Protein AF-A0A4S2KXM1-F1 (afdb_monomer)

Nearest PDB structures (foldseek):
  2q4v-assembly1_B  TM=8.953E-01  e=1.412E-13  Homo sapiens
  2b3v-assembly1_A  TM=9.541E-01  e=2.238E-12  Homo sapiens
  2fxf-assembly1_A  TM=8.659E-01  e=2.000E-12  Homo sapiens
  7mx2-assembly1_A  TM=7.865E-01  e=8.680E-06  Homo sapiens
  2vi7-assembly2_C  TM=7.222E-01  e=7.401E-05  Pseudomonas aeruginosa

Foldseek 3Di:
DFDKDKDWDDLVCLQVVQVQQQVVCVVVVPPVGDPDDSVNCSCQQPPDDHQWTKMFMDGPNDTFWMWTKHWDADPVQGIAIETEDTGGHPVCPPVCRSVNRVVVRVVVCVVVVHPYYHYDDPPPHPCVVVVVVVVDFQPDKDKDWDDLVCLQVVQVQQQVVCVVVVHDGQPDDSVLVSCQQPPDPHQWTKMFIDGPNDTFKMWIKHWAADLAAGIAIEIEDTDGHPVCPPVCNSVNRVVVVVVVCVVVVHFKYKYKDFPPDPCVVVVVVVVFDDPCPVPPDHAFAAADDDDDDDDDKDKDWDDLVCLQVVQVQQQVVCVVVVPVVGRPDHSVNCSCQQPPDDHSWTKMFMDDPNRTFWMWIKDWHADSRAGIAIETEDTGGHPNCPPVCRSVNRVVVVVVVCVVVVHPYYHYDDGRHRNCVVVVVVVVDDDPVPTMDMGMDGDDDDDDDDDDDDPLVVLLVLLADDVVVCVPLNLQLSLQLSQLSQQKWFDWVPGPDTDNHNVPDDPSVDDTATAEIGNAPTSYELNNLCSLQRSAHHAYYEAELNQRYALSNQLSCLSHLNHHAEYAHYLNAHYALSSLLSNLSSQNHQEYHAYNHPHHPCPPVSVVSSCVSHVNHDYHHD

Sequence (622 aa):
MSEITVRKARREDCETIRALIQELADFEKIPDGPHIDSKTLERDGFDGQPLYLCNVATSNEEIIGYTVSYYTYSTWCGKSMYLGDIYVKPDFRGKHVGSMLLKAVAKEAVENGCHKLDFVVLNWNPAQEFYKRFGASDVTITVRKARREDCETIRALMQELADFEKIDGPQMDSKALERDGFDGQPLYLCNVATSNEKIVGYTLFYYIYSSWCGKSMCLEDIYVTPDFRGKHVGSMLIKSVAKEAVENGCHKLDFVVLNWNPAQEFYKRLGAVDATVKYQGHCYLRIYINLFTMSEITVRKARREDCEAIRALIQELADFEKMPDGPQNDSKALERDGFDGQPLYLCNVATSNDKIVGYTLFYYTYSTWCGKSMYLDDIYVTPDFRGKHVGSMLLKAVAKEAVENGCHKLDFVVLNWNPAQEFYKRLGAVDILNGLRILNATTSCYRKVPNREFFYWLTIIFNRVDYDRIQSVGPDRACAEWLLKNGASVRWKGFSEHLKDYNKLLLEENRCYIQAVDATDSGITHVGFPYFVGCRYIDEIKLIRCYYLYNTALPLLSAVKDSLTTLEIKDCKSITDEGVRSLKNLKNLKTLKLAGIPYLEDKASLRKELAEALPNCTIELE

Radius of gyration: 33.48 Å; Cα contacts (8 Å, |Δi|>4): 1057; chains: 1; bounding box: 73×83×94 Å

pLDDT: mean 79.83, std 18.61, range [20.48, 98.62]

Secondary structure (DSSP, 8-state):
---EEEEE--GGGHHHHHHHHHHHHHHHT-TT-----HHHHHHHHHSSS-S-EEEEEEETTEEEEEEEEEEEEETTTEEEEEEEEEEE-GGGTTTTHHHHHHHHHHHHHHHTT-S-EE----TT-TTHHHHHTTT------EEEE--GGGHHHHHHHHHHHHHHHTSPPP-S-HHHHHHHHHSSS-S-EEEEEEETTEEEEEEEEEEEEETTTEEEEEEEEEEE-GGGTTTTHHHHHHHHHHHHHHHTT-SEEEEE--TT-THHHHHHHTT---GGGGS-SS---------------EEEE--GGGHHHHHHHHHHHHHHTT-TT-----HHHHHHHHHSSS-S-EEEEEEETTEEEEEEEEEEEEETTTEEEEEEEEEEE-GGGTTTTHHHHHHHHHHHHHHHTT-S-EEE---TT-TTHHHHHTTT-----SS--EEEEE-----------THHHHHHHHT---HHHHHHH-HHHHHHHHHHHTT-EEEETT-SSPB--GGGPPPTTS---EEEEE-TT----GGGGGGGTT-TT--EEEEES-TT--GGGGGGGGGGTTT--EEEEES-TT-BHHHHHGGGG-TT-SEEEEES-TB-S-HHHHHHHHHHH-TT-EEEE-

Organism: NCBI:txid300112

Structure (mmCIF, N/CA/C/O backbone):
data_AF-A0A4S2KXM1-F1
#
_entry.id   AF-A0A4S2KXM1-F1
#
loop_
_atom_site.group_PDB
_atom_site.id
_atom_site.type_symbol
_atom_site.label_atom_id
_atom_site.label_alt_id
_atom_site.label_comp_id
_atom_site.label_asym_id
_atom_site.label_entity_id
_atom_site.label_seq_id
_atom_site.pdbx_PDB_ins_code
_atom_site.Cartn_x
_atom_site.Cartn_y
_atom_site.Cartn_z
_atom_site.occupancy
_atom_site.B_iso_or_equiv
_atom_site.auth_seq_id
_atom_site.auth_comp_id
_atom_site.auth_asym_id
_atom_site.auth_atom_id
_atom_site.pdbx_PDB_model_num
ATOM 1 N N . MET A 1 1 ? -26.319 -10.509 51.938 1.00 58.12 1 MET A N 1
ATOM 2 C CA . MET A 1 1 ? -25.713 -9.485 51.055 1.00 58.12 1 MET A CA 1
ATOM 3 C C . MET A 1 1 ? -26.693 -8.336 50.943 1.00 58.12 1 MET A C 1
ATOM 5 O O . MET A 1 1 ? -27.883 -8.596 51.067 1.00 58.12 1 MET A O 1
ATOM 9 N N . SER A 1 2 ? -26.212 -7.110 50.733 1.00 68.56 2 SER A N 1
ATOM 10 C CA . SER A 1 2 ? -27.051 -6.028 50.211 1.00 68.56 2 SER A CA 1
ATOM 11 C C . SER A 1 2 ? -27.625 -6.428 48.850 1.00 68.56 2 SER A C 1
ATOM 13 O O . SER A 1 2 ? -27.001 -7.206 48.119 1.00 68.56 2 SER A O 1
ATOM 15 N N . GLU A 1 3 ? -28.812 -5.929 48.516 1.00 87.75 3 GLU A N 1
ATOM 16 C CA . GLU A 1 3 ? -29.350 -6.101 47.169 1.00 87.75 3 GLU A CA 1
ATOM 17 C C . GLU A 1 3 ? -28.532 -5.248 46.194 1.00 87.75 3 GLU A C 1
ATOM 19 O O . GLU A 1 3 ? -28.267 -4.072 46.453 1.00 87.75 3 GLU A O 1
ATOM 24 N N . ILE A 1 4 ? -28.099 -5.864 45.092 1.00 93.94 4 ILE A N 1
ATOM 25 C CA . ILE A 1 4 ? -27.394 -5.180 44.011 1.00 93.94 4 ILE A CA 1
ATOM 26 C C . ILE A 1 4 ? -28.371 -5.029 42.855 1.00 93.94 4 ILE A C 1
ATOM 28 O O . ILE A 1 4 ? -28.911 -6.022 42.372 1.00 93.94 4 ILE A O 1
ATOM 32 N N . THR A 1 5 ? -28.570 -3.800 42.389 1.00 94.88 5 THR A N 1
ATOM 33 C CA . THR A 1 5 ? -29.446 -3.500 41.248 1.00 94.88 5 THR A CA 1
ATOM 34 C C . THR A 1 5 ? -28.665 -2.784 40.149 1.00 94.88 5 THR A C 1
ATOM 36 O O . THR A 1 5 ? -27.596 -2.230 40.400 1.00 94.88 5 THR A O 1
ATOM 39 N N . VAL A 1 6 ? -29.175 -2.810 38.915 1.00 96.69 6 VAL A N 1
ATOM 40 C CA . VAL A 1 6 ? -28.646 -2.010 37.800 1.00 96.69 6 VAL A CA 1
ATOM 41 C C . VAL A 1 6 ? -29.775 -1.167 37.230 1.00 96.69 6 VAL A C 1
ATOM 43 O O . VAL A 1 6 ? -30.851 -1.683 36.932 1.00 96.69 6 VAL A O 1
ATOM 46 N N . ARG A 1 7 ? -29.516 0.130 37.066 1.00 96.38 7 ARG A N 1
ATOM 47 C CA . ARG A 1 7 ? -30.458 1.120 36.530 1.00 96.38 7 ARG A CA 1
ATOM 48 C C . ARG A 1 7 ? -29.770 2.018 35.506 1.00 96.38 7 ARG A C 1
ATOM 50 O O . ARG A 1 7 ? -28.543 2.085 35.462 1.00 96.38 7 ARG A O 1
ATOM 57 N N . LYS A 1 8 ? -30.551 2.763 34.720 1.00 96.75 8 LYS A N 1
ATOM 58 C CA . LYS A 1 8 ? -30.012 3.910 33.977 1.00 96.75 8 LYS A CA 1
ATOM 59 C C . LYS A 1 8 ? -29.389 4.914 34.944 1.00 96.75 8 LYS A C 1
ATOM 61 O O . LYS A 1 8 ? -29.870 5.086 36.071 1.00 96.75 8 LYS A O 1
ATOM 66 N N . ALA A 1 9 ? -28.323 5.558 34.485 1.00 97.06 9 ALA A N 1
ATOM 67 C CA . ALA A 1 9 ? -27.785 6.720 35.163 1.00 97.06 9 ALA A CA 1
ATOM 68 C C . ALA A 1 9 ? -28.802 7.874 35.152 1.00 97.06 9 ALA A C 1
ATOM 70 O O . ALA A 1 9 ? -29.694 7.942 34.305 1.00 97.06 9 ALA A O 1
ATOM 71 N N . ARG A 1 10 ? -28.647 8.778 36.109 1.00 96.31 10 ARG A N 1
ATOM 72 C CA . ARG A 1 10 ? -29.377 10.031 36.278 1.00 96.31 10 ARG A CA 1
ATOM 73 C C . ARG A 1 10 ? -28.381 11.188 36.251 1.00 96.31 10 ARG A C 1
ATOM 75 O O . ARG A 1 10 ? -27.199 10.995 36.518 1.00 96.31 10 ARG A O 1
ATOM 82 N N . ARG A 1 11 ? -28.888 12.400 36.023 1.00 96.12 11 ARG A N 1
ATOM 83 C CA . ARG A 1 11 ? -28.115 13.652 36.058 1.00 96.12 11 ARG A CA 1
ATOM 84 C C . ARG A 1 11 ? -27.290 13.793 37.350 1.00 96.12 11 ARG A C 1
ATOM 86 O O . ARG A 1 11 ? -26.100 14.074 37.295 1.00 96.12 11 ARG A O 1
ATOM 93 N N . GLU A 1 12 ? -27.904 13.472 38.489 1.00 95.94 12 GLU A N 1
ATOM 94 C CA . GLU A 1 12 ? -27.293 13.461 39.831 1.00 95.94 12 GLU A CA 1
ATOM 95 C C . GLU A 1 12 ? -26.156 12.435 40.029 1.00 95.94 12 GLU A C 1
ATOM 97 O O . GLU A 1 12 ? -25.340 12.601 40.930 1.00 95.94 12 GLU A O 1
ATOM 102 N N . ASP A 1 13 ? -26.043 11.400 39.187 1.00 97.62 13 ASP A N 1
ATOM 103 C CA . ASP A 1 13 ? -24.986 10.387 39.321 1.00 97.62 13 ASP A CA 1
ATOM 104 C C . ASP A 1 13 ? -23.626 10.868 38.773 1.00 97.62 13 ASP A C 1
ATOM 106 O O . ASP A 1 13 ? -22.606 10.220 39.023 1.00 97.62 13 ASP A O 1
ATOM 110 N N . CYS A 1 14 ? -23.587 11.958 37.992 1.00 96.56 14 CYS A N 1
ATOM 111 C CA . CYS A 1 14 ? -22.433 12.321 37.157 1.00 96.56 14 CYS A CA 1
ATOM 112 C C . CYS A 1 14 ? -21.138 12.579 37.941 1.00 96.56 14 CYS A C 1
ATOM 114 O O . CYS A 1 14 ? -20.060 12.255 37.443 1.00 96.56 14 CYS A O 1
ATOM 116 N N . GLU A 1 15 ? -21.213 13.104 39.167 1.00 96.31 15 GLU A N 1
ATOM 117 C CA . GLU A 1 15 ? -20.027 13.297 40.016 1.00 96.31 15 GLU A CA 1
ATOM 118 C C . GLU A 1 15 ? -19.437 11.959 40.483 1.00 96.31 15 GLU A C 1
ATOM 120 O O . GLU A 1 15 ? -18.230 11.733 40.374 1.00 96.31 15 GLU A O 1
ATOM 125 N N . THR A 1 16 ? -20.288 11.022 40.907 1.00 97.44 16 THR A N 1
ATOM 126 C CA . THR A 1 16 ? -19.863 9.675 41.315 1.00 97.44 16 THR A CA 1
ATOM 127 C C . THR A 1 16 ? -19.378 8.854 40.120 1.00 97.44 16 THR A C 1
ATOM 129 O O . THR A 1 16 ? -18.380 8.144 40.224 1.00 97.44 16 THR A O 1
ATOM 132 N N . ILE A 1 17 ? -20.019 8.984 38.953 1.00 97.06 17 ILE A N 1
ATOM 133 C CA . ILE A 1 17 ? -19.538 8.376 37.704 1.00 97.06 17 ILE A CA 1
ATOM 134 C C . ILE A 1 17 ? -18.162 8.952 37.337 1.00 97.06 17 ILE A C 1
ATOM 136 O O . ILE A 1 17 ? -17.256 8.182 37.030 1.00 97.06 17 ILE A O 1
ATOM 140 N N . ARG A 1 18 ? -17.943 10.272 37.449 1.00 96.19 18 ARG A N 1
ATOM 141 C CA . ARG A 1 18 ? -16.625 10.886 37.207 1.00 96.19 18 ARG A CA 1
ATOM 142 C C . ARG A 1 18 ? -15.548 10.380 38.171 1.00 96.19 18 ARG A C 1
ATOM 144 O O . ARG A 1 18 ? -14.406 10.205 37.742 1.00 96.19 18 ARG A O 1
ATOM 151 N N . ALA A 1 19 ? -15.884 10.117 39.433 1.00 95.69 19 ALA A N 1
ATOM 152 C CA . ALA A 1 19 ? -14.966 9.473 40.373 1.00 95.69 19 ALA A CA 1
ATOM 153 C C . ALA A 1 19 ? -14.628 8.030 39.946 1.00 95.69 19 ALA A C 1
ATOM 155 O O . ALA A 1 19 ? -13.462 7.651 39.936 1.00 95.69 19 ALA A O 1
ATOM 156 N N . LEU A 1 20 ? -15.611 7.246 39.495 1.00 96.69 20 LEU A N 1
ATOM 157 C CA . LEU A 1 20 ? -15.381 5.875 39.020 1.00 96.69 20 LEU A CA 1
ATOM 158 C C . LEU A 1 20 ? -14.593 5.812 37.697 1.00 96.69 20 LEU A C 1
ATOM 160 O O . LEU A 1 20 ? -13.814 4.880 37.509 1.00 96.69 20 LEU A O 1
ATOM 164 N N . ILE A 1 21 ? -14.737 6.802 36.807 1.00 94.06 21 ILE A N 1
ATOM 165 C CA . ILE A 1 21 ? -13.885 6.942 35.609 1.00 94.06 21 ILE A CA 1
ATOM 166 C C . ILE A 1 21 ? -12.428 7.244 36.023 1.00 94.06 21 ILE A C 1
ATOM 168 O O . ILE A 1 21 ? -11.499 6.794 35.353 1.00 94.06 21 ILE A O 1
ATOM 172 N N . GLN A 1 22 ? -12.200 7.937 37.152 1.00 93.75 22 GLN A N 1
ATOM 173 C CA . GLN A 1 22 ? -10.853 8.070 37.724 1.00 93.75 22 GLN A CA 1
ATOM 174 C C . GLN A 1 22 ? -10.318 6.712 38.186 1.00 93.75 22 GLN A C 1
ATOM 176 O O . GLN A 1 22 ? -9.247 6.316 37.745 1.00 93.75 22 GLN A O 1
ATOM 181 N N . GLU A 1 23 ? -11.082 5.962 38.992 1.00 95.19 23 GLU A N 1
ATOM 182 C CA . GLU A 1 23 ? -10.654 4.633 39.458 1.00 95.19 23 GLU A CA 1
ATOM 183 C C . GLU A 1 23 ? -10.335 3.669 38.292 1.00 95.19 23 GLU A C 1
ATOM 185 O O . GLU A 1 23 ? -9.421 2.846 38.399 1.00 95.19 23 GLU A O 1
ATOM 190 N N . LEU A 1 24 ? -11.063 3.768 37.170 1.00 93.00 24 LEU A N 1
ATOM 191 C CA . LEU A 1 24 ? -10.762 3.022 35.945 1.00 93.00 24 LEU A CA 1
ATOM 192 C C . LEU A 1 24 ? -9.433 3.471 35.318 1.00 93.00 24 LEU A C 1
ATOM 194 O O . LEU A 1 24 ? -8.586 2.626 35.040 1.00 93.00 24 LEU A O 1
ATOM 198 N N . ALA A 1 25 ? -9.224 4.773 35.120 1.00 88.44 25 ALA A N 1
ATOM 199 C CA . ALA A 1 25 ? -7.999 5.305 34.523 1.00 88.44 25 ALA A CA 1
ATOM 200 C C . ALA A 1 25 ? -6.748 5.047 35.384 1.00 88.44 25 ALA A C 1
ATOM 202 O O . ALA A 1 25 ? -5.683 4.740 34.844 1.00 88.44 25 ALA A O 1
ATOM 203 N N . ASP A 1 26 ? -6.890 5.103 36.710 1.00 91.31 26 ASP A N 1
ATOM 204 C CA . ASP A 1 26 ? -5.842 4.778 37.679 1.00 91.31 26 ASP A CA 1
ATOM 205 C C . ASP A 1 26 ? -5.498 3.275 37.620 1.00 91.31 26 ASP A C 1
ATOM 207 O O . ASP A 1 26 ? -4.323 2.896 37.598 1.00 91.31 26 ASP A O 1
ATOM 211 N N . PHE A 1 27 ? -6.514 2.404 37.518 1.00 89.56 27 PHE A N 1
ATOM 212 C CA . PHE A 1 27 ? -6.332 0.964 37.292 1.00 89.56 27 PHE A CA 1
ATOM 213 C C . PHE A 1 27 ? -5.650 0.676 35.945 1.00 89.56 27 PHE A C 1
ATOM 215 O O . PHE A 1 27 ? -4.758 -0.173 35.883 1.00 89.56 27 PHE A O 1
ATOM 222 N N . GLU A 1 28 ? -6.030 1.393 34.884 1.00 87.19 28 GLU A N 1
ATOM 223 C CA . GLU A 1 28 ? -5.459 1.246 33.540 1.00 87.19 28 GLU A CA 1
ATOM 224 C C . GLU A 1 28 ? -4.125 1.988 33.328 1.00 87.19 28 GLU A C 1
ATOM 226 O O . GLU A 1 28 ? -3.474 1.796 32.299 1.00 87.19 28 GLU A O 1
ATOM 231 N N . LYS A 1 29 ? -3.655 2.733 34.341 1.00 87.88 29 LYS A N 1
ATOM 232 C CA . LYS A 1 29 ? -2.368 3.457 34.389 1.00 87.88 29 LYS A CA 1
ATOM 233 C C . LYS A 1 29 ? -2.239 4.565 33.336 1.00 87.88 29 LYS A C 1
ATOM 235 O O . LYS A 1 29 ? -1.161 4.774 32.777 1.00 87.88 29 LYS A O 1
ATOM 240 N N . ILE A 1 30 ? -3.331 5.279 33.070 1.00 79.88 30 ILE A N 1
ATOM 241 C CA . ILE A 1 30 ? -3.355 6.415 32.139 1.00 79.88 30 ILE A CA 1
ATOM 242 C C . ILE A 1 30 ? -2.685 7.625 32.825 1.00 79.88 30 ILE A C 1
ATOM 244 O O . ILE A 1 30 ? -3.221 8.110 33.820 1.00 79.88 30 ILE A O 1
ATOM 248 N N . PRO A 1 31 ? -1.531 8.127 32.335 1.00 53.88 31 PRO A N 1
ATOM 249 C CA . PRO A 1 31 ? -0.643 8.997 33.119 1.00 53.88 31 PRO A CA 1
ATOM 250 C C . PRO A 1 31 ? -1.213 10.382 33.457 1.00 53.88 31 PRO A C 1
ATOM 252 O O . PRO A 1 31 ? -0.826 10.952 34.473 1.00 53.88 31 PRO A O 1
ATOM 255 N N . ASP A 1 32 ? -2.140 10.898 32.647 1.00 75.06 32 ASP A N 1
ATOM 256 C CA . ASP A 1 32 ? -2.762 12.220 32.826 1.00 75.06 32 ASP A CA 1
ATOM 257 C C . ASP A 1 32 ? -4.251 12.145 33.234 1.00 75.06 32 ASP A C 1
ATOM 259 O O . ASP A 1 32 ? -4.908 13.170 33.440 1.00 75.06 32 ASP A O 1
ATOM 263 N N . GLY A 1 33 ? -4.790 10.926 33.365 1.00 74.50 33 GLY A N 1
ATOM 264 C CA . GLY A 1 33 ? -6.180 10.661 33.736 1.00 74.50 33 GLY A CA 1
ATOM 265 C C . GLY A 1 33 ? -7.252 11.184 32.753 1.00 74.50 33 GLY A C 1
ATOM 266 O O . GLY A 1 33 ? -6.960 11.657 31.654 1.00 74.50 33 GLY A O 1
ATOM 267 N N . PRO A 1 34 ? -8.538 11.082 33.130 1.00 79.12 34 PRO A N 1
ATOM 268 C CA . PRO A 1 34 ? -9.664 11.569 32.338 1.00 79.12 34 PRO A CA 1
ATOM 269 C C . PRO A 1 34 ? -9.843 13.092 32.482 1.00 79.12 34 PRO A C 1
ATOM 271 O O . PRO A 1 34 ? -10.255 13.594 33.529 1.00 79.12 34 PRO A O 1
ATOM 274 N N . HIS A 1 35 ? -9.597 13.840 31.403 1.00 79.25 35 HIS A N 1
ATOM 275 C CA . HIS A 1 35 ? -9.746 15.307 31.367 1.00 79.25 35 HIS A CA 1
ATOM 276 C C . HIS A 1 35 ? -11.200 15.821 31.371 1.00 79.25 35 HIS A C 1
ATOM 278 O O . HIS A 1 35 ? -11.422 17.017 31.544 1.00 79.25 35 HIS A O 1
ATOM 284 N N . ILE A 1 36 ? -12.188 14.948 31.156 1.00 82.94 36 ILE A N 1
ATOM 285 C CA . ILE A 1 36 ? -13.614 15.301 31.224 1.00 82.94 36 ILE A CA 1
ATOM 286 C C . ILE A 1 36 ? -14.017 15.634 32.672 1.00 82.94 36 ILE A C 1
ATOM 288 O O . ILE A 1 36 ? -13.520 15.000 33.602 1.00 82.94 36 ILE A O 1
ATOM 292 N N . ASP A 1 37 ? -14.916 16.597 32.888 1.00 86.50 37 ASP A N 1
ATOM 293 C CA . ASP A 1 37 ? -15.476 16.907 34.212 1.00 86.50 37 ASP A CA 1
ATOM 294 C C . ASP A 1 37 ? -16.923 16.394 34.368 1.00 86.50 37 ASP A C 1
ATOM 296 O O . ASP A 1 37 ? -17.549 15.920 33.414 1.00 86.50 37 ASP A O 1
ATOM 300 N N . SER A 1 38 ? -17.462 16.456 35.591 1.00 91.88 38 SER A N 1
ATOM 301 C CA . SER A 1 38 ? -18.824 15.986 35.884 1.00 91.88 38 SER A CA 1
ATOM 302 C C . SER A 1 38 ? -19.894 16.749 35.100 1.00 91.88 38 SER A C 1
ATOM 304 O O . SER A 1 38 ? -20.867 16.138 34.674 1.00 91.88 38 SER A O 1
ATOM 306 N N . LYS A 1 39 ? -19.692 18.048 34.841 1.00 91.81 39 LYS A N 1
ATOM 307 C CA . LYS A 1 39 ? -20.616 18.903 34.075 1.00 91.81 39 LYS A CA 1
ATOM 308 C C . LYS A 1 39 ? -20.603 18.604 32.578 1.00 91.81 39 LYS A C 1
ATOM 310 O O . LYS A 1 39 ? -21.635 18.705 31.923 1.00 91.81 39 LYS A O 1
ATOM 315 N N . THR A 1 40 ? -19.455 18.222 32.027 1.00 87.81 40 THR A N 1
ATOM 316 C CA . THR A 1 40 ? -19.336 17.793 30.629 1.00 87.81 40 THR A CA 1
ATOM 317 C C . THR A 1 40 ? -20.021 16.443 30.424 1.00 87.81 40 THR A C 1
ATOM 319 O O . THR A 1 40 ? -20.782 16.304 29.472 1.00 87.81 40 THR A O 1
ATOM 322 N N . LEU A 1 41 ? -19.845 15.493 31.354 1.00 90.19 41 LEU A N 1
ATOM 323 C CA . LEU A 1 41 ? -20.639 14.256 31.395 1.00 90.19 41 LEU A CA 1
ATOM 324 C C . LEU A 1 41 ? -22.141 14.560 31.502 1.00 90.19 41 LEU A C 1
ATOM 326 O O . LEU A 1 41 ? -22.935 14.044 30.721 1.00 90.19 41 LEU A O 1
ATOM 330 N N . GLU A 1 42 ? -22.527 15.445 32.424 1.00 94.06 42 GLU A N 1
ATOM 331 C CA . GLU A 1 42 ? -23.920 15.847 32.628 1.00 94.06 42 GLU A CA 1
ATOM 332 C C . GLU A 1 42 ? -24.563 16.380 31.337 1.00 94.06 42 GLU A C 1
ATOM 334 O O . GLU A 1 42 ? -25.618 15.898 30.921 1.00 94.06 42 GLU A O 1
ATOM 339 N N . ARG A 1 43 ? -23.889 17.318 30.663 1.00 92.06 43 ARG A N 1
ATOM 340 C CA . ARG A 1 43 ? -24.318 17.880 29.379 1.00 92.06 43 ARG A CA 1
ATOM 341 C C . ARG A 1 43 ? -24.421 16.798 28.303 1.00 92.06 43 ARG A C 1
ATOM 343 O O . ARG A 1 43 ? -25.480 16.607 27.714 1.00 92.06 43 ARG A O 1
ATOM 350 N N . ASP A 1 44 ? -23.335 16.068 28.060 1.00 89.38 44 ASP A N 1
ATOM 351 C CA . ASP A 1 44 ? -23.221 15.163 26.909 1.00 89.38 44 ASP A CA 1
ATOM 352 C C . ASP A 1 44 ? -24.036 13.865 27.068 1.00 89.38 44 ASP A C 1
ATOM 354 O O . ASP A 1 44 ? -24.319 13.190 26.075 1.00 89.38 44 ASP A O 1
ATOM 358 N N . GLY A 1 45 ? -24.432 13.514 28.296 1.00 89.69 45 GLY A N 1
ATOM 359 C CA . GLY A 1 45 ? -25.274 12.355 28.603 1.00 89.69 45 GLY A CA 1
ATOM 360 C C . GLY A 1 45 ? -26.760 12.662 28.820 1.00 89.69 45 GLY A C 1
ATOM 361 O O . GLY A 1 45 ? -27.576 11.747 28.702 1.00 89.69 45 GLY A O 1
ATOM 362 N N . PHE A 1 46 ? -27.134 13.908 29.148 1.00 92.94 46 PHE A N 1
ATOM 363 C CA . PHE A 1 46 ? -28.500 14.236 29.588 1.00 92.94 46 PHE A CA 1
ATOM 364 C C . PHE A 1 46 ? -29.127 15.489 28.953 1.00 92.94 46 PHE A C 1
ATOM 366 O O . PHE A 1 46 ? -30.324 15.707 29.168 1.00 92.94 46 PHE A O 1
ATOM 373 N N . ASP A 1 47 ? -28.391 16.292 28.177 1.00 87.12 47 ASP A N 1
ATOM 374 C CA . ASP A 1 47 ? -28.951 17.419 27.417 1.00 87.12 47 ASP A CA 1
ATOM 375 C C . ASP A 1 47 ? -29.214 17.034 25.948 1.00 87.12 47 ASP A C 1
ATOM 377 O O . ASP A 1 47 ? -28.432 16.331 25.309 1.00 87.12 47 ASP A O 1
ATOM 381 N N . GLY A 1 48 ? -30.311 17.542 25.374 1.00 89.00 48 GLY A N 1
ATOM 382 C CA . GLY A 1 48 ? -30.605 17.422 23.940 1.00 89.00 48 GLY A CA 1
ATOM 383 C C . GLY A 1 48 ? -30.718 15.975 23.443 1.00 89.00 48 GLY A C 1
ATOM 384 O O . GLY A 1 48 ? -31.666 15.269 23.784 1.00 89.00 48 GLY A O 1
ATOM 385 N N . GLN A 1 49 ? -29.774 15.559 22.595 1.00 85.38 49 GLN A N 1
ATOM 386 C CA . GLN A 1 49 ? -29.618 14.177 22.140 1.00 85.38 49 GLN A CA 1
ATOM 387 C C . GLN A 1 49 ? -28.352 13.591 22.791 1.00 85.38 49 GLN A C 1
ATOM 389 O O . GLN A 1 49 ? -27.258 14.004 22.404 1.00 85.38 49 GLN A O 1
ATOM 394 N N . PRO A 1 50 ? -28.472 12.629 23.728 1.00 88.06 50 PRO A N 1
ATOM 395 C CA . PRO A 1 50 ? -27.321 12.055 24.420 1.00 88.06 50 PRO A CA 1
ATOM 396 C C . PRO A 1 50 ? -26.274 11.473 23.468 1.00 88.06 50 PRO A C 1
ATOM 398 O O . PRO A 1 50 ? -26.591 10.656 22.597 1.00 88.06 50 PRO A O 1
ATOM 401 N N . LEU A 1 51 ? -25.014 11.860 23.674 1.00 87.75 51 LEU A N 1
ATOM 402 C CA . LEU A 1 51 ? -23.857 11.301 22.971 1.00 87.75 51 LEU A CA 1
ATOM 403 C C . LEU A 1 51 ? -23.496 9.907 23.503 1.00 87.75 51 LEU A C 1
ATOM 405 O O . LEU A 1 51 ? -22.905 9.103 22.782 1.00 87.75 51 LEU A O 1
ATOM 409 N N . TYR A 1 52 ? -23.877 9.605 24.749 1.00 93.94 52 TYR A N 1
ATOM 410 C CA . TYR A 1 52 ? -23.695 8.300 25.374 1.00 93.94 52 TYR A CA 1
ATOM 411 C C . TYR A 1 52 ? -24.905 7.877 26.219 1.00 93.94 52 TYR A C 1
ATOM 413 O O . TYR A 1 52 ? -25.707 8.687 26.675 1.00 93.94 52 TYR A O 1
ATOM 421 N N . LEU A 1 53 ? -25.008 6.572 26.451 1.00 95.31 53 LEU A N 1
ATOM 422 C CA . LEU A 1 53 ? -25.934 5.911 27.359 1.00 95.31 53 LEU A CA 1
ATOM 423 C C . LEU A 1 53 ? -25.136 5.320 28.523 1.00 95.31 53 LEU A C 1
ATOM 425 O O . LEU A 1 53 ? -24.170 4.583 28.302 1.00 95.31 53 LEU A O 1
ATOM 429 N N . CYS A 1 54 ? -25.565 5.593 29.755 1.00 97.06 54 CYS A N 1
ATOM 430 C CA . CYS A 1 54 ? -24.935 5.051 30.956 1.00 97.06 54 CYS A CA 1
ATOM 431 C C . CYS A 1 54 ? -25.913 4.237 31.811 1.00 97.06 54 CYS A C 1
ATOM 433 O O . CYS A 1 54 ? -27.074 4.612 32.000 1.00 97.06 54 CYS A O 1
ATOM 435 N N . ASN A 1 55 ? -25.425 3.114 32.341 1.00 97.75 55 ASN A N 1
ATOM 436 C CA . ASN A 1 55 ? -26.100 2.332 33.375 1.00 97.75 55 ASN A CA 1
ATOM 437 C C . ASN A 1 55 ? -25.175 2.228 34.589 1.00 97.75 55 ASN A C 1
ATOM 439 O O . ASN A 1 55 ? -23.987 1.939 34.430 1.00 97.75 55 ASN A O 1
ATOM 443 N N . VAL A 1 56 ? -25.727 2.413 35.784 1.00 98.31 56 VAL A N 1
ATOM 444 C CA . VAL A 1 56 ? -25.022 2.300 37.064 1.00 98.31 56 VAL A CA 1
ATOM 445 C C . VAL A 1 56 ? -25.508 1.082 37.839 1.00 98.31 56 VAL A C 1
ATOM 447 O O . VAL A 1 56 ? -26.691 0.734 37.796 1.00 98.31 56 VAL A O 1
ATOM 450 N N . ALA A 1 57 ? -24.588 0.441 38.554 1.00 98.12 57 ALA A N 1
ATOM 451 C CA . ALA A 1 57 ? -24.887 -0.599 39.525 1.00 98.12 57 ALA A CA 1
ATOM 452 C C . ALA A 1 57 ? -24.875 0.000 40.931 1.00 98.12 57 ALA A C 1
ATOM 454 O O . ALA A 1 57 ? -23.908 0.673 41.295 1.00 98.12 57 ALA A O 1
ATOM 455 N N . THR A 1 58 ? -25.910 -0.268 41.725 1.00 97.00 58 THR A N 1
ATOM 456 C CA . THR A 1 58 ? -26.039 0.246 43.094 1.00 97.00 58 THR A CA 1
ATOM 457 C C . THR A 1 58 ? -26.175 -0.866 44.129 1.00 97.00 58 THR A C 1
ATOM 459 O O . THR A 1 58 ? -26.739 -1.922 43.846 1.00 97.00 58 THR A O 1
ATOM 462 N N . SER A 1 59 ? -25.667 -0.615 45.338 1.00 95.31 59 SER A N 1
ATOM 463 C CA . SER A 1 59 ? -25.774 -1.475 46.525 1.00 95.31 59 SER A CA 1
ATOM 464 C C . SER A 1 59 ? -26.004 -0.588 47.743 1.00 95.31 59 SER A C 1
ATOM 466 O O . SER A 1 59 ? -25.124 0.196 48.074 1.00 95.31 59 SER A O 1
ATOM 468 N N . ASN A 1 60 ? -27.143 -0.724 48.432 1.00 89.94 60 ASN A N 1
ATOM 469 C CA . ASN A 1 60 ? -27.562 0.218 49.486 1.00 89.94 60 ASN A CA 1
ATOM 470 C C . ASN A 1 60 ? -27.503 1.684 48.999 1.00 89.94 60 ASN A C 1
ATOM 472 O O . ASN A 1 60 ? -26.899 2.535 49.643 1.00 89.94 60 ASN A O 1
ATOM 476 N N . GLU A 1 61 ? -28.076 1.943 47.819 1.00 86.31 61 GLU A N 1
ATOM 477 C CA . GLU A 1 61 ? -28.089 3.237 47.105 1.00 86.31 61 GLU A CA 1
ATOM 478 C C . GLU A 1 61 ? -26.718 3.753 46.606 1.00 86.31 61 GLU A C 1
ATOM 480 O O . GLU A 1 61 ? -26.679 4.423 45.574 1.00 86.31 61 GLU A O 1
ATOM 485 N N . GLU A 1 62 ? -25.596 3.358 47.219 1.00 95.00 62 GLU A N 1
ATOM 486 C CA . GLU A 1 62 ? -24.235 3.660 46.748 1.00 95.00 62 GLU A CA 1
ATOM 487 C C . GLU A 1 62 ? -23.981 3.097 45.339 1.00 95.00 62 GLU A C 1
ATOM 489 O O . GLU A 1 62 ? -24.269 1.927 45.072 1.00 95.00 62 GLU A O 1
ATOM 494 N N . ILE A 1 63 ? -23.390 3.896 44.441 1.00 98.00 63 ILE A N 1
ATOM 495 C CA . ILE A 1 63 ? -22.956 3.434 43.114 1.00 98.00 63 ILE A CA 1
ATOM 496 C C . ILE A 1 63 ? -21.611 2.703 43.230 1.00 98.00 63 ILE A C 1
ATOM 498 O O . ILE A 1 63 ? -20.585 3.278 43.595 1.00 98.00 63 ILE A O 1
ATOM 502 N N . ILE A 1 64 ? -21.621 1.426 42.855 1.00 98.00 64 ILE A N 1
ATOM 503 C CA . ILE A 1 64 ? -20.496 0.484 42.980 1.00 98.00 64 ILE A CA 1
ATOM 504 C C . ILE A 1 64 ? -19.885 0.078 41.629 1.00 98.00 64 ILE A C 1
ATOM 506 O O . ILE A 1 64 ? -18.932 -0.703 41.576 1.00 98.00 64 ILE A O 1
ATOM 510 N N . GLY A 1 65 ? -20.434 0.585 40.525 1.00 97.88 65 GLY A N 1
ATOM 511 C CA . GLY A 1 65 ? -19.951 0.346 39.169 1.00 97.88 65 GLY A CA 1
ATOM 512 C C . GLY A 1 65 ? -20.800 1.061 38.119 1.00 97.88 65 GLY A C 1
ATOM 513 O O . GLY A 1 65 ? -21.929 1.465 38.399 1.00 97.88 65 GLY A O 1
ATOM 514 N N . TYR A 1 66 ? -20.266 1.210 36.909 1.00 98.50 66 TYR A N 1
ATOM 515 C CA . TYR A 1 66 ? -20.936 1.895 35.801 1.00 98.50 66 TYR A CA 1
ATOM 516 C C . TYR A 1 66 ? -20.598 1.262 34.444 1.00 98.50 66 TYR A C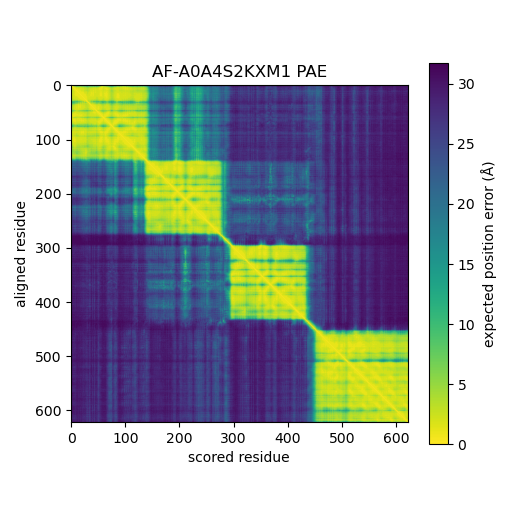 1
ATOM 518 O O . TYR A 1 66 ? -19.695 0.432 34.328 1.00 98.50 66 TYR A O 1
ATOM 526 N N . THR A 1 67 ? -21.341 1.673 33.417 1.00 97.81 67 THR A N 1
ATOM 527 C CA . THR A 1 67 ? -21.075 1.411 31.995 1.00 97.81 67 THR A CA 1
ATOM 528 C C . THR A 1 67 ? -21.264 2.691 31.200 1.00 97.81 67 THR A C 1
ATOM 530 O O . THR A 1 67 ? -22.259 3.371 31.423 1.00 97.81 67 THR A O 1
ATOM 533 N N . VAL A 1 68 ? -20.383 2.987 30.246 1.00 95.69 68 VAL A N 1
ATOM 534 C CA . VAL A 1 68 ? -20.606 4.012 29.211 1.00 95.69 68 VAL A CA 1
ATOM 535 C C . VAL A 1 68 ? -20.677 3.306 27.865 1.00 95.69 68 VAL A C 1
ATOM 537 O O . VAL A 1 68 ? -19.801 2.519 27.525 1.00 95.69 68 VAL A O 1
ATOM 540 N N . SER A 1 69 ? -21.729 3.565 27.097 1.00 91.75 69 SER A N 1
ATOM 541 C CA . SER A 1 69 ? -21.994 2.917 25.808 1.00 91.75 69 SER A CA 1
ATOM 542 C C . SER A 1 69 ? -22.614 3.906 24.827 1.00 91.75 69 SER A C 1
ATOM 544 O O . SER A 1 69 ? -23.222 4.880 25.254 1.00 91.75 69 SER A O 1
ATOM 546 N N . TYR A 1 70 ? -22.473 3.696 23.523 1.00 91.06 70 TYR A N 1
ATOM 547 C CA . TYR A 1 70 ? -23.046 4.588 22.509 1.00 91.06 70 TYR A CA 1
ATOM 548 C C . TYR A 1 70 ? -23.391 3.841 21.218 1.00 91.06 70 TYR A C 1
ATOM 550 O O . TYR A 1 70 ? -22.893 2.745 20.954 1.00 91.06 70 TYR A O 1
ATOM 558 N N . TYR A 1 71 ? -24.277 4.424 20.410 1.00 88.38 71 TYR A N 1
ATOM 559 C CA . TYR A 1 71 ? -24.646 3.852 19.118 1.00 88.38 71 TYR A CA 1
ATOM 560 C C . TYR A 1 71 ? -23.538 4.054 18.088 1.00 88.38 71 TYR A C 1
ATOM 562 O O . TYR A 1 71 ? -22.972 5.137 17.959 1.00 88.38 71 TYR A O 1
ATOM 570 N N . THR A 1 72 ? -23.277 3.010 17.309 1.00 78.56 72 THR A N 1
ATOM 571 C CA . THR A 1 72 ? -22.359 3.030 16.167 1.00 78.56 72 THR A CA 1
ATOM 572 C C . THR A 1 72 ? -23.074 2.519 14.919 1.00 78.56 72 THR A C 1
ATOM 574 O O . THR A 1 72 ? -24.177 1.967 14.991 1.00 78.56 72 THR A O 1
ATOM 577 N N . TYR A 1 73 ? -22.471 2.716 13.747 1.00 78.06 73 TYR A N 1
ATOM 578 C CA . TYR A 1 73 ? -23.030 2.237 12.487 1.00 78.06 73 TYR A CA 1
ATOM 579 C C . TYR A 1 73 ? -21.996 1.427 11.708 1.00 78.06 73 TYR A C 1
ATOM 581 O O . TYR A 1 73 ? -20.926 1.921 11.361 1.00 78.06 73 TYR A O 1
ATOM 589 N N . SER A 1 74 ? -22.329 0.171 11.435 1.00 64.69 74 SER A N 1
ATOM 590 C CA . SER A 1 74 ? -21.548 -0.740 10.610 1.00 64.69 74 SER A CA 1
ATOM 591 C C . SER A 1 74 ? -22.039 -0.671 9.168 1.00 64.69 74 SER A C 1
ATOM 593 O O . SER A 1 74 ? -23.222 -0.865 8.900 1.00 64.69 74 SER A O 1
ATOM 595 N N . THR A 1 75 ? -21.134 -0.490 8.210 1.00 49.72 75 THR A N 1
ATOM 596 C CA . THR A 1 75 ? -21.463 -0.604 6.777 1.00 49.72 75 THR A CA 1
ATOM 597 C C . THR A 1 75 ? -21.822 -2.032 6.346 1.00 49.72 75 THR A C 1
ATOM 599 O O . THR A 1 75 ? -22.344 -2.214 5.251 1.00 49.72 75 THR A O 1
ATOM 602 N N . TRP A 1 76 ? -21.576 -3.035 7.198 1.00 41.88 76 TRP A N 1
ATOM 603 C CA . TRP A 1 76 ? -21.830 -4.455 6.922 1.00 41.88 76 TRP A CA 1
ATOM 604 C C . TRP A 1 76 ? -23.123 -4.986 7.551 1.00 41.88 76 TRP A C 1
ATOM 606 O O . TRP A 1 76 ? -23.729 -5.909 7.017 1.00 41.88 76 TRP A O 1
ATOM 616 N N . CYS A 1 77 ? -23.530 -4.438 8.699 1.00 60.44 77 CYS A N 1
ATOM 617 C CA . CYS A 1 77 ? -24.693 -4.912 9.460 1.00 60.44 77 CYS A CA 1
ATOM 618 C C . CYS A 1 77 ? -25.554 -3.785 10.056 1.00 60.44 77 CYS A C 1
ATOM 620 O O . CYS A 1 77 ? -26.383 -4.039 10.919 1.00 60.44 77 CYS A O 1
ATOM 622 N N . GLY A 1 78 ? -25.386 -2.540 9.609 1.00 76.06 78 GLY A N 1
ATOM 623 C CA . GLY A 1 78 ? -26.208 -1.412 10.040 1.00 76.06 78 GLY A CA 1
ATOM 624 C C . GLY A 1 78 ? -25.979 -1.002 11.497 1.00 76.06 78 GLY A C 1
ATOM 625 O O . GLY A 1 78 ? -24.847 -0.980 11.994 1.00 76.06 78 GLY A O 1
ATOM 626 N N . LYS A 1 79 ? -27.065 -0.629 12.183 1.00 82.06 79 LYS A N 1
ATOM 627 C CA . LYS A 1 79 ? -27.022 -0.102 13.553 1.00 82.06 79 LYS A CA 1
ATOM 628 C C . LYS A 1 79 ? -26.325 -1.095 14.489 1.00 82.06 79 LYS A C 1
ATOM 630 O O . LYS A 1 79 ? -26.611 -2.288 14.490 1.00 82.06 79 LYS A O 1
ATOM 635 N N . SER A 1 80 ? -25.387 -0.592 15.276 1.00 82.75 80 SER A N 1
ATOM 636 C CA . SER A 1 80 ? -24.545 -1.345 16.207 1.00 82.75 80 SER A CA 1
ATOM 637 C C . SER A 1 80 ? -24.457 -0.578 17.532 1.00 82.75 80 SER A C 1
ATOM 639 O O . SER A 1 80 ? -24.936 0.556 17.634 1.00 82.75 80 SER A O 1
ATOM 641 N N . MET A 1 81 ? -23.895 -1.194 18.567 1.00 84.75 81 MET A N 1
ATOM 642 C CA . MET A 1 81 ? -23.566 -0.515 19.820 1.00 84.75 81 MET A CA 1
ATOM 643 C C . MET A 1 81 ? -22.089 -0.720 20.140 1.00 84.75 81 MET A C 1
ATOM 645 O O . MET A 1 81 ? -21.533 -1.775 19.845 1.00 84.75 81 MET A O 1
ATOM 649 N N . TYR A 1 82 ? -21.469 0.278 20.758 1.00 87.00 82 TYR A N 1
ATOM 650 C CA . TYR A 1 82 ? -20.133 0.184 21.326 1.00 87.00 82 TYR A CA 1
ATOM 651 C C . TYR A 1 82 ? -20.221 0.355 22.844 1.00 87.00 82 TYR A C 1
ATOM 653 O O . TYR A 1 82 ? -20.841 1.303 23.329 1.00 87.00 82 TYR A O 1
ATOM 661 N N . LEU A 1 83 ? -19.617 -0.561 23.597 1.00 87.19 83 LEU A N 1
ATOM 662 C CA . LEU A 1 83 ? -19.353 -0.400 25.023 1.00 87.19 83 LEU A CA 1
ATOM 663 C C . LEU A 1 83 ? -17.990 0.294 25.158 1.00 87.19 83 LEU A C 1
ATOM 665 O O . LEU A 1 83 ? -16.963 -0.277 24.804 1.00 87.19 83 LEU A O 1
ATOM 669 N N . GLY A 1 84 ? -18.008 1.544 25.621 1.00 86.56 84 GLY A N 1
ATOM 670 C CA . GLY A 1 84 ? -16.811 2.336 25.902 1.00 86.56 84 GLY A CA 1
ATOM 671 C C . GLY A 1 84 ? -16.127 1.846 27.166 1.00 86.56 84 GLY A C 1
ATOM 672 O O . GLY A 1 84 ? -15.093 1.191 27.097 1.00 86.56 84 GLY A O 1
ATOM 673 N N . ASP A 1 85 ? -16.778 2.095 28.301 1.00 92.44 85 ASP A N 1
ATOM 674 C CA . ASP A 1 85 ? -16.263 1.746 29.621 1.00 92.44 85 ASP A CA 1
ATOM 675 C C . ASP A 1 85 ? -17.183 0.745 30.317 1.00 92.44 85 ASP A C 1
ATOM 677 O O . ASP A 1 85 ? -18.411 0.841 30.231 1.00 92.44 85 ASP A O 1
ATOM 681 N N . ILE A 1 86 ? -16.597 -0.131 31.130 1.00 94.44 86 ILE A N 1
ATOM 682 C CA . ILE A 1 86 ? -17.293 -0.817 32.220 1.00 94.44 86 ILE A CA 1
ATOM 683 C C . ILE A 1 86 ? -16.365 -0.916 33.427 1.00 94.44 86 ILE A C 1
ATOM 685 O O . ILE A 1 86 ? -15.240 -1.402 33.329 1.00 94.44 86 ILE A O 1
ATOM 689 N N . TYR A 1 87 ? -16.855 -0.485 34.586 1.00 96.00 87 TYR A N 1
ATOM 690 C CA . TYR A 1 87 ? -16.088 -0.504 35.826 1.00 96.00 87 TYR A CA 1
ATOM 691 C C . TYR A 1 87 ? -16.919 -1.033 36.994 1.00 96.00 87 TYR A C 1
ATOM 693 O O . TYR A 1 87 ? -18.131 -0.832 37.068 1.00 96.00 87 TYR A O 1
ATOM 701 N N . VAL A 1 88 ? -16.241 -1.696 37.931 1.00 96.75 88 VAL A N 1
ATOM 702 C CA . VAL A 1 88 ? -16.789 -2.161 39.210 1.00 96.75 88 VAL A CA 1
ATOM 703 C C . VAL A 1 88 ? -15.724 -1.932 40.282 1.00 96.75 88 VAL A C 1
ATOM 705 O O . VAL A 1 88 ? -14.577 -2.365 40.103 1.00 96.75 88 VAL A O 1
ATOM 708 N N . LYS A 1 89 ? -16.102 -1.296 41.400 1.00 96.56 89 LYS A N 1
ATOM 709 C CA . LYS A 1 89 ? -15.223 -1.078 42.562 1.00 96.56 89 LYS A CA 1
ATOM 710 C C . LYS A 1 89 ? -14.592 -2.402 43.024 1.00 96.56 89 LYS A C 1
ATOM 712 O O . LYS A 1 89 ? -15.288 -3.423 42.987 1.00 96.56 89 LYS A O 1
ATOM 717 N N . PRO A 1 90 ? -13.317 -2.437 43.466 1.00 95.12 90 PRO A N 1
ATOM 718 C CA . PRO A 1 90 ? -12.593 -3.684 43.738 1.00 95.12 90 PRO A CA 1
ATOM 719 C C . PRO A 1 90 ? -13.357 -4.664 44.635 1.00 95.12 90 PRO A C 1
ATOM 721 O O . PRO A 1 90 ? -13.538 -5.820 44.254 1.00 95.12 90 PRO A O 1
ATOM 724 N N . ASP A 1 91 ? -13.926 -4.172 45.737 1.00 94.38 91 ASP A N 1
ATOM 725 C CA . ASP A 1 91 ? -14.666 -4.970 46.724 1.00 94.38 91 ASP A CA 1
ATOM 726 C C . ASP A 1 91 ? -15.960 -5.598 46.190 1.00 94.38 91 ASP A C 1
ATOM 728 O O . ASP A 1 91 ? -16.543 -6.464 46.844 1.00 94.38 91 ASP A O 1
ATOM 732 N N . PHE A 1 92 ? -16.435 -5.180 45.015 1.00 94.50 92 PHE A N 1
ATOM 733 C CA . PHE A 1 92 ? -17.637 -5.694 44.355 1.00 94.50 92 PHE A CA 1
ATOM 734 C C . PHE A 1 92 ? -17.329 -6.545 43.112 1.00 94.50 92 PHE A C 1
ATOM 736 O O . PHE A 1 92 ? -18.236 -7.148 42.528 1.00 94.50 92 PHE A O 1
ATOM 743 N N . ARG A 1 93 ? -16.050 -6.681 42.736 1.00 91.56 93 ARG A N 1
ATOM 744 C CA . ARG A 1 93 ? -15.612 -7.642 41.713 1.00 91.56 93 ARG A CA 1
ATOM 745 C C . ARG A 1 93 ? -15.894 -9.072 42.201 1.00 91.56 93 ARG A C 1
ATOM 747 O O . ARG A 1 93 ? -15.989 -9.344 43.394 1.00 91.56 93 ARG A O 1
ATOM 754 N N . GLY A 1 94 ? -16.152 -9.990 41.270 1.00 86.44 94 GLY A N 1
ATOM 755 C CA . GLY A 1 94 ? -16.615 -11.352 41.580 1.00 86.44 94 GLY A CA 1
ATOM 756 C C . GLY A 1 94 ? -18.094 -11.473 41.995 1.00 86.44 94 GLY A C 1
ATOM 757 O O . GLY A 1 94 ? -18.706 -12.492 41.693 1.00 86.44 94 GLY A O 1
ATOM 758 N N . LYS A 1 95 ? -18.728 -10.436 42.567 1.00 90.94 95 LYS A N 1
ATOM 759 C CA . LYS A 1 95 ? -20.147 -10.446 43.003 1.00 90.94 95 LYS A CA 1
ATOM 760 C C . LYS A 1 95 ? -21.158 -10.269 41.849 1.00 90.94 95 LYS A C 1
ATOM 762 O O . LYS A 1 95 ? -22.172 -9.602 42.007 1.00 90.94 95 LYS A O 1
ATOM 767 N N . HIS A 1 96 ? -20.855 -10.800 40.662 1.00 89.44 96 HIS A N 1
ATOM 768 C CA . HIS A 1 96 ? -21.641 -10.706 39.413 1.00 89.44 96 HIS A CA 1
ATOM 769 C C . HIS A 1 96 ? -22.013 -9.298 38.890 1.00 89.44 96 HIS A C 1
ATOM 771 O O . HIS A 1 96 ? -22.606 -9.200 37.818 1.00 89.44 96 HIS A O 1
ATOM 777 N N . VAL A 1 97 ? -21.614 -8.207 39.551 1.00 93.38 97 VAL A N 1
ATOM 778 C CA . VAL A 1 97 ? -21.995 -6.822 39.198 1.00 93.38 97 VAL A CA 1
ATOM 779 C C . VAL A 1 97 ? -21.681 -6.468 37.739 1.00 93.38 97 VAL A C 1
ATOM 781 O O . VAL A 1 97 ? -22.552 -5.988 37.015 1.00 93.38 97 VAL A O 1
ATOM 784 N N . GLY A 1 98 ? -20.477 -6.803 37.261 1.00 90.75 98 GLY A N 1
ATOM 785 C CA . GLY A 1 98 ? -20.093 -6.609 35.857 1.00 90.75 98 GLY A CA 1
ATOM 786 C C . GLY A 1 98 ? -20.971 -7.400 34.879 1.00 90.75 98 GLY A C 1
ATOM 787 O O . GLY A 1 98 ? -21.322 -6.896 33.818 1.00 90.75 98 GLY A O 1
ATOM 788 N N . SER A 1 99 ? -21.412 -8.607 35.252 1.00 87.69 99 SER A N 1
ATOM 789 C CA . SER A 1 99 ? -22.356 -9.402 34.454 1.00 87.69 99 SER A CA 1
ATOM 790 C C . SER A 1 99 ? -23.742 -8.762 34.374 1.00 87.69 99 SER A C 1
ATOM 792 O O . SER A 1 99 ? -24.417 -8.920 33.362 1.00 87.69 99 SER A O 1
ATOM 794 N N . MET A 1 100 ? -24.182 -8.059 35.420 1.00 91.62 100 MET A N 1
ATOM 795 C CA . MET A 1 100 ? -25.462 -7.340 35.423 1.00 91.62 100 MET A CA 1
ATOM 796 C C . MET A 1 100 ? -25.381 -6.077 34.557 1.00 91.62 100 MET A C 1
ATOM 798 O O . MET A 1 100 ? -26.264 -5.838 33.737 1.00 91.62 100 MET A O 1
ATOM 802 N N . LEU A 1 101 ? -24.284 -5.326 34.679 1.00 95.19 101 LEU A N 1
ATOM 803 C CA . LEU A 1 101 ? -23.982 -4.147 33.864 1.00 95.19 101 LEU A CA 1
ATOM 804 C C . LEU A 1 101 ? -23.873 -4.482 32.366 1.00 95.19 101 LEU A C 1
ATOM 806 O O . LEU A 1 101 ? -24.568 -3.879 31.550 1.00 95.19 101 LEU A O 1
ATOM 810 N N . LEU A 1 102 ? -23.078 -5.495 31.999 1.00 90.94 102 LEU A N 1
ATOM 811 C CA . LEU A 1 102 ? -22.935 -5.935 30.606 1.00 90.94 102 LEU A CA 1
ATOM 812 C C . LEU A 1 102 ? -24.270 -6.432 30.023 1.00 90.94 102 LEU A C 1
ATOM 814 O O . LEU A 1 102 ? -24.591 -6.125 28.877 1.00 90.94 102 LEU A O 1
ATOM 818 N N . LYS A 1 103 ? -25.090 -7.138 30.818 1.00 87.75 103 LYS A N 1
ATOM 819 C CA . LYS A 1 103 ? -26.446 -7.540 30.409 1.00 87.75 103 LYS A CA 1
ATOM 820 C C . LYS A 1 103 ? -27.375 -6.348 30.177 1.00 87.75 103 LYS A C 1
ATOM 822 O O . LYS A 1 103 ? -28.198 -6.428 29.273 1.00 87.75 103 LYS A O 1
ATOM 827 N N . ALA A 1 104 ? -27.255 -5.258 30.937 1.00 91.50 104 ALA A N 1
ATOM 828 C CA . ALA A 1 104 ? -28.050 -4.049 30.708 1.00 91.50 104 ALA A CA 1
ATOM 829 C C . ALA A 1 104 ? -27.687 -3.367 29.375 1.00 91.50 104 ALA A C 1
ATOM 831 O O . ALA A 1 104 ? -28.583 -2.983 28.627 1.00 91.50 104 ALA A O 1
ATOM 832 N N . VAL A 1 105 ? -26.394 -3.293 29.035 1.00 90.31 105 VAL A N 1
ATOM 833 C CA . VAL A 1 105 ? -25.922 -2.764 27.739 1.00 90.31 105 VAL A CA 1
ATOM 834 C C . VAL A 1 105 ? -26.334 -3.679 26.578 1.00 90.31 105 VAL A C 1
ATOM 836 O O . VAL A 1 105 ? -26.874 -3.206 25.582 1.00 90.31 105 VAL A O 1
ATOM 839 N N . ALA A 1 106 ? -26.165 -4.997 26.715 1.00 82.88 106 ALA A N 1
ATOM 840 C CA . ALA A 1 106 ? -26.599 -5.957 25.698 1.00 82.88 106 ALA A CA 1
ATOM 841 C C . ALA A 1 106 ? -28.128 -5.949 25.493 1.00 82.88 106 ALA A C 1
ATOM 843 O O . ALA A 1 106 ? -28.597 -6.063 24.362 1.00 82.88 106 ALA A O 1
ATOM 844 N N . LYS A 1 107 ? -28.907 -5.769 26.569 1.00 85.69 107 LYS A N 1
ATOM 845 C CA . LYS A 1 107 ? -30.362 -5.598 26.497 1.00 85.69 107 LYS A CA 1
ATOM 846 C C . LYS A 1 107 ? -30.734 -4.326 25.727 1.00 85.69 107 LYS A C 1
ATOM 848 O O . LYS A 1 107 ? -31.525 -4.414 24.794 1.00 85.69 107 LYS A O 1
ATOM 853 N N . GLU A 1 108 ? -30.130 -3.185 26.068 1.00 88.56 108 GLU A N 1
ATOM 854 C CA . GLU A 1 108 ? -30.343 -1.911 25.364 1.00 88.56 108 GLU A CA 1
ATOM 855 C C . GLU A 1 108 ? -30.052 -2.050 23.862 1.00 88.56 108 GLU A C 1
ATOM 857 O O . GLU A 1 108 ? -30.856 -1.614 23.040 1.00 88.56 108 GLU A O 1
ATOM 862 N N . ALA A 1 109 ? -28.938 -2.699 23.503 1.00 83.56 109 ALA A N 1
ATOM 863 C CA . ALA A 1 109 ? -28.565 -2.963 22.117 1.00 83.56 109 ALA A CA 1
ATOM 864 C C . ALA A 1 109 ? -29.652 -3.760 21.371 1.00 83.56 109 ALA A C 1
ATOM 866 O O . ALA A 1 109 ? -30.065 -3.358 20.283 1.00 83.56 109 ALA A O 1
ATOM 867 N N . VAL A 1 110 ? -30.155 -4.851 21.960 1.00 82.88 110 VAL A N 1
ATOM 868 C CA . VAL A 1 110 ? -31.206 -5.686 21.352 1.00 82.88 110 VAL A CA 1
ATOM 869 C C . VAL A 1 110 ? -32.531 -4.929 21.225 1.00 82.88 110 VAL A C 1
ATOM 871 O O . VAL A 1 110 ? -33.112 -4.913 20.141 1.00 82.88 110 VAL A O 1
ATOM 874 N N . GLU A 1 111 ? -32.993 -4.259 22.284 1.00 89.06 111 GLU A N 1
ATOM 875 C CA . GLU A 1 111 ? -34.258 -3.500 22.274 1.00 89.06 111 GLU A CA 1
ATOM 876 C C . GLU A 1 111 ? -34.237 -2.329 21.278 1.00 89.06 111 GLU A C 1
ATOM 878 O O . GLU A 1 111 ? -35.274 -1.963 20.727 1.00 89.06 111 GLU A O 1
ATOM 883 N N . ASN A 1 112 ? -33.054 -1.785 20.978 1.00 87.31 112 ASN A N 1
ATOM 884 C CA . ASN A 1 112 ? -32.866 -0.706 20.012 1.00 87.31 112 ASN A CA 1
ATOM 885 C C . ASN A 1 112 ? -32.468 -1.176 18.599 1.00 87.31 112 ASN A C 1
ATOM 887 O O . ASN A 1 112 ? -32.147 -0.329 17.757 1.00 87.31 112 ASN A O 1
ATOM 891 N N . GLY A 1 113 ? -32.485 -2.483 18.315 1.00 84.75 113 GLY A N 1
ATOM 892 C CA . GLY A 1 113 ? -32.212 -3.028 16.980 1.00 84.75 113 GLY A CA 1
ATOM 893 C C . GLY A 1 113 ? -30.745 -2.945 16.539 1.00 84.75 113 GLY A C 1
ATOM 894 O O . GLY A 1 113 ? -30.468 -2.742 15.359 1.00 84.75 113 GLY A O 1
ATOM 895 N N . CYS A 1 114 ? -29.796 -3.054 17.470 1.00 78.62 114 CYS A N 1
ATOM 896 C CA . CYS A 1 114 ? -28.373 -3.161 17.154 1.00 78.62 114 CYS A CA 1
ATOM 897 C C . CYS A 1 114 ? -27.999 -4.608 16.797 1.00 78.62 114 CYS A C 1
ATOM 899 O O . CYS A 1 114 ? -28.270 -5.535 17.557 1.00 78.62 114 CYS A O 1
ATOM 901 N N . HIS A 1 115 ? -27.305 -4.801 15.676 1.00 76.31 115 HIS A N 1
ATOM 902 C CA . HIS A 1 115 ? -26.921 -6.128 15.179 1.00 76.31 115 HIS A CA 1
ATOM 903 C C . HIS A 1 115 ? -25.677 -6.723 15.863 1.00 76.31 115 HIS A C 1
ATOM 905 O O . HIS A 1 115 ? -25.393 -7.907 15.687 1.00 76.31 115 HIS A O 1
ATOM 911 N N . LYS A 1 116 ? -24.921 -5.919 16.622 1.00 78.56 116 LYS A N 1
ATOM 912 C CA . LYS A 1 116 ? -23.762 -6.348 17.421 1.00 78.56 116 LYS A CA 1
ATOM 913 C C . LYS A 1 116 ? -23.424 -5.346 18.533 1.00 78.56 116 LYS A C 1
ATOM 915 O O . LYS A 1 116 ? -23.847 -4.187 18.475 1.00 78.56 116 LYS A O 1
ATOM 920 N N . LEU A 1 117 ? -22.627 -5.809 19.497 1.00 79.50 117 LEU A N 1
ATOM 921 C CA . LEU A 1 117 ? -21.999 -5.019 20.556 1.00 79.50 117 LEU A CA 1
ATOM 922 C C . LEU A 1 117 ? -20.471 -5.145 20.432 1.00 79.50 117 LEU A C 1
ATOM 924 O O . LEU A 1 117 ? -19.932 -6.230 20.638 1.00 79.50 117 LEU A O 1
ATOM 928 N N . ASP A 1 118 ? -19.798 -4.050 20.084 1.00 78.94 118 ASP A N 1
ATOM 929 C CA . ASP A 1 118 ? -18.335 -3.944 20.005 1.00 78.94 118 ASP A CA 1
ATOM 930 C C . ASP A 1 118 ? -17.751 -3.339 21.297 1.00 78.94 118 ASP A C 1
ATOM 932 O O . ASP A 1 118 ? -18.443 -2.609 22.007 1.00 78.94 118 ASP A O 1
ATOM 936 N N . PHE A 1 119 ? -16.473 -3.599 21.581 1.00 80.62 119 PHE A N 1
ATOM 937 C CA . PHE A 1 119 ? -15.667 -2.910 22.601 1.00 80.62 119 PHE A CA 1
ATOM 938 C C . PHE A 1 119 ? -14.172 -3.200 22.396 1.00 80.62 119 PHE A C 1
ATOM 940 O O . PHE A 1 119 ? -13.804 -4.080 21.617 1.00 80.62 119 PHE A O 1
ATOM 947 N N . VAL A 1 120 ? -13.311 -2.479 23.116 1.00 76.88 120 VAL A N 1
ATOM 948 C CA . VAL A 1 120 ? -11.859 -2.715 23.188 1.00 76.88 120 VAL A CA 1
ATOM 949 C C . VAL A 1 120 ? -11.475 -3.027 24.635 1.00 76.88 120 VAL A C 1
ATOM 951 O O . VAL A 1 120 ? -12.105 -2.549 25.573 1.00 76.88 120 VAL A O 1
ATOM 954 N N . VAL A 1 121 ? -10.446 -3.855 24.819 1.00 78.44 121 VAL A N 1
ATOM 955 C CA . VAL A 1 121 ? -9.898 -4.233 26.128 1.00 78.44 121 VAL A CA 1
ATOM 956 C C . VAL A 1 121 ? -8.379 -4.159 26.036 1.00 78.44 121 VAL A C 1
ATOM 958 O O . VAL A 1 121 ? -7.808 -4.645 25.059 1.00 78.44 121 VAL A O 1
ATOM 961 N N . LEU A 1 122 ? -7.705 -3.580 27.034 1.00 78.25 122 LEU A N 1
ATOM 962 C CA . LEU A 1 122 ? -6.240 -3.568 27.049 1.00 78.25 122 LEU A CA 1
ATOM 963 C C . LEU A 1 122 ? -5.684 -5.002 27.082 1.00 78.25 122 LEU A C 1
ATOM 965 O O . LEU A 1 122 ? -6.210 -5.884 27.766 1.00 78.25 122 LEU A O 1
ATOM 969 N N . ASN A 1 123 ? -4.586 -5.232 26.361 1.00 77.69 123 ASN A N 1
ATOM 970 C CA . ASN A 1 123 ? -4.008 -6.565 26.148 1.00 77.69 123 ASN A CA 1
ATOM 971 C C . ASN A 1 123 ? -3.536 -7.276 27.435 1.00 77.69 123 ASN A C 1
ATOM 973 O O . ASN A 1 123 ? -3.424 -8.498 27.442 1.00 77.69 123 ASN A O 1
ATOM 977 N N . TRP A 1 124 ? -3.308 -6.535 28.521 1.00 81.94 124 TRP A N 1
ATOM 978 C CA . TRP A 1 124 ? -2.974 -7.060 29.849 1.00 81.94 124 TRP A CA 1
ATOM 979 C C . TRP A 1 124 ? -4.172 -7.110 30.818 1.00 81.94 124 TRP A C 1
ATOM 981 O O . TRP A 1 124 ? -4.058 -7.705 31.890 1.00 81.94 124 TRP A O 1
ATOM 991 N N . ASN A 1 125 ? -5.301 -6.467 30.494 1.00 82.50 125 ASN A N 1
ATOM 992 C CA . ASN A 1 125 ? -6.423 -6.305 31.421 1.00 82.50 125 ASN A CA 1
ATOM 993 C C . ASN A 1 125 ? -7.174 -7.651 31.586 1.00 82.50 125 ASN A C 1
ATOM 995 O O . ASN A 1 125 ? -7.700 -8.189 30.605 1.00 82.50 125 ASN A O 1
ATOM 999 N N . PRO A 1 126 ? -7.275 -8.208 32.814 1.00 85.69 126 PRO A N 1
ATOM 1000 C CA . PRO A 1 126 ? -7.845 -9.538 33.056 1.00 85.69 126 PRO A CA 1
ATOM 1001 C C . PRO A 1 126 ? -9.348 -9.649 32.745 1.00 85.69 126 PRO A C 1
ATOM 1003 O O . PRO A 1 126 ? -9.894 -10.755 32.748 1.00 85.69 126 PRO A O 1
ATOM 1006 N N . ALA A 1 127 ? -10.032 -8.540 32.440 1.00 84.44 127 ALA A N 1
ATOM 1007 C CA . ALA A 1 127 ? -11.422 -8.542 31.993 1.00 84.44 127 ALA A CA 1
ATOM 1008 C C . ALA A 1 127 ? -11.655 -9.339 30.690 1.00 84.44 127 ALA A C 1
ATOM 1010 O O . ALA A 1 127 ? -12.783 -9.767 30.449 1.00 84.44 127 ALA A O 1
ATOM 1011 N N . GLN A 1 128 ? -10.622 -9.617 29.883 1.00 81.69 128 GLN A N 1
ATOM 1012 C CA . GLN A 1 128 ? -10.725 -10.478 28.691 1.00 81.69 128 GLN A CA 1
ATOM 1013 C C . GLN A 1 128 ? -11.431 -11.818 28.985 1.00 81.69 128 GLN A C 1
ATOM 1015 O O . GLN A 1 128 ? -12.363 -12.199 28.277 1.00 81.69 128 GLN A O 1
ATOM 1020 N N . GLU A 1 129 ? -11.061 -12.496 30.076 1.00 83.62 129 GLU A N 1
ATOM 1021 C CA . GLU A 1 129 ? -11.673 -13.771 30.488 1.00 83.62 129 GLU A CA 1
ATOM 1022 C C . GLU A 1 129 ? -13.091 -13.622 31.052 1.00 83.62 129 GLU A C 1
ATOM 1024 O O . GLU A 1 129 ? -13.846 -14.594 31.107 1.00 83.62 129 GLU A O 1
ATOM 1029 N N . PHE A 1 130 ? -13.484 -12.415 31.460 1.00 83.50 130 PHE A N 1
ATOM 1030 C CA . PHE A 1 130 ? -14.874 -12.100 31.773 1.00 83.50 130 PHE A CA 1
ATOM 1031 C C . PHE A 1 130 ? -15.697 -11.975 30.481 1.00 83.50 130 PHE A C 1
ATOM 1033 O O . PHE A 1 130 ? -16.744 -12.612 30.380 1.00 83.50 130 PHE A O 1
ATOM 1040 N N . TYR A 1 131 ? -15.211 -11.248 29.470 1.00 81.44 131 TYR A N 1
ATOM 1041 C CA . TYR A 1 131 ? -15.934 -11.063 28.205 1.00 81.44 131 TYR A CA 1
ATOM 1042 C C . TYR A 1 131 ? -16.077 -12.355 27.389 1.00 81.44 131 TYR A C 1
ATOM 1044 O O . TYR A 1 131 ? -17.166 -12.631 26.882 1.00 81.44 131 TYR A O 1
ATOM 1052 N N . LYS A 1 132 ? -15.030 -13.192 27.312 1.00 76.19 132 LYS A N 1
ATOM 1053 C CA . LYS A 1 132 ? -15.079 -14.491 26.607 1.00 76.19 132 LYS A CA 1
ATOM 1054 C C . LYS A 1 132 ? -16.216 -15.390 27.116 1.00 76.19 132 LYS A C 1
ATOM 1056 O O . LYS A 1 132 ? -16.890 -16.045 26.325 1.00 76.19 132 LYS A O 1
ATOM 1061 N N . ARG A 1 133 ? -16.516 -15.356 28.423 1.00 79.50 133 ARG A N 1
ATOM 1062 C CA . ARG A 1 133 ? -17.639 -16.099 29.043 1.00 79.50 133 ARG A CA 1
ATOM 1063 C C . ARG A 1 133 ? -19.026 -15.606 28.614 1.00 79.50 133 ARG A C 1
ATOM 1065 O O . ARG A 1 133 ? -19.998 -16.330 28.803 1.00 79.50 133 ARG A O 1
ATOM 1072 N N . PHE A 1 134 ? -19.123 -14.408 28.040 1.00 72.31 134 PHE A N 1
ATOM 1073 C CA . PHE A 1 134 ? -20.340 -13.862 27.428 1.00 72.31 134 PHE A CA 1
ATOM 1074 C C . PHE A 1 134 ? -20.373 -14.038 25.900 1.00 72.31 134 PHE A C 1
ATOM 1076 O O . PHE A 1 134 ? -21.214 -13.440 25.235 1.00 72.31 134 PHE A O 1
ATOM 1083 N N . GLY A 1 135 ? -19.490 -14.873 25.338 1.00 68.06 135 GLY A N 1
ATOM 1084 C CA . GLY A 1 135 ? -19.433 -15.152 23.900 1.00 68.06 135 GLY A CA 1
ATOM 1085 C C . GLY A 1 135 ? -18.667 -14.109 23.084 1.00 68.06 135 GLY A C 1
ATOM 1086 O O . GLY A 1 135 ? -18.705 -14.158 21.857 1.00 68.06 135 GLY A O 1
ATOM 1087 N N . ALA A 1 136 ? -17.962 -13.176 23.733 1.00 69.94 136 ALA A N 1
ATOM 1088 C CA . ALA A 1 136 ? -17.090 -12.248 23.027 1.00 69.94 136 ALA A CA 1
ATOM 1089 C C . ALA A 1 136 ? -15.904 -13.001 22.406 1.00 69.94 136 ALA A C 1
ATOM 1091 O O . ALA A 1 136 ? -15.170 -13.705 23.102 1.00 69.94 136 ALA A O 1
ATOM 1092 N N . SER A 1 137 ? -15.713 -12.827 21.100 1.00 61.41 137 SER A N 1
ATOM 1093 C CA . SER A 1 137 ? -14.520 -13.282 20.387 1.00 61.41 137 SER A CA 1
ATOM 1094 C C . SER A 1 137 ? -13.521 -12.135 20.301 1.00 61.41 137 SER A C 1
ATOM 1096 O O . SER A 1 137 ? -13.910 -10.995 20.046 1.00 61.41 137 SER A O 1
ATOM 1098 N N . ASP A 1 138 ? -12.233 -12.423 20.496 1.00 65.31 138 ASP A N 1
ATOM 1099 C CA . ASP A 1 138 ? -11.205 -11.447 20.152 1.00 65.31 138 ASP A CA 1
ATOM 1100 C C . ASP A 1 138 ? -11.114 -11.366 18.624 1.00 65.31 138 ASP A C 1
ATOM 1102 O O . ASP A 1 138 ? -10.690 -12.312 17.962 1.00 65.31 138 ASP A O 1
ATOM 1106 N N . VAL A 1 139 ? -11.558 -10.251 18.052 1.00 63.03 139 VAL A N 1
ATOM 1107 C CA . VAL A 1 139 ? -11.471 -9.990 16.607 1.00 63.03 139 VAL A CA 1
ATOM 1108 C C . VAL A 1 139 ? -10.181 -9.260 16.226 1.00 63.03 139 VAL A C 1
ATOM 1110 O O . VAL A 1 139 ? -10.021 -8.873 15.068 1.00 63.03 139 VAL A O 1
ATOM 1113 N N . THR A 1 140 ? -9.251 -9.084 17.172 1.00 69.56 140 THR A N 1
ATOM 1114 C CA . THR A 1 140 ? -7.921 -8.542 16.898 1.00 69.56 140 THR A CA 1
ATOM 1115 C C . THR A 1 140 ? -7.208 -9.422 15.881 1.00 69.56 140 THR A C 1
ATOM 1117 O O . THR A 1 140 ? -7.173 -10.653 15.978 1.00 69.56 140 THR A O 1
ATOM 1120 N N . ILE A 1 141 ? -6.630 -8.755 14.887 1.00 79.25 141 ILE A N 1
ATOM 1121 C CA . ILE A 1 141 ? -5.791 -9.358 13.863 1.00 79.25 141 ILE A CA 1
ATOM 1122 C C . ILE A 1 141 ? -4.371 -8.882 14.126 1.00 79.25 141 ILE A C 1
ATOM 1124 O O . ILE A 1 141 ? -4.123 -7.680 14.211 1.00 79.25 141 ILE A O 1
ATOM 1128 N N . THR A 1 142 ? -3.425 -9.806 14.231 1.00 84.94 142 THR A N 1
ATOM 1129 C CA . THR A 1 142 ? -1.995 -9.478 14.285 1.00 84.94 142 THR A CA 1
ATOM 1130 C C . THR A 1 142 ? -1.297 -10.072 13.071 1.00 84.94 142 THR A C 1
ATOM 1132 O O . THR A 1 142 ? -1.754 -11.073 12.525 1.00 84.94 142 THR A O 1
ATOM 1135 N N . VAL A 1 143 ? -0.205 -9.453 12.617 1.00 90.12 143 VAL A N 1
ATOM 1136 C CA . VAL A 1 143 ? 0.631 -9.994 11.536 1.00 90.12 143 VAL A CA 1
ATOM 1137 C C . VAL A 1 143 ? 2.043 -10.190 12.067 1.00 90.12 143 VAL A C 1
ATOM 1139 O O . VAL A 1 143 ? 2.617 -9.277 12.663 1.00 90.12 143 VAL A O 1
ATOM 1142 N N . ARG A 1 144 ? 2.593 -11.385 11.857 1.00 94.81 144 ARG A N 1
ATOM 1143 C CA . ARG A 1 144 ? 3.931 -11.795 12.303 1.00 94.81 144 ARG A CA 1
ATOM 1144 C C . ARG A 1 144 ? 4.658 -12.542 11.188 1.00 94.81 144 ARG A C 1
ATOM 1146 O O . ARG A 1 144 ? 4.006 -13.080 10.298 1.00 94.81 144 ARG A O 1
ATOM 1153 N N . LYS A 1 145 ? 5.988 -12.648 11.276 1.00 96.00 145 LYS A N 1
ATOM 1154 C CA . LYS A 1 145 ? 6.730 -13.619 10.459 1.00 96.00 145 LYS A CA 1
ATOM 1155 C C . LYS A 1 145 ? 6.243 -15.038 10.776 1.00 96.00 145 LYS A C 1
ATOM 1157 O O . LYS A 1 145 ? 5.851 -15.333 11.915 1.00 96.00 145 LYS A O 1
ATOM 1162 N N . ALA A 1 146 ? 6.241 -15.887 9.757 1.00 96.69 146 ALA A N 1
ATOM 1163 C CA . ALA A 1 146 ? 5.977 -17.307 9.907 1.00 96.69 146 ALA A CA 1
ATOM 1164 C C . ALA A 1 146 ? 7.066 -17.986 10.757 1.00 96.69 146 ALA A C 1
ATOM 1166 O O . ALA A 1 146 ? 8.174 -17.473 10.935 1.00 96.69 146 ALA A O 1
ATOM 1167 N N . ARG A 1 147 ? 6.728 -19.155 11.284 1.00 96.06 147 ARG A N 1
ATOM 1168 C CA . ARG A 1 147 ? 7.568 -20.075 12.049 1.00 96.06 147 ARG A CA 1
ATOM 1169 C C . ARG A 1 147 ? 7.532 -21.440 11.362 1.00 96.06 147 ARG A C 1
ATOM 1171 O O . ARG A 1 147 ? 6.583 -21.741 10.645 1.00 96.06 147 ARG A O 1
ATOM 1178 N N . ARG A 1 148 ? 8.510 -22.301 11.651 1.00 95.62 148 ARG A N 1
ATOM 1179 C CA . ARG A 1 148 ? 8.562 -23.674 11.118 1.00 95.62 148 ARG A CA 1
ATOM 1180 C C . ARG A 1 148 ? 7.263 -24.455 11.388 1.00 95.62 148 ARG A C 1
ATOM 1182 O O . ARG A 1 148 ? 6.704 -25.049 10.477 1.00 95.62 148 ARG A O 1
ATOM 1189 N N . GLU A 1 149 ? 6.730 -24.335 12.605 1.00 95.44 149 GLU A N 1
ATOM 1190 C CA . GLU A 1 149 ? 5.443 -24.910 13.044 1.00 95.44 149 GLU A CA 1
ATOM 1191 C C . GLU A 1 149 ? 4.206 -24.437 12.249 1.00 95.44 149 GLU A C 1
ATOM 1193 O O . GLU A 1 149 ? 3.190 -25.126 12.247 1.00 95.44 149 GLU A O 1
ATOM 1198 N N . ASP A 1 150 ? 4.272 -23.307 11.534 1.00 97.00 150 ASP A N 1
ATOM 1199 C CA . ASP A 1 150 ? 3.145 -22.812 10.733 1.00 97.00 150 ASP A CA 1
ATOM 1200 C C . ASP A 1 150 ? 3.000 -23.547 9.385 1.00 97.00 150 ASP A C 1
ATOM 1202 O O . ASP A 1 150 ? 1.951 -23.442 8.748 1.00 97.00 150 ASP A O 1
ATOM 1206 N N . CYS A 1 151 ? 4.032 -24.263 8.912 1.00 96.19 151 CYS A N 1
ATOM 1207 C CA . CYS A 1 151 ? 4.134 -24.710 7.514 1.00 96.19 151 CYS A CA 1
ATOM 1208 C C . CYS A 1 151 ? 2.999 -25.644 7.070 1.00 96.19 151 CYS A C 1
ATOM 1210 O O . CYS A 1 151 ? 2.535 -25.545 5.937 1.00 96.19 151 CYS A O 1
ATOM 1212 N N . GLU A 1 152 ? 2.500 -26.512 7.952 1.00 96.19 152 GLU A N 1
ATOM 1213 C CA . GLU A 1 152 ? 1.341 -27.365 7.654 1.00 96.19 152 GLU A CA 1
ATOM 1214 C C . GLU A 1 152 ? 0.055 -26.541 7.453 1.00 96.19 152 GLU A C 1
ATOM 1216 O O . GLU A 1 152 ? -0.709 -26.791 6.520 1.00 96.19 152 GLU A O 1
ATOM 1221 N N . THR A 1 153 ? -0.138 -25.487 8.254 1.00 97.06 153 THR A N 1
ATOM 1222 C CA . THR A 1 153 ? -1.287 -24.573 8.120 1.00 97.06 153 THR A CA 1
ATOM 1223 C C . THR A 1 153 ? -1.141 -23.668 6.895 1.00 97.06 153 THR A C 1
ATOM 1225 O O . THR A 1 153 ? -2.112 -23.448 6.176 1.00 97.06 153 THR A O 1
ATOM 1228 N N . ILE A 1 154 ? 0.069 -23.180 6.602 1.00 96.88 154 ILE A N 1
ATOM 1229 C CA . ILE A 1 154 ? 0.347 -22.389 5.394 1.00 96.88 154 ILE A CA 1
ATOM 1230 C C . ILE A 1 154 ? 0.086 -23.232 4.138 1.00 96.88 154 ILE A C 1
ATOM 1232 O O . ILE A 1 154 ? -0.593 -22.757 3.232 1.00 96.88 154 ILE A O 1
AT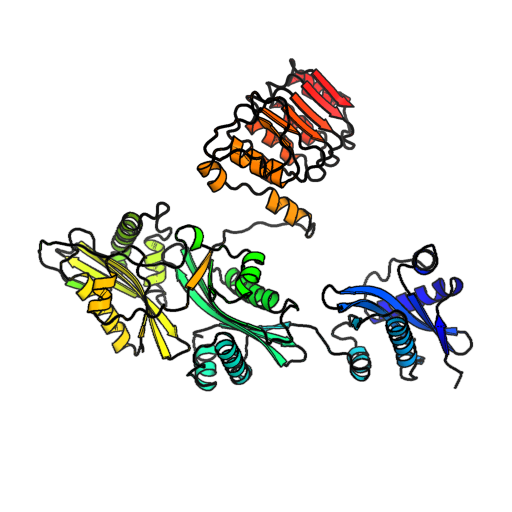OM 1236 N N . ARG A 1 155 ? 0.514 -24.504 4.105 1.00 95.62 155 ARG A N 1
ATOM 1237 C CA . ARG A 1 155 ? 0.214 -25.423 2.992 1.00 95.62 155 ARG A CA 1
ATOM 1238 C C . ARG A 1 155 ? -1.290 -25.646 2.813 1.00 95.62 155 ARG A C 1
ATOM 1240 O O . ARG A 1 155 ? -1.757 -25.711 1.678 1.00 95.62 155 ARG A O 1
ATOM 1247 N N . ALA A 1 156 ? -2.058 -25.749 3.899 1.00 96.00 156 ALA A N 1
ATOM 1248 C CA . ALA A 1 156 ? -3.517 -25.847 3.813 1.00 96.00 156 ALA A CA 1
ATOM 1249 C C . ALA A 1 156 ? -4.147 -24.573 3.211 1.00 96.00 156 ALA A C 1
ATOM 1251 O O . ALA A 1 156 ? -5.011 -24.665 2.344 1.00 96.00 156 ALA A O 1
ATOM 1252 N N . LEU A 1 157 ? -3.656 -23.388 3.587 1.00 96.31 157 LEU A N 1
ATOM 1253 C CA . LEU A 1 157 ? -4.111 -22.114 3.016 1.00 96.31 157 LEU A CA 1
ATOM 1254 C C . LEU A 1 157 ? -3.665 -21.912 1.555 1.00 96.31 157 LEU A C 1
ATOM 1256 O O . LEU A 1 157 ? -4.385 -21.273 0.792 1.00 96.31 157 LEU A O 1
ATOM 1260 N N . MET A 1 158 ? -2.529 -22.484 1.141 1.00 94.75 158 MET A N 1
ATOM 1261 C CA . MET A 1 158 ? -2.126 -22.572 -0.272 1.00 94.75 158 MET A CA 1
ATOM 1262 C C . MET A 1 158 ? -3.092 -23.446 -1.083 1.00 94.75 158 MET A C 1
ATOM 1264 O O . MET A 1 158 ? -3.391 -23.121 -2.229 1.00 94.75 158 MET A O 1
ATOM 1268 N N . GLN A 1 159 ? -3.624 -24.527 -0.496 1.00 93.38 159 GLN A N 1
ATOM 1269 C CA . GLN A 1 159 ? -4.683 -25.315 -1.133 1.00 93.38 159 GLN A CA 1
ATOM 1270 C C . GLN A 1 159 ? -5.991 -24.515 -1.225 1.00 93.38 159 GLN A C 1
ATOM 1272 O O . GLN A 1 159 ? -6.582 -24.479 -2.296 1.00 93.38 159 GLN A O 1
ATOM 1277 N N . GLU A 1 160 ? -6.407 -23.798 -0.172 1.00 94.75 160 GLU A N 1
ATOM 1278 C CA . GLU A 1 160 ? -7.582 -22.910 -0.256 1.00 94.75 160 GLU A CA 1
ATOM 1279 C C . GLU A 1 160 ? -7.429 -21.809 -1.326 1.00 94.75 160 GLU A C 1
ATOM 1281 O O . GLU A 1 160 ? -8.409 -21.442 -1.981 1.00 94.75 160 GLU A O 1
ATOM 1286 N N . LEU A 1 161 ? -6.216 -21.271 -1.513 1.00 91.75 161 LEU A N 1
ATOM 1287 C CA . LEU A 1 161 ? -5.917 -20.322 -2.587 1.00 91.75 161 LEU A CA 1
ATOM 1288 C C . LEU A 1 161 ? -6.058 -20.991 -3.962 1.00 91.75 161 LEU A C 1
ATOM 1290 O O . LEU A 1 161 ? -6.771 -20.457 -4.809 1.00 91.75 161 LEU A O 1
ATOM 1294 N N . ALA A 1 162 ? -5.457 -22.167 -4.164 1.00 84.31 162 ALA A N 1
ATOM 1295 C CA . ALA A 1 162 ? -5.565 -22.927 -5.410 1.00 84.31 162 ALA A CA 1
ATOM 1296 C C . ALA A 1 162 ? -7.020 -23.309 -5.748 1.00 84.31 162 ALA A C 1
ATOM 1298 O O . ALA A 1 162 ? -7.461 -23.113 -6.881 1.00 84.31 162 ALA A O 1
ATOM 1299 N N . ASP A 1 163 ? -7.795 -23.755 -4.755 1.00 90.31 163 ASP A N 1
ATOM 1300 C CA . ASP A 1 163 ? -9.216 -24.099 -4.885 1.00 90.31 163 ASP A CA 1
ATOM 1301 C C . ASP A 1 163 ? -10.066 -22.865 -5.243 1.00 90.31 163 ASP A C 1
ATOM 1303 O O . ASP A 1 163 ? -10.964 -22.935 -6.090 1.00 90.31 163 ASP A O 1
ATOM 1307 N N . PHE A 1 164 ? -9.776 -21.711 -4.627 1.00 86.94 164 PHE A N 1
ATOM 1308 C CA . PHE A 1 164 ? -10.418 -20.436 -4.957 1.00 86.94 164 PHE A CA 1
ATOM 1309 C C . PHE A 1 164 ? -10.066 -19.977 -6.378 1.00 86.94 164 PHE A C 1
ATOM 1311 O O . PHE A 1 164 ? -10.949 -19.513 -7.105 1.00 86.94 164 PHE A O 1
ATOM 1318 N N . GLU A 1 165 ? -8.801 -20.119 -6.780 1.00 81.75 165 GLU A N 1
ATOM 1319 C CA . GLU A 1 165 ? -8.294 -19.698 -8.088 1.00 81.75 165 GLU A CA 1
ATOM 1320 C C . GLU A 1 165 ? -8.539 -20.711 -9.223 1.00 81.75 165 GLU A C 1
ATOM 1322 O O . GLU A 1 165 ? -8.431 -20.351 -10.397 1.00 81.75 165 GLU A O 1
ATOM 1327 N N . LYS A 1 166 ? -8.997 -21.925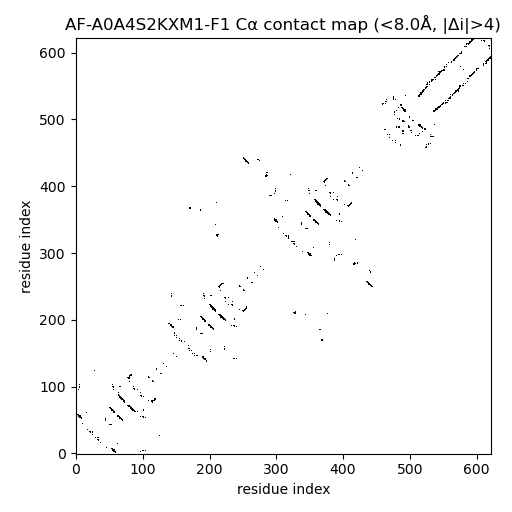 -8.883 1.00 84.44 166 LYS A N 1
ATOM 1328 C CA . LYS A 1 166 ? -9.335 -23.042 -9.789 1.00 84.44 166 LYS A CA 1
ATOM 1329 C C . LYS A 1 166 ? -8.133 -23.561 -10.582 1.00 84.44 166 LYS A C 1
ATOM 1331 O O . LYS A 1 166 ? -8.244 -23.859 -11.772 1.00 84.44 166 LYS A O 1
ATOM 1336 N N . ILE A 1 167 ? -7.002 -23.668 -9.896 1.00 78.06 167 ILE A N 1
ATOM 1337 C CA . ILE A 1 167 ? -5.751 -24.253 -10.389 1.00 78.06 167 ILE A CA 1
ATOM 1338 C C . ILE A 1 167 ? -5.423 -25.527 -9.598 1.00 78.06 167 ILE A C 1
ATOM 1340 O O . ILE A 1 167 ? -6.063 -25.816 -8.587 1.00 78.06 167 ILE A O 1
ATOM 1344 N N . ASP A 1 168 ? -4.441 -26.304 -10.058 1.00 80.44 168 ASP A N 1
ATOM 1345 C CA . ASP A 1 168 ? -3.977 -27.481 -9.318 1.00 80.44 168 ASP A CA 1
ATOM 1346 C C . ASP A 1 168 ? -3.404 -27.101 -7.938 1.00 80.44 168 ASP A C 1
ATOM 1348 O O . ASP A 1 168 ? -2.917 -25.992 -7.715 1.00 80.44 168 ASP A O 1
ATOM 1352 N N . GLY A 1 169 ? -3.460 -28.039 -6.992 1.00 74.62 169 GLY A N 1
ATOM 1353 C CA . GLY A 1 169 ? -2.983 -27.811 -5.628 1.00 74.62 169 GLY A CA 1
ATOM 1354 C C . GLY A 1 169 ? -1.451 -27.781 -5.491 1.00 74.62 169 GLY A C 1
ATOM 1355 O O . GLY A 1 169 ? -0.741 -28.368 -6.318 1.00 74.62 169 GLY A O 1
ATOM 1356 N N . PRO A 1 170 ? -0.918 -27.173 -4.410 1.00 79.56 170 PRO A N 1
ATOM 1357 C CA . PRO A 1 170 ? 0.503 -27.217 -4.059 1.00 79.56 170 PRO A CA 1
ATOM 1358 C C . PRO A 1 170 ? 1.067 -28.648 -4.061 1.00 79.56 170 PRO A C 1
ATOM 1360 O O . PRO A 1 170 ? 0.655 -29.490 -3.260 1.00 79.56 170 PRO A O 1
ATOM 1363 N N . GLN A 1 171 ? 2.040 -28.904 -4.943 1.00 80.75 171 GLN A N 1
ATOM 1364 C CA . GLN A 1 171 ? 2.675 -30.220 -5.131 1.00 80.75 171 GLN A CA 1
ATOM 1365 C C . GLN A 1 171 ? 3.710 -30.572 -4.048 1.00 80.75 171 GLN A C 1
ATOM 1367 O O . GLN A 1 171 ? 4.046 -31.743 -3.874 1.00 80.75 171 GLN A O 1
ATOM 1372 N N . MET A 1 172 ? 4.223 -29.577 -3.320 1.00 84.56 172 MET A N 1
ATOM 1373 C CA . MET A 1 172 ? 5.183 -29.782 -2.234 1.00 84.56 172 MET A CA 1
ATOM 1374 C C . MET A 1 172 ? 4.486 -30.224 -0.936 1.00 84.56 172 MET A C 1
ATOM 1376 O O . MET A 1 172 ? 3.284 -30.016 -0.745 1.00 84.56 172 MET A O 1
ATOM 1380 N N . ASP A 1 173 ? 5.236 -30.848 -0.027 1.00 84.00 173 ASP A N 1
ATOM 1381 C CA . ASP A 1 173 ? 4.768 -31.123 1.331 1.00 84.00 173 ASP A CA 1
ATOM 1382 C C . ASP A 1 173 ? 5.216 -30.026 2.313 1.00 84.00 173 ASP A C 1
ATOM 1384 O O . ASP A 1 173 ? 6.014 -29.141 1.990 1.00 84.00 173 ASP A O 1
ATOM 1388 N N . SER A 1 174 ? 4.694 -30.072 3.541 1.00 88.56 174 SER A N 1
ATOM 1389 C CA . SER A 1 174 ? 5.075 -29.120 4.587 1.00 88.56 174 SER A CA 1
ATOM 1390 C C . SER A 1 174 ? 6.564 -29.191 4.939 1.00 88.56 174 SER A C 1
ATOM 1392 O O . SER A 1 174 ? 7.119 -28.175 5.332 1.00 88.56 174 SER A O 1
ATOM 1394 N N . LYS A 1 175 ? 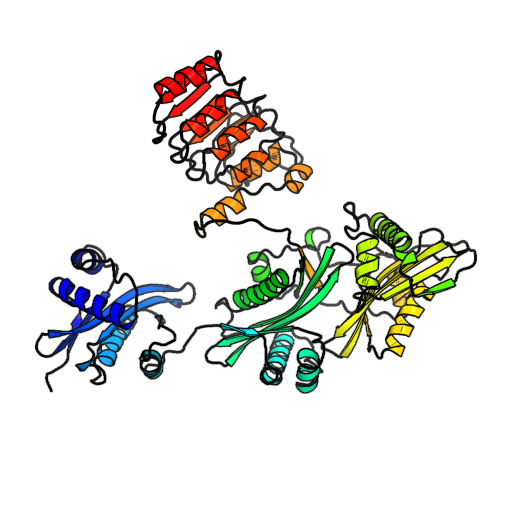7.239 -30.332 4.739 1.00 89.94 175 LYS A N 1
ATOM 1395 C CA . LYS A 1 175 ? 8.670 -30.501 5.046 1.00 89.94 175 LYS A CA 1
ATOM 1396 C C . LYS A 1 175 ? 9.583 -29.854 4.011 1.00 89.94 175 LYS A C 1
ATOM 1398 O O . LYS A 1 175 ? 10.624 -29.316 4.378 1.00 89.94 175 LYS A O 1
ATOM 1403 N N . ALA A 1 176 ? 9.203 -29.879 2.735 1.00 85.38 176 ALA A N 1
ATOM 1404 C CA . ALA A 1 176 ? 9.844 -29.062 1.713 1.00 85.38 176 ALA A CA 1
ATOM 1405 C C . ALA A 1 176 ? 9.690 -27.574 2.060 1.00 85.38 176 ALA A C 1
ATOM 1407 O O . ALA A 1 176 ? 10.688 -26.864 2.123 1.00 85.38 176 ALA A O 1
ATOM 1408 N N . LEU A 1 177 ? 8.471 -27.139 2.400 1.00 90.88 177 LEU A N 1
ATOM 1409 C CA . LEU A 1 177 ? 8.192 -25.761 2.811 1.00 90.88 177 LEU A CA 1
ATOM 1410 C C . LEU A 1 177 ? 9.029 -25.345 4.046 1.00 90.88 177 LEU A C 1
ATOM 1412 O O . LEU A 1 177 ? 9.705 -24.320 4.009 1.00 90.88 177 LEU A O 1
ATOM 1416 N N . GLU A 1 178 ? 9.088 -26.181 5.091 1.00 93.31 178 GLU A N 1
ATOM 1417 C CA . GLU A 1 178 ? 9.954 -25.977 6.263 1.00 93.31 178 GLU A CA 1
ATOM 1418 C C . GLU A 1 178 ? 11.433 -25.817 5.885 1.00 93.31 178 GLU A C 1
ATOM 1420 O O . GLU A 1 178 ? 12.082 -24.869 6.325 1.00 93.31 178 GLU A O 1
ATOM 1425 N N . ARG A 1 179 ? 11.976 -26.739 5.082 1.00 91.56 179 ARG A N 1
ATOM 1426 C CA . ARG A 1 179 ? 13.379 -26.707 4.651 1.00 91.56 179 ARG A CA 1
ATOM 1427 C C . ARG A 1 179 ? 13.677 -25.425 3.878 1.00 91.56 179 ARG A C 1
ATOM 1429 O O . ARG A 1 179 ? 14.629 -24.717 4.186 1.00 91.56 179 ARG A O 1
ATOM 1436 N N . ASP A 1 180 ? 12.841 -25.109 2.897 1.00 88.38 180 ASP A N 1
ATOM 1437 C CA . ASP A 1 180 ? 13.120 -24.062 1.916 1.00 88.38 180 ASP A CA 1
ATOM 1438 C C . ASP A 1 180 ? 12.911 -22.644 2.485 1.00 88.38 180 ASP A C 1
ATOM 1440 O O . ASP A 1 180 ? 13.502 -21.681 1.990 1.00 88.38 180 ASP A O 1
ATOM 1444 N N . GLY A 1 181 ? 12.106 -22.511 3.546 1.00 90.19 181 GLY A N 1
ATOM 1445 C CA . GLY A 1 181 ? 11.850 -21.247 4.245 1.00 90.19 181 GLY A CA 1
ATOM 1446 C C . GLY A 1 181 ? 12.618 -21.043 5.553 1.00 90.19 181 GLY A C 1
ATOM 1447 O O . GLY A 1 181 ? 12.672 -19.912 6.038 1.00 90.19 181 GLY A O 1
ATOM 1448 N N . PHE A 1 182 ? 13.188 -22.098 6.153 1.00 92.50 182 PHE A N 1
ATOM 1449 C CA . PHE A 1 182 ? 13.771 -22.025 7.503 1.00 92.50 182 PHE A CA 1
ATOM 1450 C C . PHE A 1 182 ? 15.134 -22.717 7.681 1.00 92.50 182 PHE A C 1
ATOM 1452 O O . PHE A 1 182 ? 15.715 -22.579 8.762 1.00 92.50 182 PHE A O 1
ATOM 1459 N N . ASP A 1 183 ? 15.670 -23.422 6.677 1.00 86.94 183 ASP A N 1
ATOM 1460 C CA . ASP A 1 183 ? 17.033 -23.973 6.714 1.00 86.94 183 ASP A CA 1
ATOM 1461 C C . ASP A 1 183 ? 18.006 -23.107 5.893 1.00 86.94 183 ASP A C 1
ATOM 1463 O O . ASP A 1 183 ? 17.699 -22.652 4.793 1.00 86.94 183 ASP A O 1
ATOM 1467 N N . GLY A 1 184 ? 19.226 -22.906 6.403 1.00 86.31 184 GLY A N 1
ATOM 1468 C CA . GLY A 1 184 ? 20.297 -22.218 5.673 1.00 86.31 184 GLY A CA 1
ATOM 1469 C C . GLY A 1 184 ? 19.972 -20.759 5.322 1.00 86.31 184 GLY A C 1
ATOM 1470 O O . GLY A 1 184 ? 19.724 -19.942 6.208 1.00 86.31 184 GLY A O 1
ATOM 1471 N N . GLN A 1 185 ? 20.033 -20.425 4.029 1.00 80.81 185 GLN A N 1
ATOM 1472 C CA . GLN A 1 185 ? 19.589 -19.136 3.494 1.00 80.81 185 GLN A CA 1
ATOM 1473 C C . GLN A 1 185 ? 18.159 -19.311 2.953 1.00 80.81 185 GLN A C 1
ATOM 1475 O O . GLN A 1 185 ? 17.991 -20.051 1.982 1.00 80.81 185 GLN A O 1
ATOM 1480 N N . PRO A 1 186 ? 17.140 -18.655 3.540 1.00 85.50 186 PRO A N 1
ATOM 1481 C CA . PRO A 1 186 ? 15.747 -18.898 3.183 1.00 85.50 186 PRO A CA 1
ATOM 1482 C C . PRO A 1 186 ? 15.448 -18.429 1.756 1.00 85.50 186 PRO A C 1
ATOM 1484 O O . PRO A 1 186 ? 15.788 -17.309 1.368 1.00 85.50 186 PRO A O 1
ATOM 1487 N N . LEU A 1 187 ? 14.798 -19.299 0.984 1.00 85.12 187 LEU A N 1
ATOM 1488 C CA . LEU A 1 187 ? 14.471 -19.086 -0.429 1.00 85.12 187 LEU A CA 1
ATOM 1489 C C . LEU A 1 187 ? 13.205 -18.235 -0.600 1.00 85.12 187 LEU A C 1
ATOM 1491 O O . LEU A 1 187 ? 13.043 -17.555 -1.611 1.00 85.12 187 LEU A O 1
ATOM 1495 N N . TYR A 1 188 ? 12.342 -18.234 0.416 1.00 92.38 188 TYR A N 1
ATOM 1496 C CA . TYR A 1 188 ? 11.199 -17.340 0.545 1.00 92.38 188 TYR A CA 1
ATOM 1497 C C . TYR A 1 188 ? 11.089 -16.807 1.980 1.00 92.38 188 TYR A C 1
ATOM 1499 O O . TYR A 1 188 ? 11.609 -17.381 2.935 1.00 92.38 188 TYR A O 1
ATOM 1507 N N . LEU A 1 189 ? 10.371 -15.701 2.130 1.00 94.25 189 LEU A N 1
ATOM 1508 C CA . LEU A 1 189 ? 9.901 -15.139 3.387 1.00 94.25 189 LEU A CA 1
ATOM 1509 C C . LEU A 1 189 ? 8.376 -15.274 3.442 1.00 94.25 189 LEU A C 1
ATOM 1511 O O . LEU A 1 189 ? 7.689 -15.198 2.422 1.00 94.25 189 LEU A O 1
ATOM 1515 N N . CYS A 1 190 ? 7.832 -15.466 4.640 1.00 96.62 190 CYS A N 1
ATOM 1516 C CA . CYS A 1 190 ? 6.392 -15.568 4.840 1.00 96.62 190 CYS A CA 1
ATOM 1517 C C . CYS A 1 190 ? 5.952 -14.778 6.073 1.00 96.62 190 CYS A C 1
ATOM 1519 O O . CYS A 1 190 ? 6.602 -14.830 7.122 1.00 96.62 190 CYS A O 1
ATOM 1521 N N . ASN A 1 191 ? 4.838 -14.056 5.942 1.00 97.25 191 ASN A N 1
ATOM 1522 C CA . ASN A 1 191 ? 4.130 -13.439 7.058 1.00 97.25 191 ASN A CA 1
ATOM 1523 C C . ASN A 1 191 ? 2.747 -14.082 7.178 1.00 97.25 191 ASN A C 1
ATOM 1525 O O . ASN A 1 191 ? 2.096 -14.361 6.174 1.00 97.25 191 ASN A O 1
ATOM 1529 N N . VAL A 1 192 ? 2.280 -14.278 8.407 1.00 98.00 192 VAL A N 1
ATOM 1530 C CA . VAL A 1 192 ? 0.961 -14.840 8.709 1.00 98.00 192 VAL A CA 1
ATOM 1531 C C . VAL A 1 192 ? 0.135 -13.847 9.514 1.00 98.00 192 VAL A C 1
ATOM 1533 O O . VAL A 1 192 ? 0.635 -13.199 10.439 1.00 98.00 192 VAL A O 1
ATOM 1536 N N . ALA A 1 193 ? -1.139 -13.725 9.151 1.00 95.69 193 ALA A N 1
ATOM 1537 C CA . ALA A 1 193 ? -2.141 -13.004 9.915 1.00 95.69 193 ALA A CA 1
ATOM 1538 C C . ALA A 1 193 ? -2.823 -13.976 10.876 1.00 95.69 193 ALA A C 1
ATOM 1540 O O . ALA A 1 193 ? -3.307 -15.019 10.438 1.00 95.69 193 ALA A O 1
ATOM 1541 N N . THR A 1 194 ? -2.895 -13.635 12.161 1.00 93.25 194 THR A N 1
ATOM 1542 C CA . THR A 1 194 ? -3.524 -14.481 13.184 1.00 93.25 194 THR A CA 1
ATOM 1543 C C . THR A 1 194 ? -4.672 -13.786 13.903 1.00 93.25 194 THR A C 1
ATOM 1545 O O . THR A 1 194 ? -4.624 -12.575 14.117 1.00 93.25 194 THR A O 1
ATOM 1548 N N . SER A 1 195 ? -5.680 -14.567 14.297 1.00 86.56 195 SER A N 1
ATOM 1549 C CA . SER A 1 195 ? -6.802 -14.156 15.146 1.00 86.56 195 SER A CA 1
ATOM 1550 C C . SER A 1 195 ? -7.135 -15.297 16.108 1.00 86.56 195 SER A C 1
ATOM 1552 O O . SER A 1 195 ? -7.343 -16.425 15.666 1.00 86.56 195 SER A O 1
ATOM 1554 N N . ASN A 1 196 ? -7.156 -15.030 17.420 1.00 80.50 196 ASN A N 1
ATOM 1555 C CA . ASN A 1 196 ? -7.182 -16.071 18.465 1.00 80.50 196 ASN A CA 1
ATOM 1556 C C . ASN A 1 196 ? -6.109 -17.157 18.218 1.00 80.50 196 ASN A C 1
ATOM 1558 O O . ASN A 1 196 ? -6.416 -18.347 18.183 1.00 80.50 196 ASN A O 1
ATOM 1562 N N . GLU A 1 197 ? -4.871 -16.720 17.958 1.00 79.69 197 GLU A N 1
ATOM 1563 C CA . GLU A 1 197 ? -3.676 -17.525 17.615 1.00 79.69 197 GLU A CA 1
ATOM 1564 C C . GLU A 1 197 ? -3.741 -18.329 16.299 1.00 79.69 197 GLU A C 1
ATOM 1566 O O . GLU A 1 197 ? -2.704 -18.541 15.670 1.00 79.69 197 GLU A O 1
ATOM 1571 N N . LYS A 1 198 ? -4.935 -18.691 15.813 1.00 90.00 198 LYS A N 1
ATOM 1572 C CA . LYS A 1 198 ? -5.144 -19.339 14.510 1.00 90.00 198 LYS A CA 1
ATOM 1573 C C . LYS A 1 198 ? -4.692 -18.438 13.367 1.00 90.00 198 LYS A C 1
ATOM 1575 O O . LYS A 1 198 ? -5.002 -17.246 13.361 1.00 90.00 198 LYS A O 1
ATOM 1580 N N . ILE A 1 199 ? -4.029 -19.014 12.366 1.00 96.75 199 ILE A N 1
ATOM 1581 C CA . ILE A 1 199 ? -3.714 -18.315 11.116 1.00 96.75 199 ILE A CA 1
ATOM 1582 C C . ILE A 1 199 ? -4.999 -18.171 10.290 1.00 96.75 199 ILE A C 1
ATOM 1584 O O . ILE A 1 199 ? -5.722 -19.140 10.082 1.00 96.75 199 ILE A O 1
ATOM 1588 N N . VAL A 1 200 ? -5.275 -16.952 9.826 1.00 95.62 200 VAL A N 1
ATOM 1589 C CA . VAL A 1 200 ? -6.462 -16.589 9.026 1.00 95.62 200 VAL A CA 1
ATOM 1590 C C . VAL A 1 200 ? -6.103 -16.037 7.640 1.00 95.62 200 VAL A C 1
ATOM 1592 O O . VAL A 1 200 ? -6.989 -15.719 6.843 1.00 95.62 200 VAL A O 1
ATOM 1595 N N . GLY A 1 201 ? -4.808 -15.924 7.341 1.00 96.50 201 GLY A N 1
ATOM 1596 C CA . GLY A 1 201 ? -4.255 -15.524 6.049 1.00 96.50 201 GLY A CA 1
ATOM 1597 C C . GLY A 1 201 ? -2.725 -15.507 6.068 1.00 96.50 201 GLY A C 1
ATOM 1598 O O . GLY A 1 201 ? -2.123 -15.475 7.143 1.00 96.50 201 GLY A O 1
ATOM 1599 N N . TYR A 1 202 ? -2.093 -15.512 4.897 1.00 98.31 202 TYR A N 1
ATOM 1600 C CA . TYR A 1 202 ? -0.633 -15.509 4.750 1.00 98.31 202 TYR A CA 1
ATOM 1601 C C . TYR A 1 202 ? -0.179 -14.669 3.548 1.00 98.31 202 TYR A C 1
ATOM 1603 O O . TYR A 1 202 ? -0.985 -14.324 2.682 1.00 98.31 202 TYR A O 1
ATOM 1611 N N . THR A 1 203 ? 1.117 -14.356 3.499 1.00 96.00 203 THR A N 1
ATOM 1612 C CA . THR A 1 203 ? 1.831 -13.923 2.289 1.00 96.00 203 THR A CA 1
ATOM 1613 C C . THR A 1 203 ? 3.080 -14.765 2.084 1.00 96.00 203 THR A C 1
ATOM 1615 O O . THR A 1 203 ? 3.774 -15.045 3.061 1.00 96.00 203 THR A O 1
ATOM 1618 N N . LEU A 1 204 ? 3.413 -15.114 0.841 1.00 94.69 204 LEU A N 1
ATOM 1619 C CA . LEU A 1 204 ? 4.712 -15.694 0.472 1.00 94.69 204 LEU A CA 1
ATOM 1620 C C . LEU A 1 204 ? 5.418 -14.746 -0.497 1.00 94.69 204 LEU A C 1
ATOM 1622 O O . LEU A 1 204 ? 4.819 -14.295 -1.467 1.00 94.69 204 LEU A O 1
ATOM 1626 N N . PHE A 1 205 ? 6.668 -14.389 -0.210 1.00 90.69 205 PHE A N 1
ATOM 1627 C CA . PHE A 1 205 ? 7.393 -13.352 -0.944 1.00 90.69 205 PHE A CA 1
ATOM 1628 C C . PHE A 1 205 ? 8.911 -13.561 -0.866 1.00 90.69 205 PHE A C 1
ATOM 1630 O O . PHE A 1 205 ? 9.405 -14.171 0.075 1.00 90.69 205 PHE A O 1
ATOM 1637 N N . TYR A 1 206 ? 9.679 -13.065 -1.832 1.00 87.94 206 TYR A N 1
ATOM 1638 C CA . TYR A 1 206 ? 11.128 -13.286 -1.920 1.00 87.94 206 TYR A CA 1
ATOM 1639 C C . TYR A 1 206 ? 11.865 -12.084 -2.529 1.00 87.94 206 TYR A C 1
ATOM 1641 O O . TYR A 1 206 ? 11.263 -11.200 -3.140 1.00 87.94 206 TYR A O 1
ATOM 1649 N N . TYR A 1 207 ? 13.185 -12.022 -2.338 1.00 82.00 207 TYR A N 1
ATOM 1650 C CA . TYR A 1 207 ? 14.023 -10.993 -2.960 1.00 82.00 207 TYR A CA 1
ATOM 1651 C C . TYR A 1 207 ? 14.285 -11.318 -4.432 1.00 82.00 207 TYR A C 1
ATOM 1653 O O . TYR A 1 207 ? 14.553 -12.463 -4.784 1.00 82.00 207 TYR A O 1
ATOM 1661 N N . ILE A 1 208 ? 14.274 -10.286 -5.270 1.00 74.94 208 ILE A N 1
ATOM 1662 C CA . ILE A 1 208 ? 14.669 -10.337 -6.683 1.00 74.94 208 ILE A CA 1
ATOM 1663 C C . ILE A 1 208 ? 15.666 -9.211 -6.968 1.00 74.94 208 ILE A C 1
ATOM 1665 O O . ILE A 1 208 ? 15.682 -8.194 -6.271 1.00 74.94 208 ILE A O 1
ATOM 1669 N N . TYR A 1 209 ? 16.501 -9.363 -7.993 1.00 73.25 209 TYR A N 1
ATOM 1670 C CA . TYR A 1 209 ? 17.373 -8.288 -8.465 1.00 73.25 209 TYR A CA 1
ATOM 1671 C C . TYR A 1 209 ? 16.871 -7.789 -9.815 1.00 73.25 209 TYR A C 1
ATOM 1673 O O . TYR A 1 209 ? 16.621 -8.579 -10.716 1.00 73.25 209 TYR A O 1
ATOM 1681 N N . SER A 1 210 ? 16.712 -6.476 -9.951 1.00 67.00 210 SER A N 1
ATOM 1682 C CA . SER A 1 210 ? 16.273 -5.840 -11.188 1.00 67.00 210 SER A CA 1
ATOM 1683 C C . SER A 1 210 ? 17.469 -5.188 -11.869 1.00 67.00 210 SER A C 1
ATOM 1685 O O . SER A 1 210 ? 18.006 -4.209 -11.352 1.00 67.00 210 SER A O 1
ATOM 1687 N N . SER A 1 211 ? 17.839 -5.664 -13.056 1.00 50.59 211 SER A N 1
ATOM 1688 C CA . SER A 1 211 ? 18.826 -5.041 -13.961 1.00 50.59 211 SER A CA 1
ATOM 1689 C C . SER A 1 211 ? 18.619 -3.522 -14.150 1.00 50.59 211 SER A C 1
ATOM 1691 O O . SER A 1 211 ? 19.577 -2.774 -14.345 1.00 50.59 211 SER A O 1
ATOM 1693 N N . TRP A 1 212 ? 17.378 -3.051 -13.989 1.00 47.16 212 TRP A N 1
ATOM 1694 C CA . TRP A 1 212 ? 16.957 -1.653 -14.127 1.00 47.16 212 TRP A CA 1
ATOM 1695 C C . TRP A 1 212 ? 17.070 -0.786 -12.867 1.00 47.16 212 TRP A C 1
ATOM 1697 O O . TRP A 1 212 ? 17.169 0.431 -12.991 1.00 47.16 212 TRP A O 1
ATOM 1707 N N . CYS A 1 213 ? 16.996 -1.368 -11.663 1.00 51.84 213 CYS A N 1
ATOM 1708 C CA . CYS A 1 213 ? 16.893 -0.596 -10.411 1.00 51.84 213 CYS A CA 1
ATOM 1709 C C . CYS A 1 213 ? 17.428 -1.316 -9.157 1.00 51.84 213 CYS A C 1
ATOM 1711 O O . CYS A 1 213 ? 17.056 -0.965 -8.040 1.00 51.84 213 CYS A O 1
ATOM 1713 N N . GLY A 1 214 ? 18.258 -2.346 -9.317 1.00 56.50 214 GLY A N 1
ATOM 1714 C CA . GLY A 1 214 ? 18.876 -3.085 -8.220 1.00 56.50 214 GLY A CA 1
ATOM 1715 C C . GLY A 1 214 ? 17.901 -3.915 -7.377 1.00 56.50 214 GLY A C 1
ATOM 1716 O O . GLY A 1 214 ? 16.897 -4.453 -7.865 1.00 56.50 214 GLY A O 1
ATOM 1717 N N . LYS A 1 215 ? 18.228 -4.051 -6.086 1.00 71.00 215 LYS A N 1
ATOM 1718 C CA . LYS A 1 215 ? 17.524 -4.918 -5.131 1.00 71.00 215 LYS A CA 1
ATOM 1719 C C . LYS A 1 215 ? 16.028 -4.603 -5.074 1.00 71.00 215 LYS A C 1
ATOM 1721 O O . LYS A 1 215 ? 15.615 -3.455 -4.929 1.00 71.00 215 LYS A O 1
ATOM 1726 N N . SER A 1 216 ? 15.218 -5.643 -5.181 1.00 72.69 216 SER A N 1
ATOM 1727 C CA . SER A 1 216 ? 13.767 -5.594 -5.344 1.00 72.69 216 SER A CA 1
ATOM 1728 C C . SER A 1 216 ? 13.120 -6.764 -4.578 1.00 72.69 216 SER A C 1
ATOM 1730 O O . SER A 1 216 ? 13.814 -7.630 -4.041 1.00 72.69 216 SER A O 1
ATOM 1732 N N . MET A 1 217 ? 11.791 -6.805 -4.509 1.00 79.69 217 MET A N 1
ATOM 1733 C CA . MET A 1 217 ? 11.030 -7.882 -3.865 1.00 79.69 217 MET A CA 1
ATOM 1734 C C . MET A 1 217 ? 9.878 -8.337 -4.771 1.00 79.69 217 MET A C 1
ATOM 1736 O O . MET A 1 217 ? 9.360 -7.536 -5.544 1.00 79.69 217 MET A O 1
ATOM 1740 N N . CYS A 1 218 ? 9.486 -9.605 -4.678 1.00 79.19 218 CYS A N 1
ATOM 1741 C CA . CYS A 1 218 ? 8.321 -10.191 -5.339 1.00 79.19 218 CYS A CA 1
ATOM 1742 C C . CYS A 1 218 ? 7.417 -10.822 -4.273 1.00 79.19 218 CYS A C 1
ATOM 1744 O O . CYS A 1 218 ? 7.905 -11.564 -3.424 1.00 79.19 218 CYS A O 1
ATOM 1746 N N . LEU A 1 219 ? 6.126 -10.511 -4.299 1.00 79.50 219 LEU A N 1
ATOM 1747 C CA . LEU A 1 219 ? 5.063 -11.157 -3.539 1.00 79.50 219 LEU A CA 1
ATOM 1748 C C . LEU A 1 219 ? 4.385 -12.168 -4.474 1.00 79.50 219 LEU A C 1
ATOM 1750 O O . LEU A 1 219 ? 3.730 -11.781 -5.436 1.00 79.50 219 LEU A O 1
ATOM 1754 N N . GLU A 1 220 ? 4.580 -13.450 -4.182 1.00 85.00 220 GLU A N 1
ATOM 1755 C CA . GLU A 1 220 ? 4.022 -14.575 -4.939 1.00 85.00 220 GLU A CA 1
ATOM 1756 C C . GLU A 1 220 ? 2.545 -14.755 -4.561 1.00 85.00 220 GLU A C 1
ATOM 1758 O O . GLU A 1 220 ? 1.646 -14.486 -5.355 1.00 85.00 220 GLU A O 1
ATOM 1763 N N . ASP A 1 221 ? 2.306 -15.096 -3.291 1.00 87.50 221 ASP A N 1
ATOM 1764 C CA . ASP A 1 221 ? 0.981 -15.386 -2.750 1.00 87.50 221 ASP A CA 1
ATOM 1765 C C . ASP A 1 221 ? 0.533 -14.308 -1.764 1.00 87.50 221 ASP A C 1
ATOM 1767 O O . ASP A 1 221 ? 1.290 -13.898 -0.877 1.00 87.50 221 ASP A O 1
ATOM 1771 N N . ILE A 1 222 ? -0.760 -13.988 -1.787 1.00 91.50 222 ILE A N 1
ATOM 1772 C CA . ILE A 1 222 ? -1.475 -13.495 -0.608 1.00 91.50 222 ILE A CA 1
ATOM 1773 C C . ILE A 1 222 ? -2.864 -14.121 -0.525 1.00 91.50 222 ILE A C 1
ATOM 1775 O O . ILE A 1 222 ? -3.680 -13.993 -1.436 1.00 91.50 222 ILE A O 1
ATOM 1779 N N . TYR A 1 223 ? -3.168 -14.733 0.619 1.00 94.81 223 TYR A N 1
ATOM 1780 C CA . TYR A 1 223 ? -4.478 -15.318 0.885 1.00 94.81 223 TYR A CA 1
ATOM 1781 C C . TYR A 1 223 ? -5.059 -14.838 2.215 1.00 94.81 223 TYR A C 1
ATOM 1783 O O . TYR A 1 223 ? -4.343 -14.612 3.191 1.00 94.81 223 TYR A O 1
ATOM 1791 N N . VAL A 1 224 ? -6.386 -14.715 2.257 1.00 94.56 224 VAL A N 1
ATOM 1792 C CA . VAL A 1 224 ? -7.173 -14.486 3.473 1.00 94.56 224 VAL A CA 1
ATOM 1793 C C . VAL A 1 224 ? -8.406 -15.383 3.411 1.00 94.56 224 VAL A C 1
ATOM 1795 O O . VAL A 1 224 ? -9.164 -15.340 2.434 1.00 94.56 224 VAL A O 1
ATOM 1798 N N . THR A 1 225 ? -8.614 -16.164 4.470 1.00 93.50 225 THR A N 1
ATOM 1799 C CA . THR A 1 225 ? -9.784 -17.040 4.656 1.00 93.50 225 THR A CA 1
ATOM 1800 C C . THR A 1 225 ? -11.099 -16.256 4.505 1.00 93.50 225 THR A C 1
ATOM 1802 O O . THR A 1 225 ? -11.142 -15.074 4.869 1.00 93.50 225 THR A O 1
ATOM 1805 N N . PRO A 1 226 ? -12.185 -16.849 3.963 1.00 91.06 226 PRO A N 1
ATOM 1806 C CA . PRO A 1 226 ? -13.402 -16.111 3.605 1.00 91.06 226 PRO A CA 1
ATOM 1807 C C . PRO A 1 226 ? -13.975 -15.257 4.744 1.00 91.06 226 PRO A C 1
ATOM 1809 O O . PRO A 1 226 ? -14.243 -14.072 4.537 1.00 91.06 226 PRO A O 1
ATOM 1812 N N . ASP A 1 227 ? -14.038 -15.811 5.957 1.00 85.38 227 ASP A N 1
ATOM 1813 C CA . ASP A 1 227 ? -14.561 -15.154 7.165 1.00 85.38 227 ASP A CA 1
ATOM 1814 C C . ASP A 1 227 ? -13.775 -13.905 7.594 1.00 85.38 227 ASP A C 1
ATOM 1816 O O . ASP A 1 227 ? -14.259 -13.111 8.406 1.00 85.38 227 ASP A O 1
ATOM 1820 N N . PHE A 1 228 ? -12.560 -13.714 7.077 1.00 82.56 228 PHE A N 1
ATOM 1821 C CA . PHE A 1 228 ? -11.671 -12.598 7.406 1.00 82.56 228 PHE A CA 1
ATOM 1822 C C . PHE A 1 228 ? -11.457 -11.621 6.239 1.00 82.56 228 PHE A C 1
ATOM 1824 O O . PHE A 1 228 ? -10.808 -10.580 6.399 1.00 82.56 228 PHE A O 1
ATOM 1831 N N . ARG A 1 229 ? -12.080 -11.878 5.081 1.00 82.75 229 ARG A N 1
ATOM 1832 C CA . ARG A 1 229 ? -12.186 -10.899 3.989 1.00 82.75 229 ARG A CA 1
ATOM 1833 C C . ARG A 1 229 ? -13.049 -9.711 4.441 1.00 82.75 229 ARG A C 1
ATOM 1835 O O . ARG A 1 229 ? -13.858 -9.811 5.358 1.00 82.75 229 ARG A O 1
ATOM 1842 N N . GLY A 1 230 ? -12.809 -8.530 3.873 1.00 72.12 230 GLY A N 1
ATOM 1843 C CA . GLY A 1 230 ? -13.449 -7.276 4.309 1.00 72.12 230 GLY A CA 1
ATOM 1844 C C . GLY A 1 230 ? -12.922 -6.691 5.633 1.00 72.12 230 GLY A C 1
ATOM 1845 O O . GLY A 1 230 ? -12.847 -5.472 5.755 1.00 72.12 230 GLY A O 1
ATOM 1846 N N . LYS A 1 231 ? -12.446 -7.514 6.580 1.00 75.62 231 LYS A N 1
ATOM 1847 C CA . LYS A 1 231 ? -11.917 -7.104 7.902 1.00 75.62 231 LYS A CA 1
ATOM 1848 C C . LYS A 1 231 ? -10.480 -6.538 7.863 1.00 75.62 231 LYS A C 1
ATOM 1850 O O . LYS A 1 231 ? -9.692 -6.769 8.770 1.00 75.62 231 LYS A O 1
ATOM 1855 N N . HIS A 1 232 ? -10.103 -5.849 6.784 1.00 76.00 232 HIS A N 1
ATOM 1856 C CA . HIS A 1 232 ? -8.777 -5.246 6.533 1.00 76.00 232 HIS A CA 1
ATOM 1857 C C . HIS A 1 232 ? -7.526 -6.159 6.608 1.00 76.00 232 HIS A C 1
ATOM 1859 O O . HIS A 1 232 ? -6.429 -5.677 6.324 1.00 76.00 232 HIS A O 1
ATOM 1865 N N . VAL A 1 233 ? -7.657 -7.462 6.885 1.00 78.81 233 VAL A N 1
ATOM 1866 C CA . VAL A 1 233 ? -6.537 -8.415 7.063 1.00 78.81 233 VAL A CA 1
ATOM 1867 C C . VAL A 1 233 ? -5.521 -8.377 5.918 1.00 78.81 233 VAL A C 1
ATOM 1869 O O . VAL A 1 233 ? -4.324 -8.232 6.159 1.00 78.81 233 VAL A O 1
ATOM 1872 N N . GLY A 1 234 ? -5.987 -8.400 4.664 1.00 76.75 234 GLY A N 1
ATOM 1873 C CA . GLY A 1 234 ? -5.107 -8.297 3.493 1.00 76.75 234 GLY A CA 1
ATOM 1874 C C . GLY A 1 234 ? -4.292 -6.996 3.462 1.00 76.75 234 GLY A C 1
ATOM 1875 O O . GLY A 1 234 ? -3.121 -7.005 3.091 1.00 76.75 234 GLY A O 1
ATOM 1876 N N . SER A 1 235 ? -4.861 -5.872 3.914 1.00 68.31 235 SER A N 1
ATOM 1877 C CA . SER A 1 235 ? -4.131 -4.599 4.010 1.00 68.31 235 SER A CA 1
ATOM 1878 C C . SER A 1 235 ? -3.052 -4.635 5.093 1.00 68.31 235 SER A C 1
ATOM 1880 O O . SER A 1 235 ? -2.049 -3.940 4.960 1.00 68.31 235 SER A O 1
ATOM 1882 N N . MET A 1 236 ? -3.238 -5.415 6.161 1.00 73.38 236 MET A N 1
ATOM 1883 C CA . MET A 1 236 ? -2.226 -5.602 7.207 1.00 73.38 236 MET A CA 1
ATOM 1884 C C . MET A 1 236 ? -1.083 -6.491 6.702 1.00 73.38 236 MET A C 1
ATOM 1886 O O . MET A 1 236 ? 0.087 -6.158 6.892 1.00 73.38 236 MET A O 1
ATOM 1890 N N . LEU A 1 237 ? -1.424 -7.563 5.982 1.00 84.00 237 LEU A N 1
ATOM 1891 C CA . LEU A 1 237 ? -0.476 -8.465 5.331 1.00 84.00 237 LEU A CA 1
ATOM 1892 C C . LEU A 1 237 ? 0.409 -7.732 4.311 1.00 84.00 237 LEU A C 1
ATOM 1894 O O . LEU A 1 237 ? 1.629 -7.734 4.473 1.00 84.00 237 LEU A O 1
ATOM 1898 N N . ILE A 1 238 ? -0.159 -7.004 3.342 1.00 78.50 238 ILE A N 1
ATOM 1899 C CA . ILE A 1 238 ? 0.648 -6.255 2.356 1.00 78.50 238 ILE A CA 1
ATOM 1900 C C . ILE A 1 238 ? 1.511 -5.183 3.027 1.00 78.50 238 ILE A C 1
ATOM 1902 O O . ILE A 1 238 ? 2.675 -5.024 2.664 1.00 78.50 238 ILE A O 1
ATOM 1906 N N . LYS A 1 239 ? 1.003 -4.491 4.057 1.00 70.81 239 LYS A N 1
ATOM 1907 C CA . LYS A 1 239 ? 1.815 -3.528 4.822 1.00 70.81 239 LYS A CA 1
ATOM 1908 C C . LYS A 1 239 ? 3.024 -4.177 5.503 1.00 70.81 239 LYS A C 1
ATOM 1910 O O . LYS A 1 239 ? 4.050 -3.516 5.617 1.00 70.81 239 LYS A O 1
ATOM 1915 N N . SER A 1 240 ? 2.942 -5.444 5.919 1.00 78.88 240 SER A N 1
ATOM 1916 C CA . SER A 1 240 ? 4.089 -6.171 6.486 1.00 78.88 240 SER A CA 1
ATOM 1917 C C . SER A 1 240 ? 5.152 -6.522 5.435 1.00 78.88 240 SER A C 1
ATOM 1919 O O . SER A 1 240 ? 6.341 -6.380 5.707 1.00 78.88 240 SER A O 1
ATOM 1921 N N . VAL A 1 241 ? 4.736 -6.889 4.217 1.00 80.38 241 VAL A N 1
ATOM 1922 C CA . VAL A 1 241 ? 5.643 -7.177 3.089 1.00 80.38 241 VAL A CA 1
ATOM 1923 C C . VAL A 1 241 ? 6.308 -5.891 2.592 1.00 80.38 241 VAL A C 1
ATOM 1925 O O . VAL A 1 241 ? 7.528 -5.822 2.487 1.00 80.38 241 VAL A O 1
ATOM 1928 N N . ALA A 1 242 ? 5.526 -4.827 2.385 1.00 68.81 242 ALA A N 1
ATOM 1929 C CA . ALA A 1 242 ? 6.045 -3.515 2.001 1.00 68.81 242 ALA A CA 1
ATOM 1930 C C . ALA A 1 242 ? 6.993 -2.922 3.062 1.00 68.81 242 ALA A C 1
ATOM 1932 O O . ALA A 1 242 ? 7.965 -2.252 2.716 1.00 68.81 242 ALA A O 1
ATOM 1933 N N . LYS A 1 243 ? 6.749 -3.197 4.353 1.00 66.12 243 LYS A N 1
ATOM 1934 C CA . LYS A 1 243 ? 7.672 -2.842 5.436 1.00 66.12 243 LYS A CA 1
ATOM 1935 C C . LYS A 1 243 ? 9.003 -3.590 5.302 1.00 66.12 243 LYS A C 1
ATOM 1937 O O . LYS A 1 243 ? 10.041 -2.936 5.314 1.00 66.12 243 LYS A O 1
ATOM 1942 N N . GLU A 1 244 ? 8.980 -4.916 5.134 1.00 75.62 244 GLU A N 1
ATOM 1943 C CA . GLU A 1 244 ? 10.200 -5.719 4.948 1.00 75.62 244 GLU A CA 1
ATOM 1944 C C . GLU A 1 244 ? 11.003 -5.235 3.729 1.00 75.62 244 GLU A C 1
ATOM 1946 O O . GLU A 1 244 ? 12.219 -5.075 3.823 1.00 75.62 244 GLU A O 1
ATOM 1951 N N . ALA A 1 245 ? 10.324 -4.935 2.614 1.00 68.19 245 ALA A N 1
ATOM 1952 C CA . ALA A 1 245 ? 10.937 -4.385 1.408 1.00 68.19 245 ALA A CA 1
ATOM 1953 C C . ALA A 1 245 ? 11.699 -3.078 1.698 1.00 68.19 245 ALA A C 1
ATOM 1955 O O . ALA A 1 245 ? 12.884 -2.978 1.377 1.00 68.19 245 ALA A O 1
ATOM 1956 N N . VAL A 1 246 ? 11.052 -2.106 2.353 1.00 58.59 246 VAL A N 1
ATOM 1957 C CA . VAL A 1 246 ? 11.656 -0.805 2.694 1.00 58.59 246 VAL A CA 1
ATOM 1958 C C . VAL A 1 246 ? 12.797 -0.948 3.706 1.00 58.59 246 VAL A C 1
ATOM 1960 O O . VAL A 1 246 ? 13.861 -0.368 3.500 1.00 58.59 246 VAL A O 1
ATOM 1963 N N . GLU A 1 247 ? 12.618 -1.729 4.775 1.00 64.75 247 GLU A N 1
ATOM 1964 C CA . GLU A 1 247 ? 13.651 -1.923 5.808 1.00 64.75 247 GLU A CA 1
ATOM 1965 C C . GLU A 1 247 ? 14.898 -2.640 5.268 1.00 64.75 247 GLU A C 1
ATOM 1967 O O . GLU A 1 247 ? 16.005 -2.385 5.739 1.00 64.75 247 GLU A O 1
ATOM 1972 N N . ASN A 1 248 ? 14.746 -3.470 4.232 1.00 73.19 248 ASN A N 1
ATOM 1973 C CA . ASN A 1 248 ? 15.847 -4.168 3.569 1.00 73.19 248 ASN A CA 1
ATOM 1974 C C . ASN A 1 248 ? 16.373 -3.455 2.307 1.00 73.19 248 ASN A C 1
ATOM 1976 O O . ASN A 1 248 ? 17.154 -4.056 1.561 1.00 73.19 248 ASN A O 1
ATOM 1980 N N . GLY A 1 249 ? 15.970 -2.204 2.052 1.00 63.00 249 GLY A N 1
ATOM 1981 C CA . GLY A 1 249 ? 16.482 -1.391 0.943 1.00 63.00 249 GLY A CA 1
ATOM 1982 C C . GLY A 1 249 ? 16.061 -1.872 -0.450 1.00 63.00 249 GLY A C 1
ATOM 1983 O O . GLY A 1 249 ? 16.832 -1.749 -1.396 1.00 63.00 249 GLY A O 1
ATOM 1984 N N . CYS A 1 250 ? 14.870 -2.458 -0.584 1.00 62.94 250 CYS A N 1
ATOM 1985 C CA . CYS A 1 250 ? 14.316 -2.827 -1.885 1.00 62.94 250 CYS A CA 1
ATOM 1986 C C . CYS A 1 250 ? 13.693 -1.606 -2.560 1.00 62.94 250 CYS A C 1
ATOM 1988 O O . CYS A 1 250 ? 12.889 -0.897 -1.957 1.00 62.94 250 CYS A O 1
ATOM 1990 N N . HIS A 1 251 ? 14.004 -1.402 -3.835 1.00 57.19 251 HIS A N 1
ATOM 1991 C CA . HIS A 1 251 ? 13.466 -0.290 -4.607 1.00 57.19 251 HIS A CA 1
ATOM 1992 C C . HIS A 1 251 ? 12.000 -0.502 -5.006 1.00 57.19 251 HIS A C 1
ATOM 1994 O O . HIS A 1 251 ? 11.266 0.481 -5.104 1.00 57.19 251 HIS A O 1
ATOM 2000 N N . LYS A 1 252 ? 11.561 -1.754 -5.223 1.00 63.25 252 LYS A N 1
ATOM 2001 C CA . LYS A 1 252 ? 10.223 -2.080 -5.750 1.00 63.25 252 LYS A CA 1
ATOM 2002 C C . LYS A 1 252 ? 9.648 -3.423 -5.263 1.00 63.25 252 LYS A C 1
ATOM 2004 O O . LYS A 1 252 ? 10.421 -4.287 -4.842 1.00 63.25 252 LYS A O 1
ATOM 2009 N N . LEU A 1 253 ? 8.319 -3.578 -5.332 1.00 65.56 253 LEU A N 1
ATOM 2010 C CA . LEU A 1 253 ? 7.559 -4.795 -4.982 1.00 65.56 253 LEU A CA 1
ATOM 2011 C C . LEU A 1 253 ? 6.687 -5.288 -6.162 1.00 65.56 253 LEU A C 1
ATOM 2013 O O . LEU A 1 253 ? 5.759 -4.588 -6.567 1.00 65.56 253 LEU A O 1
ATOM 2017 N N . ASP A 1 254 ? 6.996 -6.481 -6.684 1.00 70.50 254 ASP A N 1
ATOM 2018 C CA . ASP A 1 254 ? 6.263 -7.232 -7.728 1.00 70.50 254 ASP A CA 1
ATOM 2019 C C . ASP A 1 254 ? 5.123 -8.072 -7.131 1.00 70.50 254 ASP A C 1
ATOM 2021 O O . ASP A 1 254 ? 5.251 -8.501 -5.986 1.00 70.50 254 ASP A O 1
ATOM 2025 N N . PHE A 1 255 ? 4.053 -8.347 -7.888 1.00 69.25 255 PHE A N 1
ATOM 2026 C CA . PHE A 1 255 ? 3.095 -9.437 -7.625 1.00 69.25 255 PHE A CA 1
ATOM 2027 C C . PHE A 1 255 ? 2.191 -9.785 -8.821 1.00 69.25 255 PHE A C 1
ATOM 2029 O O . PHE A 1 255 ? 1.995 -8.998 -9.749 1.00 69.25 255 PHE A O 1
ATOM 2036 N N . VAL A 1 256 ? 1.611 -10.988 -8.781 1.00 68.31 256 VAL A N 1
ATOM 2037 C CA . VAL A 1 256 ? 0.684 -11.545 -9.784 1.00 68.31 256 VAL A CA 1
ATOM 2038 C C . VAL A 1 256 ? -0.771 -11.320 -9.354 1.00 68.31 256 VAL A C 1
ATOM 2040 O O . VAL A 1 256 ? -1.082 -11.397 -8.168 1.00 68.31 256 VAL A O 1
ATOM 2043 N N . VAL A 1 257 ? -1.695 -11.077 -10.296 1.00 64.88 257 VAL A N 1
ATOM 2044 C CA . VAL A 1 257 ? -3.147 -11.131 -10.012 1.00 64.88 257 VAL A CA 1
ATOM 2045 C C . VAL A 1 257 ? -3.922 -11.693 -11.207 1.00 64.88 257 VAL A C 1
ATOM 2047 O O . VAL A 1 257 ? -3.790 -11.199 -12.328 1.00 64.88 257 VAL A O 1
ATOM 2050 N N . LEU A 1 258 ? -4.785 -12.689 -10.974 1.00 69.56 258 LEU A N 1
ATOM 2051 C CA . LEU A 1 258 ? -5.713 -13.198 -11.992 1.00 69.56 258 LEU A CA 1
ATOM 2052 C C . LEU A 1 258 ? -6.683 -12.109 -12.477 1.00 69.56 258 LEU A C 1
ATOM 2054 O O . LEU A 1 258 ? -7.255 -11.351 -11.689 1.00 69.56 258 LEU A O 1
ATOM 2058 N N . ASN A 1 259 ? -6.930 -12.072 -13.790 1.00 65.38 259 ASN A N 1
ATOM 2059 C CA . ASN A 1 259 ? -7.729 -11.023 -14.440 1.00 65.38 259 ASN A CA 1
ATOM 2060 C C . ASN A 1 259 ? -9.222 -11.008 -14.047 1.00 65.38 259 ASN A C 1
ATOM 2062 O O . ASN A 1 259 ? -9.887 -9.993 -14.245 1.00 65.38 259 ASN A O 1
ATOM 2066 N N . TRP A 1 260 ? -9.729 -12.082 -13.441 1.00 73.44 260 TRP A N 1
ATOM 2067 C CA . TRP A 1 260 ? -11.069 -12.160 -12.854 1.00 73.44 260 TRP A CA 1
ATOM 2068 C C . TRP A 1 260 ? -11.076 -12.008 -11.320 1.00 73.44 260 TRP A C 1
ATOM 2070 O O . TRP A 1 260 ? -12.144 -11.809 -10.739 1.00 73.44 260 TRP A O 1
ATOM 2080 N N . ASN A 1 261 ? -9.922 -12.110 -10.646 1.00 73.44 261 ASN A N 1
ATOM 2081 C CA . ASN A 1 261 ? -9.853 -12.108 -9.183 1.00 73.44 261 ASN A CA 1
ATOM 2082 C C . ASN A 1 261 ? -10.190 -10.696 -8.642 1.00 73.44 261 ASN A C 1
ATOM 2084 O O . ASN A 1 261 ? -9.494 -9.725 -8.964 1.00 73.44 261 ASN A O 1
ATOM 2088 N N . PRO A 1 262 ? -11.233 -10.547 -7.794 1.00 77.69 262 PRO A N 1
ATOM 2089 C CA . PRO A 1 262 ? -11.717 -9.245 -7.322 1.00 77.69 262 PRO A CA 1
ATOM 2090 C C . PRO A 1 262 ? -10.720 -8.488 -6.426 1.00 77.69 262 PRO A C 1
ATOM 2092 O O . PRO A 1 262 ? -10.941 -7.315 -6.114 1.00 77.69 262 PRO A O 1
ATOM 2095 N N . ALA A 1 263 ? -9.609 -9.117 -6.025 1.00 73.06 263 ALA A N 1
ATOM 2096 C CA . ALA A 1 263 ? -8.530 -8.464 -5.292 1.00 73.06 263 ALA A CA 1
ATOM 2097 C C . ALA A 1 263 ? -7.875 -7.302 -6.068 1.00 73.06 263 ALA A C 1
ATOM 2099 O O . ALA A 1 263 ? -7.340 -6.398 -5.428 1.00 73.06 263 ALA A O 1
ATOM 2100 N N . GLN A 1 264 ? -7.975 -7.247 -7.406 1.00 71.94 264 GLN A N 1
ATOM 2101 C CA . GLN A 1 264 ? -7.476 -6.127 -8.231 1.00 71.94 264 GLN A CA 1
ATOM 2102 C C . GLN A 1 264 ? -7.863 -4.746 -7.680 1.00 71.94 264 GLN A C 1
ATOM 2104 O O . GLN A 1 264 ? -7.008 -3.883 -7.492 1.00 71.94 264 GLN A O 1
ATOM 2109 N N . GLU A 1 265 ? -9.140 -4.546 -7.348 1.00 70.38 265 GLU A N 1
ATOM 2110 C CA . GLU A 1 265 ? -9.634 -3.271 -6.813 1.00 70.38 265 GLU A CA 1
ATOM 2111 C C . GLU A 1 265 ? -9.114 -2.976 -5.399 1.00 70.38 265 GLU A C 1
ATOM 2113 O O . GLU A 1 265 ? -9.016 -1.822 -4.983 1.00 70.38 265 GLU A O 1
ATOM 2118 N N . PHE A 1 266 ? -8.746 -4.011 -4.645 1.00 65.94 266 PHE A N 1
ATOM 2119 C CA . PHE A 1 266 ? -8.076 -3.868 -3.357 1.00 65.94 266 PHE A CA 1
ATOM 2120 C C . PHE A 1 266 ? -6.605 -3.444 -3.527 1.00 65.94 266 PHE A C 1
ATOM 2122 O O . PHE A 1 266 ? -6.178 -2.533 -2.816 1.00 65.94 266 PHE A O 1
ATOM 2129 N N . TYR A 1 267 ? -5.868 -3.989 -4.502 1.00 62.81 267 TYR A N 1
ATOM 2130 C CA . TYR A 1 267 ? -4.500 -3.547 -4.807 1.00 62.81 267 TYR A CA 1
ATOM 2131 C C . TYR A 1 267 ? -4.460 -2.113 -5.357 1.00 62.81 267 TYR A C 1
ATOM 2133 O O . TYR A 1 267 ? -3.660 -1.303 -4.884 1.00 62.81 267 TYR A O 1
ATOM 2141 N N . LYS A 1 268 ? -5.366 -1.750 -6.279 1.00 60.47 268 LYS A N 1
ATOM 2142 C CA . LYS A 1 268 ? -5.483 -0.374 -6.809 1.00 60.47 268 LYS A CA 1
ATOM 2143 C C . LYS A 1 268 ? -5.703 0.648 -5.687 1.00 60.47 268 LYS A C 1
ATOM 2145 O O . LYS A 1 268 ? -5.027 1.673 -5.642 1.00 60.47 268 LYS A O 1
ATOM 2150 N N . ARG A 1 269 ? -6.565 0.338 -4.706 1.00 57.00 269 ARG A N 1
ATOM 2151 C CA . ARG A 1 269 ? -6.773 1.172 -3.500 1.00 57.00 269 ARG A CA 1
ATOM 2152 C C . ARG A 1 269 ? -5.559 1.266 -2.566 1.00 57.00 269 ARG A C 1
ATOM 2154 O O . ARG A 1 269 ? -5.526 2.165 -1.731 1.00 57.00 269 ARG A O 1
ATOM 2161 N N . LEU A 1 270 ? -4.577 0.371 -2.685 1.00 51.41 270 LEU A N 1
ATOM 2162 C CA . LEU A 1 270 ? -3.295 0.445 -1.971 1.00 51.41 270 LEU A CA 1
ATOM 2163 C C . LEU A 1 270 ? -2.203 1.184 -2.769 1.00 51.41 270 LEU A C 1
ATOM 2165 O O . LEU A 1 270 ? -1.083 1.303 -2.280 1.00 51.41 270 LEU A O 1
ATOM 2169 N N . GLY A 1 271 ? -2.522 1.709 -3.958 1.00 49.78 271 GLY A N 1
ATOM 2170 C CA . GLY A 1 271 ? -1.585 2.438 -4.817 1.00 49.78 271 GLY A CA 1
ATOM 2171 C C . GLY A 1 271 ? -0.854 1.572 -5.846 1.00 49.78 271 GLY A C 1
ATOM 2172 O O . GLY A 1 271 ? 0.078 2.061 -6.478 1.00 49.78 271 GLY A O 1
ATOM 2173 N N . ALA A 1 272 ? -1.260 0.312 -6.039 1.00 56.06 272 ALA A N 1
ATOM 2174 C CA . ALA A 1 272 ? -0.741 -0.504 -7.133 1.00 56.06 272 ALA A CA 1
ATOM 2175 C C . ALA A 1 272 ? -1.222 0.052 -8.482 1.00 56.06 272 ALA A C 1
ATOM 2177 O O . ALA A 1 272 ? -2.426 0.225 -8.695 1.00 56.06 272 ALA A O 1
ATOM 2178 N N . VAL A 1 273 ? -0.284 0.331 -9.389 1.00 55.44 273 VAL A N 1
ATOM 2179 C CA . VAL A 1 273 ? -0.579 0.880 -10.717 1.00 55.44 273 VAL A CA 1
ATOM 2180 C C . VAL A 1 273 ? -0.743 -0.257 -11.720 1.00 55.44 273 VAL A C 1
ATOM 2182 O O . VAL A 1 273 ? 0.116 -1.126 -11.850 1.00 55.44 273 VAL A O 1
ATOM 2185 N N . ASP A 1 274 ? -1.848 -0.231 -12.457 1.00 53.84 274 ASP A N 1
ATOM 2186 C CA . ASP A 1 274 ? -2.126 -1.187 -13.522 1.00 53.84 274 ASP A CA 1
ATOM 2187 C C . ASP A 1 274 ? -1.344 -0.812 -14.796 1.00 53.84 274 ASP A C 1
ATOM 2189 O O . ASP A 1 274 ? -1.724 0.095 -15.541 1.00 53.84 274 ASP A O 1
ATOM 2193 N N . ALA A 1 275 ? -0.235 -1.510 -15.059 1.00 52.22 275 ALA A N 1
ATOM 2194 C CA . ALA A 1 275 ? 0.609 -1.241 -16.226 1.00 52.22 275 ALA A CA 1
ATOM 2195 C C . ALA A 1 275 ? 0.006 -1.726 -17.566 1.00 52.22 275 ALA A C 1
ATOM 2197 O O . ALA A 1 275 ? 0.635 -1.568 -18.616 1.00 52.22 275 ALA A O 1
ATOM 2198 N N . THR A 1 276 ? -1.204 -2.304 -17.583 1.00 44.72 276 THR A N 1
ATOM 2199 C CA . THR A 1 276 ? -1.811 -2.829 -18.821 1.00 44.72 276 THR A CA 1
ATOM 2200 C C . THR A 1 276 ? -2.249 -1.756 -19.816 1.00 44.72 276 THR A C 1
ATOM 2202 O O . THR A 1 276 ? -2.414 -2.067 -20.994 1.00 44.72 276 THR A O 1
ATOM 2205 N N . VAL A 1 277 ? -2.389 -0.490 -19.405 1.00 33.72 277 VAL A N 1
ATOM 2206 C CA . VAL A 1 277 ? -2.950 0.584 -20.252 1.00 33.72 277 VAL A CA 1
ATOM 2207 C C . VAL A 1 277 ? -2.103 0.877 -21.507 1.00 33.72 277 VAL A C 1
ATOM 2209 O O . VAL A 1 277 ? -2.635 1.376 -22.495 1.00 33.72 277 VAL A O 1
ATOM 2212 N N . LYS A 1 278 ? -0.819 0.481 -21.542 1.00 41.72 278 LYS A N 1
ATOM 2213 C CA . LYS A 1 278 ? 0.020 0.544 -22.761 1.00 41.72 278 LYS A CA 1
ATOM 2214 C C . LYS A 1 278 ? -0.274 -0.566 -23.795 1.00 41.72 278 LYS A C 1
ATOM 2216 O O . LYS A 1 278 ? 0.145 -0.419 -24.938 1.00 41.72 278 LYS A O 1
ATOM 2221 N N . TYR A 1 279 ? -0.968 -1.652 -23.420 1.00 41.59 279 TYR A N 1
ATOM 2222 C CA . TYR A 1 279 ? -1.308 -2.807 -24.277 1.00 41.59 279 TYR A CA 1
ATOM 2223 C C . TYR A 1 279 ? -2.583 -3.537 -23.791 1.00 41.59 279 TYR A C 1
ATOM 2225 O O . TYR A 1 279 ? -2.512 -4.458 -22.966 1.00 41.59 279 TYR A O 1
ATOM 2233 N N . GLN A 1 280 ? -3.756 -3.171 -24.320 1.00 32.59 280 GLN A N 1
ATOM 2234 C CA . GLN A 1 280 ? -5.034 -3.729 -23.855 1.00 32.59 280 GLN A CA 1
ATOM 2235 C C . GLN A 1 280 ? -5.324 -5.162 -24.350 1.00 32.59 280 GLN A C 1
ATOM 2237 O O . GLN A 1 280 ? -5.362 -5.429 -25.546 1.00 32.59 280 GLN A O 1
ATOM 2242 N N . GLY A 1 281 ? -5.607 -6.049 -23.385 1.00 32.12 281 GLY A N 1
ATOM 2243 C CA . GLY A 1 281 ? -6.568 -7.158 -23.491 1.00 32.12 281 GLY A CA 1
ATOM 2244 C C . GLY A 1 281 ? -6.209 -8.418 -24.296 1.00 32.12 281 GLY A C 1
ATOM 2245 O O . GLY A 1 281 ? -6.660 -8.575 -25.420 1.00 32.12 281 GLY A O 1
ATOM 2246 N N . HIS A 1 282 ? -5.544 -9.431 -23.737 1.00 35.31 282 HIS A N 1
ATOM 2247 C CA . HIS A 1 282 ? -4.343 -9.370 -22.898 1.00 35.31 282 HIS A CA 1
ATOM 2248 C C . HIS A 1 282 ? -3.228 -9.974 -23.768 1.00 35.31 282 HIS A C 1
ATOM 2250 O O . HIS A 1 282 ? -3.432 -11.024 -24.367 1.00 35.31 282 HIS A O 1
ATOM 2256 N N . CYS A 1 283 ? -2.080 -9.307 -23.891 1.00 31.27 283 CYS A N 1
ATOM 2257 C CA . CYS A 1 283 ? -1.162 -9.556 -25.007 1.00 31.27 283 CYS A CA 1
ATOM 2258 C C . CYS A 1 283 ? 0.319 -9.549 -24.609 1.00 31.27 283 CYS A C 1
ATOM 2260 O O . CYS A 1 283 ? 0.748 -8.704 -23.821 1.00 31.27 283 CYS A O 1
ATOM 2262 N N . TYR A 1 284 ? 1.069 -10.456 -25.230 1.00 29.41 284 TYR A N 1
ATOM 2263 C CA . TYR A 1 284 ? 2.497 -10.442 -25.564 1.00 29.41 284 TYR A CA 1
ATOM 2264 C C . TYR A 1 284 ? 2.566 -11.174 -26.950 1.00 29.41 284 TYR A C 1
ATOM 2266 O O . TYR A 1 284 ? 1.718 -12.037 -27.180 1.00 29.41 284 TYR A O 1
ATOM 2274 N N . LEU A 1 285 ? 3.482 -10.874 -27.896 1.00 38.09 285 LEU A N 1
ATOM 2275 C CA . LEU A 1 285 ? 3.672 -11.655 -29.155 1.00 38.09 285 LEU A CA 1
ATOM 2276 C C . LEU A 1 285 ? 4.240 -10.829 -30.379 1.00 38.09 285 LEU A C 1
ATOM 2278 O O . LEU A 1 285 ? 3.939 -9.643 -30.489 1.00 38.09 285 LEU A O 1
ATOM 2282 N N . ARG A 1 286 ? 5.052 -11.417 -31.308 1.00 30.47 286 ARG A N 1
ATOM 2283 C CA . ARG A 1 286 ? 5.675 -10.744 -32.501 1.00 30.47 286 ARG A CA 1
ATOM 2284 C C . ARG A 1 286 ? 4.962 -10.981 -33.867 1.00 30.47 286 ARG A C 1
ATOM 2286 O O . ARG A 1 286 ? 3.871 -10.459 -34.027 1.00 30.47 286 ARG A O 1
ATOM 2293 N N . ILE A 1 287 ? 5.467 -11.615 -34.948 1.00 34.12 287 ILE A N 1
ATOM 2294 C CA . ILE A 1 287 ? 6.505 -12.654 -35.184 1.00 34.12 287 ILE A CA 1
ATOM 2295 C C . ILE A 1 287 ? 7.411 -12.300 -36.413 1.00 34.12 287 ILE A C 1
ATOM 2297 O O . ILE A 1 287 ? 6.986 -11.545 -37.279 1.00 34.12 287 ILE A O 1
ATOM 2301 N N . TYR A 1 288 ? 8.624 -12.885 -36.520 1.00 32.00 288 TYR A N 1
ATOM 2302 C CA . TYR A 1 288 ? 9.620 -12.783 -37.635 1.00 32.00 288 TYR A CA 1
ATOM 2303 C C . TYR A 1 288 ? 10.298 -11.392 -37.847 1.00 32.00 288 TYR A C 1
ATOM 2305 O O . TYR A 1 288 ? 9.899 -10.415 -37.233 1.00 32.00 288 TYR A O 1
ATOM 2313 N N . ILE A 1 289 ? 11.405 -11.198 -38.591 1.00 30.00 289 ILE A N 1
ATOM 2314 C CA . ILE A 1 289 ? 12.101 -12.041 -39.591 1.00 30.00 289 ILE A CA 1
ATOM 2315 C C . ILE A 1 289 ? 13.661 -12.008 -39.466 1.00 30.00 289 ILE A C 1
ATOM 2317 O O . ILE A 1 289 ? 14.170 -12.022 -38.347 1.00 30.00 289 ILE A O 1
ATOM 2321 N N . ASN A 1 290 ? 14.406 -12.063 -40.586 1.00 34.22 290 ASN A N 1
ATOM 2322 C CA . ASN A 1 290 ? 15.803 -12.534 -40.774 1.00 34.22 290 ASN A CA 1
ATOM 2323 C C . ASN A 1 290 ? 16.650 -11.481 -41.581 1.00 34.22 290 ASN A C 1
ATOM 2325 O O . ASN A 1 290 ? 16.175 -10.357 -41.692 1.00 34.22 290 ASN A O 1
ATOM 2329 N N . LEU A 1 291 ? 17.848 -11.673 -42.189 1.00 25.52 291 LEU A N 1
ATOM 2330 C CA . LEU A 1 291 ? 18.713 -12.827 -42.552 1.00 25.52 291 LEU A CA 1
ATOM 2331 C C . LEU A 1 291 ? 20.232 -12.452 -42.523 1.00 25.52 291 LEU A C 1
ATOM 2333 O O . LEU A 1 291 ? 20.567 -11.346 -42.929 1.00 25.52 291 LEU A O 1
ATOM 2337 N N . PHE A 1 292 ? 21.125 -13.429 -42.241 1.00 27.80 292 PHE A N 1
ATOM 2338 C CA . PHE A 1 292 ? 22.582 -13.463 -42.588 1.00 27.80 292 PHE A CA 1
ATOM 2339 C C . PHE A 1 292 ? 23.454 -12.306 -41.993 1.00 27.80 292 PHE A C 1
ATOM 2341 O O . PHE A 1 292 ? 22.931 -11.501 -41.237 1.00 27.80 292 PHE A O 1
ATOM 2348 N N . THR A 1 293 ? 24.794 -12.173 -42.129 1.00 28.23 293 THR A N 1
ATOM 2349 C CA . THR A 1 293 ? 25.899 -12.920 -42.812 1.00 28.23 293 THR A CA 1
ATOM 2350 C C . THR A 1 293 ? 27.132 -13.021 -41.868 1.00 28.23 293 THR A C 1
ATOM 2352 O O . THR A 1 293 ? 27.221 -12.219 -40.943 1.00 28.23 293 THR A O 1
ATOM 2355 N N . MET A 1 294 ? 28.080 -13.968 -42.030 1.00 28.80 294 MET A N 1
ATOM 2356 C CA . MET A 1 294 ? 28.891 -14.507 -40.901 1.00 28.80 294 MET A CA 1
ATOM 2357 C C . MET A 1 294 ? 30.438 -14.405 -40.878 1.00 28.80 294 MET A C 1
ATOM 2359 O O . MET A 1 294 ? 31.103 -14.350 -41.904 1.00 28.80 294 MET A O 1
ATOM 2363 N N . SER A 1 295 ? 30.960 -14.487 -39.639 1.00 35.88 295 SER A N 1
ATOM 2364 C CA . SER A 1 295 ? 32.343 -14.755 -39.179 1.00 35.88 295 SER A CA 1
ATOM 2365 C C . SER A 1 295 ? 32.297 -15.500 -37.811 1.00 35.88 295 SER A C 1
ATOM 2367 O O . SER A 1 295 ? 31.198 -15.713 -37.292 1.00 35.88 295 SER A O 1
ATOM 2369 N N . GLU A 1 296 ? 33.439 -15.938 -37.251 1.00 60.00 296 GLU A N 1
ATOM 2370 C CA . GLU A 1 296 ? 33.547 -16.937 -36.151 1.00 60.00 296 GLU A CA 1
ATOM 2371 C C . GLU A 1 296 ? 33.505 -16.375 -34.701 1.00 60.00 296 GLU A C 1
ATOM 2373 O O . GLU A 1 296 ? 33.786 -15.196 -34.472 1.00 60.00 296 GLU A O 1
ATOM 2378 N N . ILE A 1 297 ? 33.051 -17.187 -33.721 1.00 84.62 297 ILE A N 1
ATOM 2379 C CA . ILE A 1 297 ? 32.525 -16.736 -32.406 1.00 84.62 297 ILE A CA 1
ATOM 2380 C C . ILE A 1 297 ? 32.723 -17.799 -31.296 1.00 84.62 297 ILE A C 1
ATOM 2382 O O . ILE A 1 297 ? 32.618 -18.995 -31.554 1.00 84.62 297 ILE A O 1
ATOM 2386 N N . THR A 1 298 ? 32.937 -17.371 -30.044 1.00 90.06 298 THR A N 1
ATOM 2387 C CA . THR A 1 298 ? 33.101 -18.207 -28.827 1.00 90.06 298 THR A CA 1
ATOM 2388 C C . THR A 1 298 ? 32.210 -17.732 -27.660 1.00 90.06 298 THR A C 1
ATOM 2390 O O . THR A 1 298 ? 31.649 -16.641 -27.727 1.00 90.06 298 THR A O 1
ATOM 2393 N N . VAL A 1 299 ? 32.051 -18.533 -26.590 1.00 91.44 299 VAL A N 1
ATOM 2394 C CA . VAL A 1 299 ? 31.292 -18.183 -25.361 1.00 91.44 299 VAL A CA 1
ATOM 2395 C C . VAL A 1 299 ? 32.043 -18.640 -24.103 1.00 91.44 299 VAL A C 1
ATOM 2397 O O . VAL A 1 299 ? 32.607 -19.734 -24.089 1.00 91.44 299 VAL A O 1
ATOM 2400 N N . ARG A 1 300 ? 32.024 -17.826 -23.037 1.00 94.44 300 ARG A N 1
ATOM 2401 C CA . ARG A 1 300 ? 32.643 -18.103 -21.724 1.00 94.44 300 ARG A CA 1
ATOM 2402 C C . ARG A 1 300 ? 31.863 -17.453 -20.571 1.00 94.44 300 ARG A C 1
ATOM 2404 O O . ARG A 1 300 ? 31.083 -16.536 -20.813 1.00 94.44 300 ARG A O 1
ATOM 2411 N N . LYS A 1 301 ? 32.131 -17.851 -19.318 1.00 95.00 301 LYS A N 1
ATOM 2412 C CA . LYS A 1 301 ? 31.702 -17.068 -18.141 1.00 95.00 301 LYS A CA 1
ATOM 2413 C C . LYS A 1 301 ? 32.325 -15.665 -18.174 1.00 95.00 301 LYS A C 1
ATOM 2415 O O . LYS A 1 301 ? 33.440 -15.483 -18.685 1.00 95.00 301 LYS A O 1
ATOM 2420 N N . ALA A 1 302 ? 31.593 -14.688 -17.650 1.00 95.38 302 ALA A N 1
ATOM 2421 C CA . ALA A 1 302 ? 32.071 -13.322 -17.489 1.00 95.38 302 ALA A CA 1
ATOM 2422 C C . ALA A 1 302 ? 33.172 -13.225 -16.415 1.00 95.38 302 ALA A C 1
ATOM 2424 O O . ALA A 1 302 ? 33.276 -14.069 -15.522 1.00 95.38 302 ALA A O 1
ATOM 2425 N N . ARG A 1 303 ? 33.983 -12.175 -16.511 1.00 95.81 303 ARG A N 1
ATOM 2426 C CA . ARG A 1 303 ? 34.985 -11.723 -15.537 1.00 95.81 303 ARG A CA 1
ATOM 2427 C C . ARG A 1 303 ? 34.637 -10.305 -15.086 1.00 95.81 303 ARG A C 1
ATOM 2429 O O . ARG A 1 303 ? 33.852 -9.634 -15.754 1.00 95.81 303 ARG A O 1
ATOM 2436 N N . ARG A 1 304 ? 35.247 -9.827 -13.999 1.00 94.88 304 ARG A N 1
ATOM 2437 C CA . ARG A 1 304 ? 35.016 -8.466 -13.483 1.00 94.88 304 ARG A CA 1
ATOM 2438 C C . ARG A 1 304 ? 35.352 -7.411 -14.542 1.00 94.88 304 ARG A C 1
ATOM 2440 O O . ARG A 1 304 ? 34.591 -6.478 -14.759 1.00 94.88 304 ARG A O 1
ATOM 2447 N N . GLU A 1 305 ? 36.443 -7.638 -15.268 1.00 95.31 305 GLU A N 1
ATOM 2448 C CA . GLU A 1 305 ? 36.919 -6.801 -16.378 1.00 95.31 305 GLU A CA 1
ATOM 2449 C C . GLU A 1 305 ? 35.910 -6.667 -17.539 1.00 95.31 305 GLU A C 1
ATOM 2451 O O . GLU A 1 305 ? 36.009 -5.732 -18.329 1.00 95.31 305 GLU A O 1
ATOM 2456 N N . ASP A 1 306 ? 34.929 -7.572 -17.659 1.00 95.88 306 ASP A N 1
ATOM 2457 C CA . ASP A 1 306 ? 33.921 -7.519 -18.724 1.00 95.88 306 ASP A CA 1
ATOM 2458 C C . ASP A 1 306 ? 32.780 -6.525 -18.419 1.00 95.88 306 ASP A C 1
ATOM 2460 O O . ASP A 1 306 ? 31.995 -6.209 -19.315 1.00 95.88 306 ASP A O 1
ATOM 2464 N N . CYS A 1 307 ? 32.644 -6.039 -17.176 1.00 93.94 307 CYS A N 1
ATOM 2465 C CA . CYS A 1 307 ? 31.461 -5.295 -16.720 1.00 93.94 307 CYS A CA 1
ATOM 2466 C C . CYS A 1 307 ? 31.185 -3.992 -17.486 1.00 93.94 307 CYS A C 1
ATOM 2468 O O . CYS A 1 307 ? 30.018 -3.651 -17.684 1.00 93.94 307 CYS A O 1
ATOM 2470 N N . GLU A 1 308 ? 32.207 -3.281 -17.972 1.00 93.88 308 GLU A N 1
ATOM 2471 C CA . GLU A 1 308 ? 32.001 -2.095 -18.820 1.00 93.88 308 GLU A CA 1
ATOM 2472 C C . GLU A 1 308 ? 31.416 -2.466 -20.193 1.00 93.88 308 GLU A C 1
ATOM 2474 O O . GLU A 1 308 ? 30.461 -1.840 -20.657 1.00 93.88 308 GLU A O 1
ATOM 2479 N N . ALA A 1 309 ? 31.922 -3.535 -20.815 1.00 93.19 309 ALA A N 1
ATOM 2480 C CA . ALA A 1 309 ? 31.405 -4.039 -22.087 1.00 93.19 309 ALA A CA 1
ATOM 2481 C C . ALA A 1 309 ? 29.993 -4.632 -21.938 1.00 93.19 309 ALA A C 1
ATOM 2483 O O . ALA A 1 309 ? 29.143 -4.435 -22.805 1.00 93.19 309 ALA A O 1
ATOM 2484 N N . ILE A 1 310 ? 29.711 -5.303 -20.817 1.00 94.62 310 ILE A N 1
ATOM 2485 C CA . ILE A 1 310 ? 28.365 -5.776 -20.475 1.00 94.62 310 ILE A CA 1
ATOM 2486 C C . ILE A 1 310 ? 27.424 -4.578 -20.279 1.00 94.62 310 ILE A C 1
ATOM 2488 O O . ILE A 1 310 ? 26.353 -4.560 -20.878 1.00 94.62 310 ILE A O 1
ATOM 2492 N N . ARG A 1 311 ? 27.823 -3.525 -19.546 1.00 93.38 311 ARG A N 1
ATOM 2493 C CA . ARG A 1 311 ? 27.008 -2.303 -19.381 1.00 93.38 311 ARG A CA 1
ATOM 2494 C C . ARG A 1 311 ? 26.730 -1.582 -20.704 1.00 93.38 311 ARG A C 1
ATOM 2496 O O . ARG A 1 311 ? 25.651 -1.002 -20.851 1.00 93.38 311 ARG A O 1
ATOM 2503 N N . ALA A 1 312 ? 27.651 -1.634 -21.665 1.00 91.12 312 ALA A N 1
ATOM 2504 C CA . ALA A 1 312 ? 27.405 -1.157 -23.023 1.00 91.12 312 ALA A CA 1
ATOM 2505 C C . ALA A 1 312 ? 26.361 -2.025 -23.754 1.00 91.12 312 ALA A C 1
ATOM 2507 O O . ALA A 1 312 ? 25.419 -1.486 -24.327 1.00 91.12 312 ALA A O 1
ATOM 2508 N N . LEU A 1 313 ? 26.447 -3.357 -23.669 1.00 92.19 313 LEU A N 1
ATOM 2509 C CA . LEU A 1 313 ? 25.455 -4.244 -24.290 1.00 92.19 313 LEU A CA 1
ATOM 2510 C C . LEU A 1 313 ? 24.066 -4.193 -23.626 1.00 92.19 313 LEU A C 1
ATOM 2512 O O . LEU A 1 313 ? 23.073 -4.336 -24.335 1.00 92.19 313 LEU A O 1
ATOM 2516 N N . ILE A 1 314 ? 23.963 -3.937 -22.314 1.00 89.31 314 ILE A N 1
ATOM 2517 C CA . ILE A 1 314 ? 22.668 -3.670 -21.650 1.00 89.31 314 ILE A CA 1
ATOM 2518 C C . ILE A 1 314 ? 22.067 -2.351 -22.185 1.00 89.31 314 ILE A C 1
ATOM 2520 O O . ILE A 1 314 ? 20.851 -2.244 -22.341 1.00 89.31 314 ILE A O 1
ATOM 2524 N N . GLN A 1 315 ? 22.895 -1.359 -22.549 1.00 87.50 315 GLN A N 1
ATOM 2525 C CA . GLN A 1 315 ? 22.412 -0.167 -23.261 1.00 87.50 315 GLN A CA 1
ATOM 2526 C C . GLN A 1 315 ? 21.898 -0.526 -24.660 1.00 87.50 315 GLN A C 1
ATOM 2528 O O . GLN A 1 315 ? 20.771 -0.182 -24.993 1.00 87.50 315 GLN A O 1
ATOM 2533 N N . GLU A 1 316 ? 22.667 -1.286 -25.450 1.00 88.50 316 GLU A N 1
ATOM 2534 C CA . GLU A 1 316 ? 22.227 -1.735 -26.780 1.00 88.50 316 GLU A CA 1
ATOM 2535 C C . GLU A 1 316 ? 20.941 -2.595 -26.734 1.00 88.50 316 GLU A C 1
ATOM 2537 O O . GLU A 1 316 ? 20.211 -2.664 -27.731 1.00 88.50 316 GLU A O 1
ATOM 2542 N N . LEU A 1 317 ? 20.657 -3.265 -25.608 1.00 86.44 317 LEU A N 1
ATOM 2543 C CA . LEU A 1 317 ? 19.383 -3.938 -25.335 1.00 86.44 317 LEU A CA 1
ATOM 2544 C C . LEU A 1 317 ? 18.263 -2.924 -25.072 1.00 86.44 317 LEU A C 1
ATOM 2546 O O . LEU A 1 317 ? 17.263 -2.951 -25.784 1.00 86.44 317 LEU A O 1
ATOM 2550 N N . ALA A 1 318 ? 18.433 -2.004 -24.122 1.00 79.62 318 ALA A N 1
ATOM 2551 C CA . ALA A 1 318 ? 17.432 -0.985 -23.796 1.00 79.62 318 ALA A CA 1
ATOM 2552 C C . ALA A 1 318 ? 17.078 -0.073 -24.987 1.00 79.62 318 ALA A C 1
ATOM 2554 O O . ALA A 1 318 ? 15.904 0.234 -25.212 1.00 79.62 318 ALA A O 1
ATOM 2555 N N . ASP A 1 319 ? 18.077 0.297 -25.790 1.00 82.50 319 ASP A N 1
ATOM 2556 C CA . ASP A 1 319 ? 17.916 1.086 -27.011 1.00 82.50 319 ASP A CA 1
ATOM 2557 C C . ASP A 1 319 ? 17.138 0.286 -28.074 1.00 82.50 319 ASP A C 1
ATOM 2559 O O . ASP A 1 319 ? 16.195 0.797 -28.688 1.00 82.50 319 ASP A O 1
ATOM 2563 N N . PHE A 1 320 ? 17.471 -1.002 -28.254 1.00 78.00 320 PHE A N 1
ATOM 2564 C CA . PHE A 1 320 ? 16.728 -1.920 -29.127 1.00 78.00 320 PHE A CA 1
ATOM 2565 C C . PHE A 1 320 ? 15.279 -2.116 -28.659 1.00 78.00 320 PHE A C 1
ATOM 2567 O O . PHE A 1 320 ? 14.376 -2.219 -29.494 1.00 78.00 320 PHE A O 1
ATOM 2574 N N . GLU A 1 321 ? 15.046 -2.129 -27.345 1.00 74.25 321 GLU A N 1
ATOM 2575 C CA . GLU A 1 321 ? 13.721 -2.288 -26.745 1.00 74.25 321 GLU A CA 1
ATOM 2576 C C . GLU A 1 321 ? 12.950 -0.971 -26.536 1.00 74.25 321 GLU A C 1
ATOM 2578 O O . GLU A 1 321 ? 11.799 -0.988 -26.093 1.00 74.25 321 GLU A O 1
ATOM 2583 N N . LYS A 1 322 ? 13.523 0.156 -26.986 1.00 76.25 322 LYS A N 1
ATOM 2584 C CA . LYS A 1 322 ? 12.923 1.504 -26.998 1.00 76.25 322 LYS A CA 1
ATOM 2585 C C . LYS A 1 322 ? 12.550 2.021 -25.605 1.00 76.25 322 LYS A C 1
ATOM 2587 O O . LYS A 1 322 ? 11.497 2.638 -25.428 1.00 76.25 322 LYS A O 1
ATOM 2592 N N . MET A 1 323 ? 13.411 1.775 -24.622 1.00 70.25 323 MET A N 1
ATOM 2593 C CA . MET A 1 323 ? 13.228 2.196 -23.232 1.00 70.25 323 MET A CA 1
ATOM 2594 C C . MET A 1 323 ? 14.097 3.438 -22.949 1.00 70.25 323 MET A C 1
ATOM 2596 O O . MET A 1 323 ? 15.287 3.289 -22.673 1.00 70.25 323 MET A O 1
ATOM 2600 N N . PRO A 1 324 ? 13.540 4.664 -23.065 1.00 50.19 324 PRO A N 1
ATOM 2601 C CA . PRO A 1 324 ? 14.322 5.895 -23.237 1.00 50.19 324 PRO A CA 1
ATOM 2602 C C . PRO A 1 324 ? 15.136 6.303 -22.006 1.00 50.19 324 PRO A C 1
ATOM 2604 O O . PRO A 1 324 ? 16.147 6.984 -22.150 1.00 50.19 324 PRO A O 1
ATOM 2607 N N . ASP A 1 325 ? 14.715 5.885 -20.814 1.00 59.47 325 ASP A N 1
ATOM 2608 C CA . ASP A 1 325 ? 15.398 6.186 -19.553 1.00 59.47 325 ASP A CA 1
ATOM 2609 C C . ASP A 1 325 ? 16.657 5.324 -19.354 1.00 59.47 325 ASP A C 1
ATOM 2611 O O . ASP A 1 325 ? 17.576 5.714 -18.634 1.00 59.47 325 ASP A O 1
ATOM 2615 N N . GLY A 1 326 ? 16.719 4.166 -20.024 1.00 62.22 326 GLY A N 1
ATOM 2616 C CA . GLY A 1 326 ? 17.849 3.241 -20.000 1.00 62.22 326 GLY A CA 1
ATOM 2617 C C . GLY A 1 326 ? 18.119 2.547 -18.650 1.00 62.22 326 GLY A C 1
ATOM 2618 O O . GLY A 1 326 ? 17.497 2.846 -17.624 1.00 62.22 326 GLY A O 1
ATOM 2619 N N . PRO A 1 327 ? 19.064 1.590 -18.631 1.00 73.25 327 PRO A N 1
ATOM 2620 C CA . PRO A 1 327 ? 19.494 0.906 -17.415 1.00 73.25 327 PRO A CA 1
ATOM 2621 C C . PRO A 1 327 ? 20.188 1.885 -16.453 1.00 73.25 327 PRO A C 1
ATOM 2623 O O . PRO A 1 327 ? 21.267 2.406 -16.744 1.00 73.25 327 PRO A O 1
ATOM 2626 N N . GLN A 1 328 ? 19.587 2.101 -15.279 1.00 77.88 328 GLN A N 1
ATOM 2627 C CA . GLN A 1 328 ? 20.126 2.996 -14.239 1.00 77.88 328 GLN A CA 1
ATOM 2628 C C . GLN A 1 328 ? 21.350 2.409 -13.514 1.00 77.88 328 GLN A C 1
ATOM 2630 O O . GLN A 1 328 ? 22.060 3.128 -12.816 1.00 77.88 328 GLN A O 1
ATOM 2635 N N . ASN A 1 329 ? 21.584 1.101 -13.650 1.00 76.38 329 ASN A N 1
ATOM 2636 C CA . ASN A 1 329 ? 22.720 0.408 -13.051 1.00 76.38 329 ASN A CA 1
ATOM 2637 C C . ASN A 1 329 ? 24.032 0.784 -13.770 1.00 76.38 329 ASN A C 1
ATOM 2639 O O . ASN A 1 329 ? 24.024 0.963 -14.990 1.00 76.38 329 ASN A O 1
ATOM 2643 N N . ASP A 1 330 ? 25.156 0.881 -13.054 1.00 81.25 330 ASP A N 1
ATOM 2644 C CA . ASP A 1 330 ? 26.472 1.196 -13.639 1.00 81.25 330 ASP A CA 1
ATOM 2645 C C . ASP A 1 330 ? 27.428 -0.014 -13.647 1.00 81.25 330 ASP A C 1
ATOM 2647 O O . ASP A 1 330 ? 27.130 -1.074 -13.092 1.00 81.25 330 ASP A O 1
ATOM 2651 N N . SER A 1 331 ? 28.579 0.117 -14.317 1.00 88.75 331 SER A N 1
ATOM 2652 C CA . SER A 1 331 ? 29.562 -0.970 -14.415 1.00 88.75 331 SER A CA 1
ATOM 2653 C C . SER A 1 331 ? 30.147 -1.377 -13.059 1.00 88.75 331 SER A C 1
ATOM 2655 O O . SER A 1 331 ? 30.398 -2.559 -12.853 1.00 88.75 331 SER A O 1
ATOM 2657 N N . LYS A 1 332 ? 30.294 -0.451 -12.105 1.00 88.44 332 LYS A N 1
ATOM 2658 C CA . LYS A 1 332 ? 30.866 -0.725 -10.775 1.00 88.44 332 LYS A CA 1
ATOM 2659 C C . LYS A 1 332 ? 29.874 -1.432 -9.859 1.00 88.44 332 LYS A C 1
ATOM 2661 O O . LYS A 1 332 ? 30.266 -2.263 -9.044 1.00 88.44 332 LYS A O 1
ATOM 2666 N N . ALA A 1 333 ? 28.590 -1.123 -9.992 1.00 83.38 333 ALA A N 1
ATOM 2667 C CA . ALA A 1 333 ? 27.521 -1.853 -9.335 1.00 83.38 333 ALA A CA 1
ATOM 2668 C C . ALA A 1 333 ? 27.391 -3.280 -9.896 1.00 83.38 333 ALA A C 1
ATOM 2670 O O . ALA A 1 333 ? 27.227 -4.205 -9.106 1.00 83.38 333 ALA A O 1
ATOM 2671 N N . LEU A 1 334 ? 27.575 -3.481 -11.209 1.00 89.00 334 LEU A N 1
ATOM 2672 C CA . LEU A 1 334 ? 27.714 -4.817 -11.808 1.00 89.00 334 LEU A CA 1
ATOM 2673 C C . LEU A 1 334 ? 28.956 -5.562 -11.276 1.00 89.00 334 LEU A C 1
ATOM 2675 O O . LEU A 1 334 ? 28.834 -6.695 -10.818 1.00 89.00 334 LEU A O 1
ATOM 2679 N N . GLU A 1 335 ? 30.139 -4.934 -11.259 1.00 92.06 335 GLU A N 1
ATOM 2680 C CA . GLU A 1 335 ? 31.352 -5.529 -10.669 1.00 92.06 335 GLU A CA 1
ATOM 2681 C C . GLU A 1 335 ? 31.135 -5.986 -9.221 1.00 92.06 335 GLU A C 1
ATOM 2683 O O . GLU A 1 335 ? 31.488 -7.111 -8.873 1.00 92.06 335 GLU A O 1
ATOM 2688 N N . ARG A 1 336 ? 30.530 -5.132 -8.389 1.00 88.19 336 ARG A N 1
ATOM 2689 C CA . ARG A 1 336 ? 30.230 -5.443 -6.990 1.00 88.19 336 ARG A CA 1
ATOM 2690 C C . ARG A 1 336 ? 29.221 -6.586 -6.879 1.00 88.19 336 ARG A C 1
ATOM 2692 O O . ARG A 1 336 ? 29.511 -7.606 -6.266 1.00 88.19 336 ARG A O 1
ATOM 2699 N N . ASP A 1 337 ? 28.049 -6.439 -7.489 1.00 85.44 337 ASP A N 1
ATOM 2700 C CA . ASP A 1 337 ? 26.919 -7.351 -7.274 1.00 85.44 337 ASP A CA 1
ATOM 2701 C C . ASP A 1 337 ? 27.095 -8.707 -7.988 1.00 85.44 337 ASP A C 1
ATOM 2703 O O . ASP A 1 337 ? 26.448 -9.687 -7.612 1.00 85.44 337 ASP A O 1
ATOM 2707 N N . GLY A 1 338 ? 27.975 -8.784 -8.994 1.00 87.12 338 GLY A N 1
ATOM 2708 C CA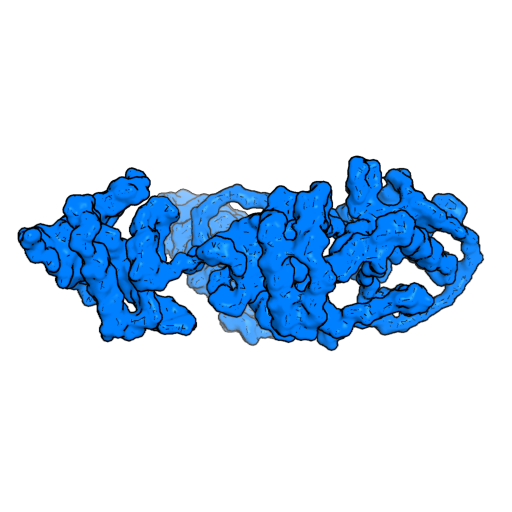 . GLY A 1 338 ? 28.321 -10.013 -9.715 1.00 87.12 338 GLY A CA 1
ATOM 2709 C C . GLY A 1 338 ? 29.621 -10.698 -9.273 1.00 87.12 338 GLY A C 1
ATOM 2710 O O . GLY A 1 338 ? 29.799 -11.876 -9.583 1.00 87.12 338 GLY A O 1
ATOM 2711 N N . PHE A 1 339 ? 30.539 -10.006 -8.580 1.00 89.81 339 PHE A N 1
ATOM 2712 C CA . PHE A 1 339 ? 31.878 -10.546 -8.272 1.00 89.81 339 PHE A CA 1
ATOM 2713 C C . PHE A 1 339 ? 32.402 -10.283 -6.845 1.00 89.81 339 PHE A C 1
ATOM 2715 O O . PHE A 1 339 ? 33.464 -10.818 -6.513 1.00 89.81 339 PHE A O 1
ATOM 2722 N N . ASP A 1 340 ? 31.708 -9.519 -5.991 1.00 84.69 340 ASP A N 1
ATOM 2723 C CA . ASP A 1 340 ? 32.056 -9.378 -4.567 1.00 84.69 340 ASP A CA 1
ATOM 2724 C C . ASP A 1 340 ? 31.178 -10.288 -3.688 1.00 84.69 340 ASP A C 1
ATOM 2726 O O . ASP A 1 340 ? 29.951 -10.256 -3.745 1.00 84.69 340 ASP A O 1
ATOM 2730 N N . GLY A 1 341 ? 31.802 -11.084 -2.814 1.00 81.88 341 GLY A N 1
ATOM 2731 C CA . GLY A 1 341 ? 31.083 -11.940 -1.865 1.00 81.88 341 GLY A CA 1
ATOM 2732 C C . GLY A 1 341 ? 30.320 -13.090 -2.536 1.00 81.88 341 GLY A C 1
ATOM 2733 O O . GLY A 1 341 ? 30.927 -13.950 -3.173 1.00 81.88 341 GLY A O 1
ATOM 2734 N N . GLN A 1 342 ? 28.999 -13.137 -2.339 1.00 74.00 342 GLN A N 1
ATOM 2735 C CA . GLN A 1 342 ? 28.101 -14.110 -2.969 1.00 74.00 342 GLN A CA 1
ATOM 2736 C C . GLN A 1 342 ? 27.376 -13.419 -4.138 1.00 74.00 342 GLN A C 1
ATOM 2738 O O . GLN A 1 342 ? 26.646 -12.459 -3.888 1.00 74.00 342 GLN A O 1
ATOM 2743 N N . PRO A 1 343 ? 27.550 -13.882 -5.390 1.00 82.62 343 PRO A N 1
ATOM 2744 C CA . PRO A 1 343 ? 27.045 -13.177 -6.564 1.00 82.62 343 PRO A CA 1
ATOM 2745 C C . PRO A 1 343 ? 25.513 -13.155 -6.601 1.00 82.62 343 PRO A C 1
ATOM 2747 O O . PRO A 1 343 ? 24.864 -14.194 -6.461 1.00 82.62 343 PRO A O 1
ATOM 2750 N N . LEU A 1 344 ? 24.937 -11.972 -6.834 1.00 82.69 344 LEU A N 1
ATOM 2751 C CA . LEU A 1 344 ? 23.492 -11.777 -7.005 1.00 82.69 344 LEU A CA 1
ATOM 2752 C C . LEU A 1 344 ? 23.012 -12.195 -8.402 1.00 82.69 344 LEU A C 1
ATOM 2754 O O . LEU A 1 344 ? 21.836 -12.503 -8.583 1.00 82.69 344 LEU A O 1
ATOM 2758 N N . TYR A 1 345 ? 23.922 -12.236 -9.379 1.00 90.44 345 TYR A N 1
ATOM 2759 C CA . TYR A 1 345 ? 23.683 -12.755 -10.721 1.00 90.44 345 TYR A CA 1
ATOM 2760 C C . TYR A 1 345 ? 24.908 -13.514 -11.247 1.00 90.44 345 TYR A C 1
ATOM 2762 O O . TYR A 1 345 ? 26.044 -13.267 -10.850 1.00 90.44 345 TYR A O 1
ATOM 2770 N N . LEU A 1 346 ? 24.674 -14.422 -12.188 1.00 92.00 346 LEU A N 1
ATOM 2771 C CA . LEU A 1 346 ? 25.685 -15.081 -13.005 1.00 92.00 346 LEU A CA 1
ATOM 2772 C C . LEU A 1 346 ? 25.625 -14.521 -14.430 1.00 92.00 346 LEU A C 1
ATOM 2774 O O . LEU A 1 346 ? 24.564 -14.121 -14.915 1.00 92.00 346 LEU A O 1
ATOM 2778 N N . CYS A 1 347 ? 26.771 -14.484 -15.113 1.00 95.12 347 CYS A N 1
ATOM 2779 C CA . CYS A 1 347 ? 26.853 -13.963 -16.473 1.00 95.12 347 CYS A CA 1
ATOM 2780 C C . CYS A 1 347 ? 27.780 -14.794 -17.370 1.00 95.12 347 CYS A C 1
ATOM 2782 O O . CYS A 1 347 ? 28.843 -15.254 -16.946 1.00 95.12 347 CYS A O 1
ATOM 2784 N N . ASN A 1 348 ? 27.377 -14.954 -18.633 1.00 95.81 348 ASN A N 1
ATOM 2785 C CA . ASN A 1 348 ? 28.229 -15.438 -19.721 1.00 95.81 348 ASN A CA 1
ATOM 2786 C C . ASN A 1 348 ? 28.352 -14.345 -20.781 1.00 95.81 348 ASN A C 1
ATOM 2788 O O . ASN A 1 348 ? 27.384 -13.634 -21.042 1.00 95.81 348 ASN A O 1
ATOM 2792 N N . VAL A 1 349 ? 29.504 -14.275 -21.443 1.00 96.81 349 VAL A N 1
ATOM 2793 C CA . VAL A 1 349 ? 29.760 -13.390 -22.584 1.00 96.81 349 VAL A CA 1
ATOM 2794 C C . VAL A 1 349 ? 30.112 -14.200 -23.828 1.00 96.81 349 VAL A C 1
ATOM 2796 O O . VAL A 1 349 ? 30.762 -15.245 -23.753 1.00 96.81 349 VAL A O 1
ATOM 2799 N N . ALA A 1 350 ? 29.679 -13.702 -24.982 1.00 95.31 350 ALA A N 1
ATOM 2800 C CA . ALA A 1 350 ? 30.082 -14.183 -26.293 1.00 95.31 350 ALA A CA 1
ATOM 2801 C C . ALA A 1 350 ? 31.167 -13.274 -26.872 1.00 95.31 350 ALA A C 1
ATOM 2803 O O . ALA A 1 350 ? 31.026 -12.052 -26.830 1.00 95.31 350 ALA A O 1
ATOM 2804 N N . THR A 1 351 ? 32.219 -13.856 -27.442 1.00 92.31 351 THR A N 1
ATOM 2805 C CA . THR A 1 351 ? 33.409 -13.143 -27.928 1.00 92.31 351 THR A CA 1
ATOM 2806 C C . THR A 1 351 ? 33.743 -13.490 -29.377 1.00 92.31 351 THR A C 1
ATOM 2808 O O . THR A 1 351 ? 33.689 -14.653 -29.777 1.00 92.31 351 THR A O 1
ATOM 2811 N N . SER A 1 352 ? 34.119 -12.486 -30.169 1.00 87.75 352 SER A N 1
ATOM 2812 C CA . SER A 1 352 ? 34.627 -12.630 -31.541 1.00 87.75 352 SER A CA 1
ATOM 2813 C C . SER A 1 352 ? 35.766 -11.629 -31.740 1.00 87.75 352 SER A C 1
ATOM 2815 O O . SER A 1 352 ? 35.580 -10.440 -31.484 1.00 87.75 352 SER A O 1
ATOM 2817 N N . ASN A 1 353 ? 36.950 -12.112 -32.137 1.00 79.62 353 ASN A N 1
ATOM 2818 C CA . ASN A 1 353 ? 38.201 -11.337 -32.177 1.00 79.62 353 ASN A CA 1
ATOM 2819 C C . ASN A 1 353 ? 38.435 -10.536 -30.876 1.00 79.62 353 ASN A C 1
ATOM 2821 O O . ASN A 1 353 ? 38.593 -9.318 -30.908 1.00 79.62 353 ASN A O 1
ATOM 2825 N N . ASP A 1 354 ? 38.340 -11.229 -29.735 1.00 77.88 354 ASP A N 1
ATOM 2826 C CA . ASP A 1 354 ? 38.415 -10.721 -28.351 1.00 77.88 354 ASP A CA 1
ATOM 2827 C C . ASP A 1 354 ? 37.405 -9.626 -27.941 1.00 77.88 354 ASP A C 1
ATOM 2829 O O . ASP A 1 354 ? 37.215 -9.383 -26.748 1.00 77.88 354 ASP A O 1
ATOM 2833 N N . LYS A 1 355 ? 36.650 -9.036 -28.878 1.00 88.12 355 LYS A N 1
ATOM 2834 C CA . LYS A 1 355 ? 35.516 -8.155 -28.575 1.00 88.12 355 LYS A CA 1
ATOM 2835 C C . LYS A 1 355 ? 34.328 -8.972 -28.059 1.00 88.12 355 LYS A C 1
ATOM 2837 O O . LYS A 1 355 ? 33.943 -9.978 -28.657 1.00 88.12 355 LYS A O 1
ATOM 2842 N N . ILE A 1 356 ? 33.690 -8.494 -26.990 1.00 95.06 356 ILE A N 1
ATOM 2843 C CA . ILE A 1 356 ? 32.407 -9.021 -26.505 1.00 95.06 356 ILE A CA 1
ATOM 2844 C C . ILE A 1 356 ? 31.273 -8.554 -27.435 1.00 95.06 356 ILE A C 1
ATOM 2846 O O . ILE A 1 356 ? 31.150 -7.369 -27.743 1.00 95.06 356 ILE A O 1
ATOM 2850 N N . VAL A 1 357 ? 30.459 -9.502 -27.906 1.00 94.12 357 VAL A N 1
ATOM 2851 C CA . VAL A 1 357 ? 29.401 -9.312 -28.924 1.00 94.12 357 VAL A CA 1
ATOM 2852 C C . VAL A 1 357 ? 28.016 -9.790 -28.465 1.00 94.12 357 VAL A C 1
ATOM 2854 O O . VAL A 1 357 ? 27.039 -9.694 -29.207 1.00 94.12 357 VAL A O 1
ATOM 2857 N N . GLY A 1 358 ? 27.908 -10.306 -27.241 1.00 94.06 358 GLY A N 1
ATOM 2858 C CA . GLY A 1 358 ? 26.655 -10.726 -26.616 1.00 94.06 358 GLY A CA 1
ATOM 2859 C C . GLY A 1 358 ? 26.863 -11.157 -25.165 1.00 94.06 358 GLY A C 1
ATOM 2860 O O . GLY A 1 358 ? 27.996 -11.432 -24.768 1.00 94.06 358 GLY A O 1
ATOM 2861 N N . TYR A 1 359 ? 25.786 -11.238 -24.387 1.00 97.38 359 TYR A N 1
ATOM 2862 C CA . TYR A 1 359 ? 25.810 -11.710 -22.999 1.00 97.38 359 TYR A CA 1
ATOM 2863 C C . TYR A 1 359 ? 24.506 -12.422 -22.600 1.00 97.38 359 TYR A C 1
ATOM 2865 O O . TYR A 1 359 ? 23.489 -12.313 -23.288 1.00 97.38 359 TYR A O 1
ATOM 2873 N N . THR A 1 360 ? 24.544 -13.139 -21.477 1.00 93.00 360 THR A N 1
ATOM 2874 C CA . THR A 1 360 ? 23.364 -13.598 -20.718 1.00 93.00 360 THR A CA 1
ATOM 2875 C C . THR A 1 360 ? 23.520 -13.205 -19.261 1.00 93.00 360 THR A C 1
ATOM 2877 O O . THR A 1 360 ? 24.564 -13.539 -18.700 1.00 93.00 360 THR A O 1
ATOM 2880 N N . LEU A 1 361 ? 22.501 -12.615 -18.637 1.00 93.06 361 LEU A N 1
ATOM 2881 C CA . LEU A 1 361 ? 22.446 -12.365 -17.192 1.00 93.06 361 LEU A CA 1
ATOM 2882 C C . LEU A 1 361 ? 21.313 -13.195 -16.581 1.00 93.06 361 LEU A C 1
ATOM 2884 O O . LEU A 1 361 ? 20.176 -13.131 -17.041 1.00 93.06 361 LEU A O 1
ATOM 2888 N N . PHE A 1 362 ? 21.631 -14.013 -15.580 1.00 87.12 362 PHE A N 1
ATOM 2889 C CA . PHE A 1 362 ? 20.716 -15.013 -15.025 1.00 87.12 362 PHE A CA 1
ATOM 2890 C C . PHE A 1 362 ? 21.018 -15.291 -13.548 1.00 87.12 362 PHE A C 1
ATOM 2892 O O . PHE A 1 362 ? 22.128 -15.050 -13.081 1.00 87.12 362 PHE A O 1
ATOM 2899 N N . TYR A 1 363 ? 20.049 -15.807 -12.798 1.00 85.31 363 TYR A N 1
ATOM 2900 C CA . TYR A 1 363 ? 20.186 -16.083 -11.365 1.00 85.31 363 TYR A CA 1
ATOM 2901 C C . TYR A 1 363 ? 19.383 -17.316 -10.942 1.00 85.31 363 TYR A C 1
ATOM 2903 O O . TYR A 1 363 ? 18.486 -17.777 -11.649 1.00 85.31 363 TYR A O 1
ATOM 2911 N N . TYR A 1 364 ? 19.722 -17.885 -9.784 1.00 80.88 364 TYR A N 1
ATOM 2912 C CA . TYR A 1 364 ? 18.933 -18.964 -9.192 1.00 80.88 364 TYR A CA 1
ATOM 2913 C C . TYR A 1 364 ? 17.605 -18.425 -8.664 1.00 80.88 364 TYR A C 1
ATOM 2915 O O . TYR A 1 364 ? 17.550 -17.355 -8.063 1.00 80.88 364 TYR A O 1
ATOM 2923 N N . THR A 1 365 ? 16.547 -19.202 -8.857 1.00 67.19 365 THR A N 1
ATOM 2924 C CA . THR A 1 365 ? 15.209 -18.930 -8.326 1.00 67.19 365 THR A CA 1
ATOM 2925 C C . THR A 1 365 ? 14.676 -20.163 -7.614 1.00 67.19 365 THR A C 1
ATOM 2927 O O . THR A 1 365 ? 15.270 -21.247 -7.665 1.00 67.19 365 THR A O 1
ATOM 2930 N N . TYR A 1 366 ? 13.546 -20.010 -6.933 1.00 67.19 366 TYR A N 1
ATOM 2931 C CA . TYR A 1 366 ? 12.866 -21.126 -6.305 1.00 67.19 366 TYR A CA 1
ATOM 2932 C C . TYR A 1 366 ? 11.410 -21.170 -6.728 1.00 67.19 366 TYR A C 1
ATOM 2934 O O . TYR A 1 366 ? 10.711 -20.165 -6.660 1.00 67.19 366 TYR A O 1
ATOM 2942 N N . SER A 1 367 ? 10.962 -22.338 -7.175 1.00 54.97 367 SER A N 1
ATOM 2943 C CA . SER A 1 367 ? 9.567 -22.574 -7.505 1.00 54.97 367 SER A CA 1
ATOM 2944 C C . SER A 1 367 ? 8.945 -23.413 -6.404 1.00 54.97 367 SER A C 1
ATOM 2946 O O . SER A 1 367 ? 9.410 -24.515 -6.125 1.00 54.97 367 SER A O 1
ATOM 2948 N N . THR A 1 368 ? 7.856 -22.927 -5.819 1.00 40.69 368 THR A N 1
ATOM 2949 C CA . THR A 1 368 ? 7.017 -23.695 -4.888 1.00 40.69 368 THR A CA 1
ATOM 2950 C C . THR A 1 368 ? 6.594 -25.049 -5.484 1.00 40.69 368 THR A C 1
ATOM 2952 O O . THR A 1 368 ? 6.555 -26.053 -4.780 1.00 40.69 368 THR A O 1
ATOM 2955 N N . TRP A 1 369 ? 6.364 -25.105 -6.798 1.00 44.12 369 TRP A N 1
ATOM 2956 C CA . TRP A 1 369 ? 5.879 -26.281 -7.526 1.00 44.12 369 TRP A CA 1
ATOM 2957 C C . TRP A 1 369 ? 6.925 -27.368 -7.808 1.00 44.12 369 TRP A C 1
ATOM 2959 O O . TRP A 1 369 ? 6.571 -28.543 -7.865 1.00 44.12 369 TRP A O 1
ATOM 2969 N N . CYS A 1 370 ? 8.191 -27.001 -8.032 1.00 47.53 370 CYS A N 1
ATOM 2970 C CA . CYS A 1 370 ? 9.231 -27.944 -8.476 1.00 47.53 370 CYS A CA 1
ATOM 2971 C C . CYS A 1 370 ? 10.623 -27.706 -7.864 1.00 47.53 370 CYS A C 1
ATOM 2973 O O . CYS A 1 370 ? 11.602 -28.298 -8.309 1.00 47.53 370 CYS A O 1
ATOM 2975 N N . GLY A 1 371 ? 10.734 -26.848 -6.854 1.00 52.47 371 GLY A N 1
ATOM 2976 C CA . GLY A 1 371 ? 11.968 -26.577 -6.128 1.00 52.47 371 GLY A CA 1
ATOM 2977 C C . GLY A 1 371 ? 12.975 -25.708 -6.887 1.00 52.47 371 GLY A C 1
ATOM 2978 O O . GLY A 1 371 ? 12.616 -24.731 -7.561 1.00 52.47 371 GLY A O 1
ATOM 2979 N N . LYS A 1 372 ? 14.266 -26.041 -6.741 1.00 63.53 372 LYS A N 1
ATOM 2980 C CA . LYS A 1 372 ? 15.382 -25.219 -7.232 1.00 63.53 372 LYS A CA 1
ATOM 2981 C C . LYS A 1 372 ? 15.247 -24.981 -8.733 1.00 63.53 372 LYS A C 1
ATOM 2983 O O . LYS A 1 372 ? 15.127 -25.919 -9.514 1.00 63.53 372 LYS A O 1
ATOM 2988 N N . SER A 1 373 ? 15.277 -23.718 -9.127 1.00 71.69 373 SER A N 1
ATOM 2989 C CA . SER A 1 373 ? 15.036 -23.256 -10.492 1.00 71.69 373 SER A CA 1
ATOM 2990 C C . SER A 1 373 ? 16.104 -22.233 -10.891 1.00 71.69 373 SER A C 1
ATOM 2992 O O . SER A 1 373 ? 17.007 -21.910 -10.112 1.00 71.69 373 SER A O 1
ATOM 2994 N N . MET A 1 374 ? 16.052 -21.759 -12.129 1.00 75.00 374 MET A N 1
ATOM 2995 C CA . MET A 1 374 ? 16.887 -20.670 -12.626 1.00 75.00 374 MET A CA 1
ATOM 2996 C C . MET A 1 374 ? 16.010 -19.706 -13.425 1.00 75.00 374 MET A C 1
ATOM 2998 O O . MET A 1 374 ? 15.055 -20.138 -14.067 1.00 75.00 374 MET A O 1
ATOM 3002 N N . TYR A 1 375 ? 16.336 -18.418 -13.400 1.00 77.50 375 TYR A N 1
ATOM 3003 C CA . TYR A 1 375 ? 15.683 -17.397 -14.212 1.00 77.50 375 TYR A CA 1
ATOM 3004 C C . TYR A 1 375 ? 16.723 -16.645 -15.043 1.00 77.50 375 TYR A C 1
ATOM 3006 O O . TYR A 1 375 ? 17.779 -16.263 -14.534 1.00 77.50 375 TYR A O 1
ATOM 3014 N N . LEU A 1 376 ? 16.435 -16.459 -16.328 1.00 78.75 376 LEU A N 1
ATOM 3015 C CA . LEU A 1 376 ? 17.245 -15.686 -17.266 1.00 78.75 376 LEU A CA 1
ATOM 3016 C C . LEU A 1 376 ? 16.595 -14.306 -17.454 1.00 78.75 376 LEU A C 1
ATOM 3018 O O . LEU A 1 376 ? 15.495 -14.208 -17.992 1.00 78.75 376 LEU A O 1
ATOM 3022 N N . ASP A 1 377 ? 17.287 -13.268 -16.981 1.00 84.12 377 ASP A N 1
ATOM 3023 C CA . ASP A 1 377 ? 16.845 -11.865 -17.001 1.00 84.12 377 ASP A CA 1
ATOM 3024 C C . ASP A 1 377 ? 17.058 -11.279 -18.401 1.00 84.12 377 ASP A C 1
ATOM 3026 O O . ASP A 1 377 ? 16.106 -10.930 -19.094 1.00 84.12 377 ASP A O 1
ATOM 3030 N N . ASP A 1 378 ? 18.314 -11.308 -18.858 1.00 86.88 378 ASP A N 1
ATOM 3031 C CA . ASP A 1 378 ? 18.741 -10.799 -20.157 1.00 86.88 378 ASP A CA 1
ATOM 3032 C C . ASP A 1 378 ? 19.402 -11.896 -20.990 1.00 86.88 378 ASP A C 1
ATOM 3034 O O . ASP A 1 378 ? 20.262 -12.641 -20.510 1.00 86.88 378 ASP A O 1
ATOM 3038 N N . ILE A 1 379 ? 19.138 -11.884 -22.296 1.00 88.75 379 ILE A N 1
ATOM 3039 C CA . ILE A 1 379 ? 20.053 -12.438 -23.298 1.00 88.75 379 ILE A CA 1
ATOM 3040 C C . ILE A 1 379 ? 20.128 -11.504 -24.503 1.00 88.75 379 ILE A C 1
ATOM 3042 O O . ILE A 1 379 ? 19.150 -11.292 -25.222 1.00 88.75 379 ILE A O 1
ATOM 3046 N N . TYR A 1 380 ? 21.322 -10.973 -24.751 1.00 91.62 380 TYR A N 1
ATOM 3047 C CA . TYR A 1 380 ? 21.570 -10.027 -25.830 1.00 91.62 380 TYR A CA 1
ATOM 3048 C C . TYR A 1 380 ? 22.682 -10.493 -26.760 1.00 91.62 380 TYR A C 1
ATOM 3050 O O . TYR A 1 380 ? 23.656 -11.126 -26.355 1.00 91.62 380 TYR A O 1
ATOM 3058 N N . VAL A 1 381 ? 22.552 -10.115 -28.029 1.00 90.88 381 VAL A N 1
ATOM 3059 C CA . VAL A 1 381 ? 23.601 -10.208 -29.043 1.00 90.88 381 VAL A CA 1
ATOM 3060 C C . VAL A 1 381 ? 23.525 -8.929 -29.872 1.00 90.88 381 VAL A C 1
ATOM 3062 O O . VAL A 1 381 ? 22.440 -8.577 -30.352 1.00 90.88 381 VAL A O 1
ATOM 3065 N N . THR A 1 382 ? 24.657 -8.245 -30.041 1.00 89.62 382 THR A N 1
ATOM 3066 C CA . THR A 1 382 ? 24.755 -7.012 -30.843 1.00 89.62 382 THR A CA 1
ATOM 3067 C C . THR A 1 382 ? 24.301 -7.283 -32.289 1.00 89.62 382 THR A C 1
ATOM 3069 O O . THR A 1 382 ? 24.483 -8.413 -32.764 1.00 89.62 382 THR A O 1
ATOM 3072 N N . PRO A 1 383 ? 23.658 -6.332 -33.001 1.00 88.12 383 PRO A N 1
ATOM 3073 C CA . PRO A 1 383 ? 22.954 -6.613 -34.257 1.00 88.12 383 PRO A CA 1
ATOM 3074 C C . PRO A 1 383 ? 23.788 -7.370 -35.296 1.00 88.12 383 PRO A C 1
ATOM 3076 O O . PRO A 1 383 ? 23.318 -8.378 -35.827 1.00 88.12 383 PRO A O 1
ATOM 3079 N N . ASP A 1 384 ? 25.049 -6.972 -35.475 1.00 82.75 384 ASP A N 1
ATOM 3080 C CA . ASP A 1 384 ? 26.014 -7.571 -36.407 1.00 82.75 384 ASP A CA 1
ATOM 3081 C C . ASP A 1 384 ? 26.318 -9.051 -36.139 1.00 82.75 384 ASP A C 1
ATOM 3083 O O . ASP A 1 384 ? 26.922 -9.715 -36.980 1.00 82.75 384 ASP A O 1
ATOM 3087 N N . PHE A 1 385 ? 25.945 -9.588 -34.974 1.00 83.19 385 PHE A N 1
ATOM 3088 C CA . PHE A 1 385 ? 26.169 -10.982 -34.587 1.00 83.19 385 PHE A CA 1
ATOM 3089 C C . PHE A 1 385 ? 24.866 -11.771 -34.362 1.00 83.19 385 PHE A C 1
ATOM 3091 O O . PHE A 1 385 ? 24.896 -12.957 -34.017 1.00 83.19 385 PHE A O 1
ATOM 3098 N N . ARG A 1 386 ? 23.702 -11.172 -34.646 1.00 84.06 386 ARG A N 1
ATOM 3099 C C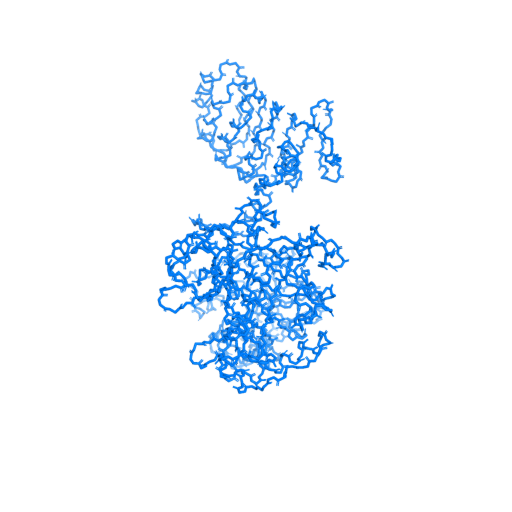A . ARG A 1 386 ? 22.411 -11.878 -34.668 1.00 84.06 386 ARG A CA 1
ATOM 3100 C C . ARG A 1 386 ? 22.321 -12.824 -35.870 1.00 84.06 386 ARG A C 1
ATOM 3102 O O . ARG A 1 386 ? 23.041 -12.697 -36.852 1.00 84.06 386 ARG A O 1
ATOM 3109 N N . GLY A 1 387 ? 21.486 -13.857 -35.758 1.00 75.62 387 GLY A N 1
ATOM 3110 C CA . GLY A 1 387 ? 21.415 -14.949 -36.742 1.00 75.62 387 GLY A CA 1
ATOM 3111 C C . GLY A 1 387 ? 22.613 -15.915 -36.725 1.00 75.62 387 GLY A C 1
ATOM 3112 O O . GLY A 1 387 ? 22.460 -17.058 -37.139 1.00 75.62 387 GLY A O 1
ATOM 3113 N N . LYS A 1 388 ? 23.766 -15.524 -36.162 1.00 78.44 388 LYS A N 1
ATOM 3114 C CA . LYS A 1 388 ? 25.020 -16.303 -36.142 1.00 78.44 388 LYS A CA 1
ATOM 3115 C C . LYS A 1 388 ? 25.088 -17.409 -35.074 1.00 78.44 388 LYS A C 1
ATOM 3117 O O . LYS A 1 388 ? 26.151 -17.680 -34.531 1.00 78.44 388 LYS A O 1
ATOM 3122 N N . HIS A 1 389 ? 23.948 -17.980 -34.681 1.00 81.88 389 HIS A N 1
ATOM 3123 C CA . HIS A 1 389 ? 23.802 -18.948 -33.576 1.00 81.88 389 HIS A CA 1
ATOM 3124 C C . HIS A 1 389 ? 24.325 -18.524 -32.178 1.00 81.88 389 HIS A C 1
ATOM 3126 O O . HIS A 1 389 ? 24.179 -19.294 -31.232 1.00 81.88 389 HIS A O 1
ATOM 3132 N N . VAL A 1 390 ? 24.831 -17.299 -31.985 1.00 84.69 390 VAL A N 1
ATOM 3133 C CA . VAL A 1 390 ? 25.390 -16.815 -30.700 1.00 84.69 390 VAL A CA 1
ATOM 3134 C C . VAL A 1 390 ? 24.417 -16.958 -29.537 1.00 84.69 390 VAL A C 1
ATOM 3136 O O . VAL A 1 390 ? 24.777 -17.514 -28.506 1.00 84.69 390 VAL A O 1
ATOM 3139 N N . GLY A 1 391 ? 23.162 -16.533 -29.718 1.00 82.31 391 GLY A N 1
ATOM 3140 C CA . GLY A 1 391 ? 22.119 -16.702 -28.701 1.00 82.31 391 GLY A CA 1
ATOM 3141 C C . GLY A 1 391 ? 21.882 -18.175 -28.350 1.00 82.31 391 GLY A C 1
ATOM 3142 O O . GLY A 1 391 ? 21.646 -18.505 -27.195 1.00 82.31 391 GLY A O 1
ATOM 3143 N N . SER A 1 392 ? 22.033 -19.085 -29.319 1.00 77.38 392 SER A N 1
ATOM 3144 C CA . SER A 1 392 ? 21.970 -20.534 -29.093 1.00 77.38 392 SER A CA 1
ATOM 3145 C C . SER A 1 392 ? 23.170 -21.058 -28.295 1.00 77.38 392 SER A C 1
ATOM 3147 O O . SER A 1 392 ? 23.010 -21.999 -27.527 1.00 77.38 392 SER A O 1
ATOM 3149 N N . MET A 1 393 ? 24.364 -20.482 -28.470 1.00 82.38 393 MET A N 1
ATOM 3150 C CA . MET A 1 393 ? 25.571 -20.842 -27.709 1.00 82.38 393 MET A CA 1
ATOM 3151 C C . MET A 1 393 ? 25.502 -20.307 -26.272 1.00 82.38 393 MET A C 1
ATOM 3153 O O . MET A 1 393 ? 25.750 -21.050 -25.326 1.00 82.38 393 MET A O 1
ATOM 3157 N N . LEU A 1 394 ? 25.095 -19.045 -26.117 1.00 86.25 394 LEU A N 1
ATOM 3158 C CA . LEU A 1 394 ? 24.860 -18.380 -24.837 1.00 86.25 394 LEU A CA 1
ATOM 3159 C C . LEU A 1 394 ? 23.794 -19.108 -24.004 1.00 86.25 394 LEU A C 1
ATOM 3161 O O . LEU A 1 394 ? 24.066 -19.515 -22.878 1.00 86.25 394 LEU A O 1
ATOM 3165 N N . LEU A 1 395 ? 22.610 -19.363 -24.571 1.00 81.62 395 LEU A N 1
ATOM 3166 C CA . LEU A 1 395 ? 21.528 -20.053 -23.861 1.00 81.62 395 LEU A CA 1
ATOM 3167 C C . LEU A 1 395 ? 21.888 -21.507 -23.508 1.00 81.62 395 LEU A C 1
ATOM 3169 O O . LEU A 1 395 ? 21.494 -21.994 -22.452 1.00 81.62 395 LEU A O 1
ATOM 3173 N N . LYS A 1 396 ? 22.698 -22.191 -24.333 1.00 76.06 396 LYS A N 1
ATOM 3174 C CA . LYS A 1 396 ? 23.257 -23.511 -23.985 1.00 76.06 396 LYS A CA 1
ATOM 3175 C C . LYS A 1 396 ? 24.193 -23.457 -22.775 1.00 76.06 396 LYS A C 1
ATOM 3177 O O . LYS A 1 396 ? 24.201 -24.413 -22.008 1.00 76.06 396 LYS A O 1
ATOM 3182 N N . ALA A 1 397 ? 24.952 -22.376 -22.581 1.00 79.12 397 ALA A N 1
ATOM 3183 C CA . ALA A 1 397 ? 25.785 -22.209 -21.389 1.00 79.12 397 ALA A CA 1
ATOM 3184 C C . ALA A 1 397 ? 24.932 -22.024 -20.120 1.00 79.12 397 ALA A C 1
ATOM 3186 O O . ALA A 1 397 ? 25.217 -22.653 -19.105 1.00 79.12 397 ALA A O 1
ATOM 3187 N N . VAL A 1 398 ? 23.841 -21.249 -20.197 1.00 80.69 398 VAL A N 1
ATOM 3188 C CA . VAL A 1 398 ? 22.872 -21.085 -19.092 1.00 80.69 398 VAL A CA 1
ATOM 3189 C C . VAL A 1 398 ? 22.170 -22.408 -18.766 1.00 80.69 398 VAL A C 1
ATOM 3191 O O . VAL A 1 398 ? 22.161 -22.838 -17.616 1.00 80.69 398 VAL A O 1
ATOM 3194 N N . ALA A 1 399 ? 21.645 -23.107 -19.777 1.00 70.81 399 ALA A N 1
ATOM 3195 C CA . ALA A 1 399 ? 20.992 -24.405 -19.593 1.00 70.81 399 ALA A CA 1
ATOM 3196 C C . ALA A 1 399 ? 21.951 -25.474 -19.035 1.00 70.81 399 ALA A C 1
ATOM 3198 O O . ALA A 1 399 ? 21.544 -26.310 -18.230 1.00 70.81 399 ALA A O 1
ATOM 3199 N N . LYS A 1 400 ? 23.235 -25.429 -19.420 1.00 71.56 400 LYS A N 1
ATOM 3200 C CA . LYS A 1 400 ? 24.272 -26.284 -18.839 1.00 71.56 400 LYS A CA 1
ATOM 3201 C C . LYS A 1 400 ? 24.474 -25.982 -17.347 1.00 71.56 400 LYS A C 1
ATOM 3203 O O . LYS A 1 400 ? 24.441 -26.916 -16.551 1.00 71.56 400 LYS A O 1
ATOM 3208 N N . GLU A 1 401 ? 24.634 -24.710 -16.972 1.00 78.75 401 GLU A N 1
ATOM 3209 C CA . GLU A 1 401 ? 24.784 -24.299 -15.567 1.00 78.75 401 GLU A CA 1
ATOM 3210 C C . GLU A 1 401 ? 23.580 -24.754 -14.724 1.00 78.75 401 GLU A C 1
ATOM 3212 O O . GLU A 1 401 ? 23.765 -25.286 -13.631 1.00 78.75 401 GLU A O 1
ATOM 3217 N N . ALA A 1 402 ? 22.359 -24.606 -15.252 1.00 71.56 402 ALA A N 1
ATOM 3218 C CA . ALA A 1 402 ? 21.127 -25.054 -14.605 1.00 71.56 402 ALA A CA 1
ATOM 3219 C C . ALA A 1 402 ? 21.140 -26.566 -14.314 1.00 71.56 402 ALA A C 1
ATOM 3221 O O . ALA A 1 402 ? 20.874 -26.973 -13.183 1.00 71.56 402 ALA A O 1
ATOM 3222 N N . VAL A 1 403 ? 21.499 -27.396 -15.300 1.00 65.31 403 VAL A N 1
ATOM 3223 C CA . VAL A 1 403 ? 21.565 -28.860 -15.138 1.00 65.31 403 VAL A CA 1
ATOM 3224 C C . VAL A 1 403 ? 22.680 -29.273 -14.173 1.00 65.31 403 VAL A C 1
ATOM 3226 O O . VAL A 1 403 ? 22.429 -30.065 -13.268 1.00 65.31 403 VAL A O 1
ATOM 3229 N N . GLU A 1 404 ? 23.890 -28.718 -14.308 1.00 71.62 404 GLU A N 1
ATOM 3230 C CA . GLU A 1 404 ? 25.025 -29.045 -13.426 1.00 71.62 404 GLU A CA 1
ATOM 3231 C C . GLU A 1 404 ? 24.782 -28.632 -11.963 1.00 71.62 404 GLU A C 1
ATOM 3233 O O . GLU A 1 404 ? 25.330 -29.250 -11.052 1.00 71.62 404 GLU A O 1
ATOM 3238 N N . ASN A 1 405 ? 23.919 -27.639 -11.721 1.00 73.44 405 ASN A N 1
ATOM 3239 C CA . ASN A 1 405 ? 23.547 -27.176 -10.383 1.00 73.44 405 ASN A CA 1
ATOM 3240 C C . ASN A 1 405 ? 22.199 -27.727 -9.877 1.00 73.44 405 ASN A C 1
ATOM 3242 O O . ASN A 1 405 ? 21.736 -27.291 -8.817 1.00 73.44 405 ASN A O 1
ATOM 3246 N N . GLY A 1 406 ? 21.571 -28.673 -10.585 1.00 64.50 406 GLY A N 1
ATOM 3247 C CA . GLY A 1 406 ? 20.341 -29.340 -10.142 1.00 64.50 406 GLY A CA 1
ATOM 3248 C C . GLY A 1 406 ? 19.087 -28.457 -10.156 1.00 64.50 406 GLY A C 1
ATOM 3249 O O . GLY A 1 406 ? 18.246 -28.580 -9.270 1.00 64.50 406 GLY A O 1
ATOM 3250 N N . CYS A 1 407 ? 18.965 -27.542 -11.119 1.00 65.06 407 CYS A N 1
ATOM 3251 C CA . CYS A 1 407 ? 17.738 -26.776 -11.342 1.00 65.06 407 CYS A CA 1
ATOM 3252 C C . CYS A 1 407 ? 16.722 -27.591 -12.159 1.00 65.06 407 CYS A C 1
ATOM 3254 O O . CYS A 1 407 ? 17.053 -28.135 -13.211 1.00 65.06 407 CYS A O 1
ATOM 3256 N N . HIS A 1 408 ? 15.469 -27.626 -11.706 1.00 56.59 408 HIS A N 1
ATOM 3257 C CA . HIS A 1 408 ? 14.379 -28.376 -12.337 1.00 56.59 408 HIS A CA 1
ATOM 3258 C C . HIS A 1 408 ? 13.765 -27.666 -13.554 1.00 56.59 408 HIS A C 1
ATOM 3260 O O . HIS A 1 408 ? 13.215 -28.329 -14.431 1.00 56.59 408 HIS A O 1
ATOM 3266 N N . LYS A 1 409 ? 13.876 -26.332 -13.632 1.00 61.19 409 LYS A N 1
ATOM 3267 C CA . LYS A 1 409 ? 13.458 -25.525 -14.788 1.00 61.19 409 LYS A CA 1
ATOM 3268 C C . LYS A 1 409 ? 14.295 -24.252 -14.954 1.00 61.19 409 LYS A C 1
ATOM 3270 O O . LYS A 1 409 ? 14.965 -23.813 -14.016 1.00 61.19 409 LYS A O 1
ATOM 3275 N N . LEU A 1 410 ? 14.226 -23.681 -16.158 1.00 68.75 410 LEU A N 1
ATOM 3276 C CA . LEU A 1 410 ? 14.766 -22.373 -16.530 1.00 68.75 410 LEU A CA 1
ATOM 3277 C C . LEU A 1 410 ? 13.611 -21.500 -17.042 1.00 68.75 410 LEU A C 1
ATOM 3279 O O . LEU A 1 410 ? 13.096 -21.747 -18.131 1.00 68.75 410 LEU A O 1
ATOM 3283 N N . ASP A 1 411 ? 13.218 -20.504 -16.255 1.00 69.50 411 ASP A N 1
ATOM 3284 C CA . ASP A 1 411 ? 12.190 -19.520 -16.601 1.00 69.50 411 ASP A CA 1
ATOM 3285 C C . ASP A 1 411 ? 12.820 -18.259 -17.227 1.00 69.50 411 ASP A C 1
ATOM 3287 O O . ASP A 1 411 ? 13.994 -17.959 -16.999 1.00 69.50 411 ASP A O 1
ATOM 3291 N N . PHE A 1 412 ? 12.048 -17.506 -18.013 1.00 70.62 412 PHE A N 1
ATOM 3292 C CA . PHE A 1 412 ? 12.412 -16.173 -18.516 1.00 70.62 412 PHE A CA 1
ATOM 3293 C C . PHE A 1 412 ? 11.197 -15.457 -19.108 1.00 70.62 412 PHE A C 1
ATOM 3295 O O . PHE A 1 412 ? 10.241 -16.094 -19.555 1.00 70.62 412 PHE A O 1
ATOM 3302 N N . VAL A 1 413 ? 11.264 -14.128 -19.189 1.00 67.06 413 VAL A N 1
ATOM 3303 C CA . VAL A 1 413 ? 10.301 -13.303 -19.929 1.00 67.06 413 VAL A CA 1
ATOM 3304 C C . VAL A 1 413 ? 10.958 -12.785 -21.206 1.00 67.06 413 VAL A C 1
ATOM 3306 O O . VAL A 1 413 ? 12.048 -12.227 -21.181 1.00 67.06 413 VAL A O 1
ATOM 3309 N N . VAL A 1 414 ? 10.281 -12.942 -22.345 1.00 57.97 414 VAL A N 1
ATOM 3310 C CA . VAL A 1 414 ? 10.683 -12.343 -23.626 1.00 57.97 414 VAL A CA 1
ATOM 3311 C C . VAL A 1 414 ? 9.655 -11.301 -24.033 1.00 57.97 414 VAL A C 1
ATOM 3313 O O . VAL A 1 414 ? 8.486 -11.645 -24.185 1.00 57.97 414 VAL A O 1
ATOM 3316 N N . LEU A 1 415 ? 10.083 -10.044 -24.222 1.00 59.81 415 LEU A N 1
ATOM 3317 C CA . LEU A 1 415 ? 9.192 -8.920 -24.532 1.00 59.81 415 LEU A CA 1
ATOM 3318 C C . LEU A 1 415 ? 8.165 -9.246 -25.627 1.00 59.81 415 LEU A C 1
ATOM 3320 O O . LEU A 1 415 ? 8.481 -9.907 -26.619 1.00 59.81 415 LEU A O 1
ATOM 3324 N N . ASN A 1 416 ? 6.971 -8.659 -25.466 1.00 49.00 416 ASN A N 1
ATOM 3325 C CA . ASN A 1 416 ? 5.812 -8.707 -26.362 1.00 49.00 416 ASN A CA 1
ATOM 3326 C C . ASN A 1 416 ? 6.221 -8.840 -27.836 1.00 49.00 416 ASN A C 1
ATOM 3328 O O . ASN A 1 416 ? 6.132 -9.908 -28.428 1.00 49.00 416 ASN A O 1
ATOM 3332 N N . TRP A 1 417 ? 6.750 -7.767 -28.402 1.00 65.19 417 TRP A N 1
ATOM 3333 C CA . TRP A 1 417 ? 7.133 -7.691 -29.800 1.00 65.19 417 TRP A CA 1
ATOM 3334 C C . TRP A 1 417 ? 8.550 -8.244 -30.037 1.00 65.19 417 TRP A C 1
ATOM 3336 O O . TRP A 1 417 ? 8.964 -8.319 -31.188 1.00 65.19 417 TRP A O 1
ATOM 3346 N N . ASN A 1 418 ? 9.335 -8.622 -29.017 1.00 68.19 418 ASN A N 1
ATOM 3347 C CA . ASN A 1 418 ? 10.740 -8.995 -29.213 1.00 68.19 418 ASN A CA 1
ATOM 3348 C C . ASN A 1 418 ? 10.866 -10.364 -29.890 1.00 68.19 418 ASN A C 1
ATOM 3350 O O . ASN A 1 418 ? 10.752 -11.435 -29.295 1.00 68.19 418 ASN A O 1
ATOM 3354 N N . PRO A 1 419 ? 11.247 -10.361 -31.166 1.00 72.81 419 PRO A N 1
ATOM 3355 C CA . PRO A 1 419 ? 11.214 -12.155 -32.335 1.00 72.81 419 PRO A CA 1
ATOM 3356 C C . PRO A 1 419 ? 12.133 -13.264 -31.817 1.00 72.81 419 PRO A C 1
ATOM 3358 O O . PRO A 1 419 ? 12.451 -14.187 -32.561 1.00 72.81 419 PRO A O 1
ATOM 3361 N N . ALA A 1 420 ? 12.590 -13.156 -30.569 1.00 70.69 420 ALA A N 1
ATOM 3362 C CA . ALA A 1 420 ? 13.367 -14.198 -29.897 1.00 70.69 420 ALA A CA 1
ATOM 3363 C C . ALA A 1 420 ? 12.479 -15.381 -29.459 1.00 70.69 420 ALA A C 1
ATOM 3365 O O . ALA A 1 420 ? 12.963 -16.497 -29.307 1.00 70.69 420 ALA A O 1
ATOM 3366 N N . GLN A 1 421 ? 11.165 -15.173 -29.368 1.00 69.50 421 GLN A N 1
ATOM 3367 C CA . GLN A 1 421 ? 10.158 -16.183 -29.013 1.00 69.50 421 GLN A CA 1
ATOM 3368 C C . GLN A 1 421 ? 10.256 -17.443 -29.872 1.00 69.50 421 GLN A C 1
ATOM 3370 O O . GLN A 1 421 ? 10.332 -18.546 -29.348 1.00 69.50 421 GLN A O 1
ATOM 3375 N N . GLU A 1 422 ? 10.333 -17.292 -31.196 1.00 70.38 422 GLU A N 1
ATOM 3376 C CA . GLU A 1 422 ? 10.465 -18.432 -32.110 1.00 70.38 422 GLU A CA 1
ATOM 3377 C C . GLU A 1 422 ? 11.835 -19.111 -32.007 1.00 70.38 422 GLU A C 1
ATOM 3379 O O . GLU A 1 422 ? 11.981 -20.272 -32.376 1.00 70.38 422 GLU A O 1
ATOM 3384 N N . PHE A 1 423 ? 12.850 -18.412 -31.496 1.00 68.06 423 PHE A N 1
ATOM 3385 C CA . PHE A 1 423 ? 14.123 -19.024 -31.129 1.00 68.06 423 PHE A CA 1
ATOM 3386 C C . PHE A 1 423 ? 13.983 -19.866 -29.846 1.00 68.06 423 PHE A C 1
ATOM 3388 O O . PHE A 1 423 ? 14.452 -21.001 -29.848 1.00 68.06 423 PHE A O 1
ATOM 3395 N N . TYR A 1 424 ? 13.265 -19.393 -28.821 1.00 65.06 424 TYR A N 1
ATOM 3396 C CA . TYR A 1 424 ? 12.996 -20.166 -27.599 1.00 65.06 424 TYR A CA 1
ATOM 3397 C C . TYR A 1 424 ? 12.057 -21.361 -27.829 1.00 65.06 424 TYR A C 1
ATOM 3399 O O . TYR A 1 424 ? 12.375 -22.472 -27.410 1.00 65.06 424 TYR A O 1
ATOM 3407 N N . LYS A 1 425 ? 10.943 -21.182 -28.556 1.00 66.81 425 LYS A N 1
ATOM 3408 C CA . LYS A 1 425 ? 9.995 -22.263 -28.897 1.00 66.81 425 LYS A CA 1
ATOM 3409 C C . LYS A 1 425 ? 10.682 -23.407 -29.649 1.00 66.81 425 LYS A C 1
ATOM 3411 O O . LYS A 1 425 ? 10.485 -24.572 -29.321 1.00 66.81 425 LYS A O 1
ATOM 3416 N N . ARG A 1 426 ? 11.567 -23.090 -30.608 1.00 63.81 426 ARG A N 1
ATOM 3417 C CA . ARG A 1 426 ? 12.394 -24.091 -31.319 1.00 63.81 426 ARG A CA 1
ATOM 3418 C C . ARG A 1 426 ? 13.428 -24.799 -30.435 1.00 63.81 426 ARG A C 1
ATOM 3420 O O . ARG A 1 426 ? 13.999 -25.791 -30.876 1.00 63.81 426 ARG A O 1
ATOM 3427 N N . LEU A 1 427 ? 13.676 -24.307 -29.223 1.00 58.69 427 LEU A N 1
ATOM 3428 C CA . LEU A 1 427 ? 14.512 -24.949 -28.205 1.00 58.69 427 LEU A CA 1
ATOM 3429 C C . LEU A 1 427 ? 13.686 -25.636 -27.102 1.00 58.69 427 LEU A C 1
ATOM 3431 O O . LEU A 1 427 ? 14.253 -26.060 -26.101 1.00 58.69 427 LEU A O 1
ATOM 3435 N N . GLY A 1 428 ? 12.370 -25.782 -27.292 1.00 53.28 428 GLY A N 1
ATOM 3436 C CA . GLY A 1 428 ? 11.482 -26.492 -26.369 1.00 53.28 428 GLY A CA 1
ATOM 3437 C C . GLY A 1 428 ? 10.863 -25.628 -25.268 1.00 53.28 428 GLY A C 1
ATOM 3438 O O . GLY A 1 428 ? 10.204 -26.176 -24.391 1.00 53.28 428 GLY A O 1
ATOM 3439 N N . ALA A 1 429 ? 11.033 -24.301 -25.300 1.00 59.06 429 ALA A N 1
ATOM 3440 C CA . ALA A 1 429 ? 10.334 -23.420 -24.368 1.00 59.06 429 ALA A CA 1
ATOM 3441 C C . ALA A 1 429 ? 8.822 -23.419 -24.657 1.00 59.06 429 ALA A C 1
ATOM 3443 O O . ALA A 1 429 ? 8.395 -23.119 -25.776 1.00 59.06 429 ALA A O 1
ATOM 3444 N N . VAL A 1 430 ? 8.026 -23.746 -23.639 1.00 50.03 430 VAL A N 1
ATOM 3445 C CA . VAL A 1 430 ? 6.559 -23.773 -23.692 1.00 50.03 430 VAL A CA 1
ATOM 3446 C C . VAL A 1 430 ? 6.014 -22.464 -23.127 1.00 50.03 430 VAL A C 1
ATOM 3448 O O . VAL A 1 430 ? 6.509 -21.971 -22.117 1.00 50.03 430 VAL A O 1
ATOM 3451 N N . ASP A 1 431 ? 4.988 -21.905 -23.768 1.00 56.91 431 ASP A N 1
ATOM 3452 C CA . ASP A 1 431 ? 4.265 -20.755 -23.224 1.00 56.91 431 ASP A CA 1
ATOM 3453 C C . ASP A 1 431 ? 3.302 -21.225 -22.124 1.00 56.91 431 ASP A C 1
ATOM 3455 O O . ASP A 1 431 ? 2.319 -21.919 -22.393 1.00 56.91 431 ASP A O 1
ATOM 3459 N N . ILE A 1 432 ? 3.627 -20.879 -20.878 1.00 50.78 432 ILE A N 1
ATOM 3460 C CA . ILE A 1 432 ? 2.875 -21.261 -19.675 1.00 50.78 432 ILE A CA 1
ATOM 3461 C C . ILE A 1 432 ? 1.866 -20.186 -19.229 1.00 50.78 432 ILE A C 1
ATOM 3463 O O . ILE A 1 432 ? 1.211 -20.355 -18.205 1.00 50.78 432 ILE A O 1
ATOM 3467 N N . LEU A 1 433 ? 1.705 -19.086 -19.978 1.00 43.28 433 LEU A N 1
ATOM 3468 C CA . LEU A 1 433 ? 0.923 -17.911 -19.560 1.00 43.28 433 LEU A CA 1
ATOM 3469 C C . LEU A 1 433 ? -0.531 -17.887 -20.070 1.00 43.28 433 LEU A C 1
ATOM 3471 O O . LEU A 1 433 ? -1.159 -16.827 -20.125 1.00 43.28 433 LEU A O 1
ATOM 3475 N N . ASN A 1 434 ? -1.123 -19.052 -20.352 1.00 32.00 434 ASN A N 1
ATOM 3476 C CA . ASN A 1 434 ? -2.568 -19.196 -20.593 1.00 32.00 434 ASN A CA 1
ATOM 3477 C C . ASN A 1 434 ? -3.396 -19.035 -19.289 1.00 32.00 434 ASN A C 1
ATOM 3479 O O . ASN A 1 434 ? -4.143 -19.931 -18.905 1.00 32.00 434 ASN A O 1
ATOM 3483 N N . GLY A 1 435 ? -3.277 -17.885 -18.606 1.00 30.72 435 GLY A N 1
ATOM 3484 C CA . GLY A 1 435 ? -4.145 -17.521 -17.473 1.00 30.72 435 GLY A CA 1
ATOM 3485 C C . GLY A 1 435 ? -3.699 -16.351 -16.577 1.00 30.72 435 GLY A C 1
ATOM 3486 O O . GLY A 1 435 ? -4.558 -15.672 -16.019 1.00 30.72 435 GLY A O 1
ATOM 3487 N N . LEU A 1 436 ? -2.393 -16.081 -16.436 1.00 26.77 436 LEU A N 1
ATOM 3488 C CA . LEU A 1 436 ? -1.815 -15.258 -15.346 1.00 26.77 436 LEU A CA 1
ATOM 3489 C C . LEU A 1 436 ? -0.967 -14.061 -15.842 1.00 26.77 436 LEU A C 1
ATOM 3491 O O . LEU A 1 436 ? -0.507 -14.054 -16.983 1.00 26.77 436 LEU A O 1
ATOM 3495 N N . ARG A 1 437 ? -0.758 -13.030 -14.996 1.00 24.59 437 ARG A N 1
ATOM 3496 C CA . ARG A 1 437 ? 0.031 -11.808 -15.310 1.00 24.59 437 ARG A CA 1
ATOM 3497 C C . ARG A 1 437 ? 0.586 -11.086 -14.061 1.00 24.59 437 ARG A C 1
ATOM 3499 O O . ARG A 1 437 ? -0.118 -10.978 -13.061 1.00 24.59 437 ARG A O 1
ATOM 3506 N N . ILE A 1 438 ? 1.812 -10.553 -14.168 1.00 25.62 438 ILE A N 1
ATOM 3507 C CA . ILE A 1 438 ? 2.657 -9.987 -13.083 1.00 25.62 438 ILE A CA 1
ATOM 3508 C C . ILE A 1 438 ? 2.802 -8.446 -13.206 1.00 25.62 438 ILE A C 1
ATOM 3510 O O . ILE A 1 438 ? 2.800 -7.943 -14.334 1.00 25.62 438 ILE A O 1
ATOM 3514 N N . LEU A 1 439 ? 2.925 -7.698 -12.093 1.00 24.80 439 LEU A N 1
ATOM 3515 C CA . LEU A 1 439 ? 3.075 -6.226 -12.019 1.00 24.80 439 LEU A CA 1
ATOM 3516 C C . LEU A 1 439 ? 3.923 -5.732 -10.816 1.00 24.80 439 LEU A C 1
ATOM 3518 O O . LEU A 1 439 ? 3.723 -6.191 -9.696 1.00 24.80 439 LEU A O 1
ATOM 3522 N N . ASN A 1 440 ? 4.755 -4.691 -11.012 1.00 22.72 440 ASN A N 1
ATOM 3523 C CA . ASN A 1 440 ? 5.691 -4.145 -10.005 1.00 22.72 440 ASN A CA 1
ATOM 3524 C C . ASN A 1 440 ? 5.536 -2.624 -9.751 1.00 22.72 440 ASN A C 1
ATOM 3526 O O . ASN A 1 440 ? 5.138 -1.890 -10.655 1.00 22.72 440 ASN A O 1
ATOM 3530 N N . ALA A 1 441 ? 5.920 -2.130 -8.563 1.00 20.53 441 ALA A N 1
ATOM 3531 C CA . ALA A 1 441 ? 5.887 -0.705 -8.189 1.00 20.53 441 ALA A CA 1
ATOM 3532 C C . ALA A 1 441 ? 7.142 -0.215 -7.424 1.00 20.53 441 ALA A C 1
ATOM 3534 O O . ALA A 1 441 ? 7.446 -0.709 -6.337 1.00 20.53 441 ALA A O 1
ATOM 3535 N N . THR A 1 442 ? 7.841 0.793 -7.970 1.00 20.48 442 THR A N 1
ATOM 3536 C CA . THR A 1 442 ? 9.090 1.403 -7.447 1.00 20.48 442 THR A CA 1
ATOM 3537 C C . THR A 1 442 ? 8.859 2.573 -6.479 1.00 20.48 442 THR A C 1
ATOM 3539 O O . THR A 1 442 ? 7.873 3.299 -6.589 1.00 20.48 442 THR A O 1
ATOM 3542 N N . THR A 1 443 ? 9.816 2.831 -5.579 1.00 20.89 443 THR A N 1
ATOM 3543 C CA . THR A 1 443 ? 9.829 3.991 -4.666 1.00 20.89 443 THR A CA 1
ATOM 3544 C C . THR A 1 443 ? 11.143 4.789 -4.711 1.00 20.89 443 THR A C 1
ATOM 3546 O O . THR A 1 443 ? 12.199 4.270 -5.067 1.00 20.89 443 THR A O 1
ATOM 3549 N N . SER A 1 444 ? 11.061 6.073 -4.340 1.00 21.45 444 SER A N 1
ATOM 3550 C CA . SER A 1 444 ? 12.183 7.008 -4.143 1.00 21.45 444 SER A CA 1
ATOM 3551 C C . SER A 1 444 ? 11.965 7.797 -2.840 1.00 21.45 444 SER A C 1
ATOM 3553 O O . SER A 1 444 ? 10.823 7.948 -2.393 1.00 21.45 444 SER A O 1
ATOM 3555 N N . CYS A 1 445 ? 13.041 8.220 -2.166 1.00 20.78 445 CYS A N 1
ATOM 3556 C CA . CYS A 1 445 ? 13.092 8.111 -0.701 1.00 20.78 445 CYS A CA 1
ATOM 3557 C C . CYS A 1 445 ? 13.379 9.407 0.100 1.00 20.78 445 CYS A C 1
ATOM 3559 O O . CYS A 1 445 ? 14.188 10.243 -0.281 1.00 20.78 445 CYS A O 1
ATOM 3561 N N . TYR A 1 446 ? 12.793 9.447 1.307 1.00 20.72 446 TYR A N 1
ATOM 3562 C CA . TYR A 1 446 ? 13.143 10.233 2.510 1.00 20.72 446 TYR A CA 1
ATOM 3563 C C . TYR A 1 446 ? 13.073 11.776 2.542 1.00 20.72 446 TYR A C 1
ATOM 3565 O O . TYR A 1 446 ? 13.973 12.481 2.096 1.00 20.72 446 TYR A O 1
ATOM 3573 N N . ARG A 1 447 ? 12.154 12.275 3.393 1.00 23.12 447 ARG A N 1
ATOM 3574 C CA . ARG A 1 447 ? 12.476 13.107 4.582 1.00 23.12 447 ARG A CA 1
ATOM 3575 C C . ARG A 1 447 ? 11.338 13.059 5.629 1.00 23.12 447 ARG A C 1
ATOM 3577 O O . ARG A 1 447 ? 10.318 12.415 5.405 1.00 23.12 447 ARG A O 1
ATOM 3584 N N . LYS A 1 448 ? 11.555 13.679 6.795 1.00 25.98 448 LYS A N 1
ATOM 3585 C CA . LYS A 1 448 ? 10.672 13.792 7.986 1.00 25.98 448 LYS A CA 1
ATOM 3586 C C . LYS A 1 448 ? 10.809 15.227 8.542 1.00 25.98 448 LYS A C 1
ATOM 3588 O O . LYS A 1 448 ? 11.797 15.871 8.200 1.00 25.98 448 LYS A O 1
ATOM 3593 N N . VAL A 1 449 ? 9.944 15.811 9.380 1.00 27.80 449 VAL A N 1
ATOM 3594 C CA . VAL A 1 449 ? 8.711 15.424 10.135 1.00 27.80 449 VAL A CA 1
ATOM 3595 C C . VAL A 1 449 ? 7.692 16.614 9.998 1.00 27.80 449 VAL A C 1
ATOM 3597 O O . VAL A 1 449 ? 7.995 17.469 9.163 1.00 27.80 449 VAL A O 1
ATOM 3600 N N . PRO A 1 450 ? 6.542 16.788 10.718 1.00 31.20 450 PRO A N 1
ATOM 3601 C CA . PRO A 1 450 ? 5.925 16.053 11.842 1.00 31.20 450 PRO A CA 1
ATOM 3602 C C . PRO A 1 450 ? 4.450 15.627 11.595 1.00 31.20 450 PRO A C 1
ATOM 3604 O O . PRO A 1 450 ? 3.959 15.645 10.469 1.00 31.20 450 PRO A O 1
ATOM 3607 N N . ASN A 1 451 ? 3.730 15.262 12.666 1.00 30.95 451 ASN A N 1
ATOM 3608 C CA . ASN A 1 451 ? 2.306 14.907 12.649 1.00 30.95 451 ASN A CA 1
ATOM 3609 C C . ASN A 1 451 ? 1.361 16.101 12.409 1.00 30.95 451 ASN A C 1
ATOM 3611 O O . ASN A 1 451 ? 1.262 16.999 13.245 1.00 30.95 451 ASN A O 1
ATOM 3615 N N . ARG A 1 452 ? 0.548 16.009 11.348 1.00 33.88 452 ARG A N 1
ATOM 3616 C CA . ARG A 1 452 ? -0.883 16.381 11.336 1.00 33.88 452 ARG A CA 1
ATOM 3617 C C . ARG A 1 452 ? -1.610 15.336 10.493 1.00 33.88 452 ARG A C 1
ATOM 3619 O O . ARG A 1 452 ? -1.357 15.225 9.296 1.00 33.88 452 ARG A O 1
ATOM 3626 N N . GLU A 1 453 ? -2.408 14.492 11.136 1.00 37.91 453 GLU A N 1
ATOM 3627 C CA . GLU A 1 453 ? -2.721 13.170 10.586 1.00 37.91 453 GLU A CA 1
ATOM 3628 C C . GLU A 1 453 ? -3.879 13.158 9.571 1.00 37.91 453 GLU A C 1
ATOM 3630 O O . GLU A 1 453 ? -4.792 13.983 9.603 1.00 37.91 453 GLU A O 1
ATOM 3635 N N . PHE A 1 454 ? -3.806 12.191 8.651 1.00 32.66 454 PHE A N 1
ATOM 3636 C CA . PHE A 1 454 ? -4.776 11.855 7.602 1.00 32.66 454 PHE A CA 1
ATOM 3637 C C . PHE A 1 454 ? -5.178 12.970 6.617 1.00 32.66 454 PHE A C 1
ATOM 3639 O O . PHE A 1 454 ? -4.774 12.916 5.456 1.00 32.66 454 PHE A O 1
ATOM 3646 N N . PHE A 1 455 ? -5.951 13.979 7.028 1.00 33.84 455 PHE A N 1
ATOM 3647 C CA . PHE A 1 455 ? -6.527 14.960 6.095 1.00 33.84 455 PHE A CA 1
ATOM 3648 C C . PHE A 1 455 ? -5.464 15.812 5.396 1.00 33.84 455 PHE A C 1
ATOM 3650 O O . PHE A 1 455 ? -5.525 15.977 4.182 1.00 33.84 455 PHE A O 1
ATOM 3657 N N . TYR A 1 456 ? -4.437 16.274 6.118 1.00 39.69 456 TYR A N 1
ATOM 3658 C CA . TYR A 1 456 ? -3.320 16.999 5.500 1.00 39.69 456 TYR A CA 1
ATOM 3659 C C . TYR A 1 456 ? -2.578 16.130 4.467 1.00 39.69 456 TYR A C 1
ATOM 3661 O O . TYR A 1 456 ? -2.221 16.611 3.397 1.00 39.69 456 TYR A O 1
ATOM 3669 N N . TRP A 1 457 ? -2.408 14.832 4.740 1.00 38.56 457 TRP A N 1
ATOM 3670 C CA . TRP A 1 457 ? -1.775 13.884 3.816 1.00 38.56 457 TRP A CA 1
ATOM 3671 C C . TRP A 1 457 ? -2.610 13.653 2.543 1.00 38.56 457 TRP A C 1
ATOM 3673 O O . TRP A 1 457 ? -2.047 13.669 1.448 1.00 38.56 457 TRP A O 1
ATOM 3683 N N . LEU A 1 458 ? -3.941 13.537 2.660 1.00 35.59 458 LEU A N 1
ATOM 3684 C CA . LEU A 1 458 ? -4.849 13.494 1.505 1.00 35.59 458 LEU A CA 1
ATOM 3685 C C . LEU A 1 458 ? -4.730 14.765 0.652 1.00 35.59 458 LEU A C 1
ATOM 3687 O O . LEU A 1 458 ? -4.511 14.676 -0.556 1.00 35.59 458 LEU A O 1
ATOM 3691 N N . THR A 1 459 ? -4.802 15.945 1.275 1.00 43.56 459 THR A N 1
ATOM 3692 C CA . THR A 1 459 ? -4.670 17.232 0.575 1.00 43.56 459 THR A CA 1
ATOM 3693 C C . THR A 1 459 ? -3.320 17.350 -0.145 1.00 43.56 459 THR A C 1
ATOM 3695 O O . THR A 1 459 ? -3.265 17.796 -1.290 1.00 43.56 459 THR A O 1
ATOM 3698 N N . ILE A 1 460 ? -2.224 16.893 0.470 1.00 48.47 460 ILE A N 1
ATOM 3699 C CA . ILE A 1 460 ? -0.883 16.884 -0.143 1.00 48.47 460 ILE A CA 1
ATOM 3700 C C . ILE A 1 460 ? -0.798 15.921 -1.344 1.00 48.47 460 ILE A C 1
ATOM 3702 O O . ILE A 1 460 ? -0.068 16.208 -2.292 1.00 48.47 460 ILE A O 1
ATOM 3706 N N . ILE A 1 461 ? -1.553 14.815 -1.357 1.00 44.31 461 ILE A N 1
ATOM 3707 C CA . ILE A 1 461 ? -1.623 13.906 -2.514 1.00 44.31 461 ILE A CA 1
ATOM 3708 C C . ILE A 1 461 ? -2.373 14.549 -3.685 1.00 44.31 461 ILE A C 1
ATOM 3710 O O . ILE A 1 461 ? -1.833 14.575 -4.790 1.00 44.31 461 ILE A O 1
ATOM 3714 N N . PHE A 1 462 ? -3.556 15.131 -3.461 1.00 46.84 462 PHE A N 1
ATOM 3715 C CA . PHE A 1 462 ? -4.318 15.798 -4.531 1.00 46.84 462 PHE A CA 1
ATOM 3716 C C . PHE A 1 462 ? -3.635 17.063 -5.082 1.00 46.84 462 PHE A C 1
ATOM 3718 O O . PHE A 1 462 ? -3.968 17.517 -6.176 1.00 46.84 462 PHE A O 1
ATOM 3725 N N . ASN A 1 463 ? -2.645 17.603 -4.365 1.00 68.44 463 ASN A N 1
ATOM 3726 C CA . ASN A 1 463 ? -1.794 18.707 -4.811 1.00 68.44 463 ASN A CA 1
ATOM 3727 C C . ASN A 1 463 ? -0.419 18.273 -5.351 1.00 68.44 463 ASN A C 1
ATOM 3729 O O . ASN A 1 463 ? 0.401 19.139 -5.650 1.00 68.44 463 ASN A O 1
ATOM 3733 N N . ARG A 1 464 ? -0.120 16.973 -5.473 1.00 69.31 464 ARG A N 1
ATOM 3734 C CA . ARG A 1 464 ? 1.175 16.529 -6.009 1.00 69.31 464 ARG A CA 1
ATOM 3735 C C . ARG A 1 464 ? 1.321 16.929 -7.482 1.00 69.31 464 ARG A C 1
ATOM 3737 O O . ARG A 1 464 ? 0.391 16.773 -8.274 1.00 69.31 464 ARG A O 1
ATOM 3744 N N . VAL A 1 465 ? 2.510 17.408 -7.840 1.00 74.00 465 VAL A N 1
ATOM 3745 C CA . VAL A 1 465 ? 2.870 17.753 -9.221 1.00 74.00 465 VAL A CA 1
ATOM 3746 C C . VAL A 1 465 ? 3.201 16.492 -10.010 1.00 74.00 465 VAL A C 1
ATOM 3748 O O . VAL A 1 465 ? 4.065 15.712 -9.610 1.00 74.00 465 VAL A O 1
ATOM 3751 N N . ASP A 1 466 ? 2.500 16.317 -11.123 1.00 78.19 466 ASP A N 1
ATOM 3752 C CA . ASP A 1 466 ? 2.674 15.248 -12.098 1.00 78.19 466 ASP A CA 1
ATOM 3753 C C . ASP A 1 466 ? 3.398 15.827 -13.325 1.00 78.19 466 ASP A C 1
ATOM 3755 O O . ASP A 1 466 ? 2.802 16.475 -14.192 1.00 78.19 466 ASP A O 1
ATOM 3759 N N . TYR A 1 467 ? 4.724 15.671 -13.339 1.00 82.50 467 TYR A N 1
ATOM 3760 C CA . TYR A 1 467 ? 5.587 16.221 -14.387 1.00 82.50 467 TYR A CA 1
ATOM 3761 C C . TYR A 1 467 ? 5.410 15.496 -15.726 1.00 82.50 467 TYR A C 1
ATOM 3763 O O . TYR A 1 467 ? 5.467 16.143 -16.773 1.00 82.50 467 TYR A O 1
ATOM 3771 N N . ASP A 1 468 ? 5.095 14.201 -15.698 1.00 70.50 468 ASP A N 1
ATOM 3772 C CA . ASP A 1 468 ? 4.816 13.400 -16.892 1.00 70.50 468 ASP A CA 1
ATOM 3773 C C . ASP A 1 468 ? 3.501 13.867 -17.535 1.00 70.50 468 ASP A C 1
ATOM 3775 O O . ASP A 1 468 ? 3.414 14.052 -18.755 1.00 70.50 468 ASP A O 1
ATOM 3779 N N . ARG A 1 469 ? 2.483 14.182 -16.718 1.00 84.19 469 ARG A N 1
ATOM 3780 C CA . ARG A 1 469 ? 1.246 14.808 -17.199 1.00 84.19 469 ARG A CA 1
ATOM 3781 C C . ARG A 1 469 ? 1.517 16.193 -17.788 1.00 84.19 469 ARG A C 1
ATOM 3783 O O . ARG A 1 469 ? 1.068 16.440 -18.907 1.00 84.19 469 ARG A O 1
ATOM 3790 N N . ILE A 1 470 ? 2.295 17.053 -17.119 1.00 88.12 470 ILE A N 1
ATOM 3791 C CA . ILE A 1 470 ? 2.722 18.359 -17.670 1.00 88.12 470 ILE A CA 1
ATOM 3792 C C . ILE A 1 470 ? 3.421 18.190 -19.029 1.00 88.12 470 ILE A C 1
ATOM 3794 O O . ILE A 1 470 ? 3.148 18.962 -19.949 1.00 88.12 470 ILE A O 1
ATOM 3798 N N . GLN A 1 471 ? 4.281 17.180 -19.192 1.00 86.81 471 GLN A N 1
ATOM 3799 C CA . GLN A 1 471 ? 4.962 16.905 -20.459 1.00 86.81 471 GLN A CA 1
ATOM 3800 C C . GLN A 1 471 ? 3.999 16.398 -21.548 1.00 86.81 471 GLN A C 1
ATOM 3802 O O . GLN A 1 471 ? 4.130 16.795 -22.705 1.00 86.81 471 GLN A O 1
ATOM 3807 N N . SER A 1 472 ? 3.026 15.553 -21.189 1.00 83.81 472 SER A N 1
ATOM 3808 C CA . SER A 1 472 ? 2.088 14.935 -22.142 1.00 83.81 472 SER A CA 1
ATOM 3809 C C . SER A 1 472 ? 1.037 15.897 -22.715 1.00 83.81 472 SER A C 1
ATOM 3811 O O . SER A 1 472 ? 0.793 15.871 -23.919 1.00 83.81 472 SER A O 1
ATOM 3813 N N . VAL A 1 473 ? 0.435 16.762 -21.885 1.00 86.12 473 VAL A N 1
ATOM 3814 C CA . VAL A 1 473 ? -0.676 17.655 -22.288 1.00 86.12 473 VAL A CA 1
ATOM 3815 C C . VAL A 1 473 ? -0.360 19.151 -22.180 1.00 86.12 473 VAL A C 1
ATOM 3817 O O . VAL A 1 473 ? -1.169 19.989 -22.580 1.00 86.12 473 VAL A O 1
ATOM 3820 N N . GLY A 1 474 ? 0.826 19.509 -21.688 1.00 92.94 474 GLY A N 1
ATOM 3821 C CA . GLY A 1 474 ? 1.264 20.892 -21.511 1.00 92.94 474 GLY A CA 1
ATOM 3822 C C . GLY A 1 474 ? 0.860 21.513 -20.163 1.00 92.94 474 GLY A C 1
ATOM 3823 O O . GLY A 1 474 ? -0.046 21.020 -19.481 1.00 92.94 474 GLY A O 1
ATOM 3824 N N . PRO A 1 475 ? 1.522 22.622 -19.770 1.00 95.25 475 PRO A N 1
ATOM 3825 C CA . PRO A 1 475 ? 1.411 23.201 -18.431 1.00 95.25 475 PRO A CA 1
ATOM 3826 C C . PRO A 1 475 ? -0.001 23.705 -18.122 1.00 95.25 475 PRO A C 1
ATOM 3828 O O . PRO A 1 475 ? -0.591 23.265 -17.141 1.00 95.25 475 PRO A O 1
ATOM 3831 N N . ASP A 1 476 ? -0.590 24.543 -18.984 1.00 95.94 476 ASP A N 1
ATOM 3832 C CA . ASP A 1 476 ? -1.941 25.088 -18.794 1.00 95.94 476 ASP A CA 1
ATOM 3833 C C . ASP A 1 476 ? -3.010 23.995 -18.622 1.00 95.94 476 ASP A C 1
ATOM 3835 O O . ASP A 1 476 ? -3.940 24.147 -17.830 1.00 95.94 476 ASP A O 1
ATOM 3839 N N . ARG A 1 477 ? -2.871 22.857 -19.316 1.00 94.12 477 ARG A N 1
ATOM 3840 C CA . ARG A 1 477 ? -3.817 21.744 -19.196 1.00 94.12 477 ARG A CA 1
ATOM 3841 C C . ARG A 1 477 ? -3.624 20.957 -17.901 1.00 94.12 477 ARG A C 1
ATOM 3843 O O . ARG A 1 477 ? -4.603 20.714 -17.197 1.00 94.12 477 ARG A O 1
ATOM 3850 N N . ALA A 1 478 ? -2.393 20.580 -17.564 1.00 92.94 478 ALA A N 1
ATOM 3851 C CA . ALA A 1 478 ? -2.110 19.870 -16.316 1.00 92.94 478 ALA A CA 1
ATOM 3852 C C . ALA A 1 478 ? -2.454 20.729 -15.079 1.00 92.94 478 ALA A C 1
ATOM 3854 O O . ALA A 1 478 ? -3.033 20.230 -14.114 1.00 92.94 478 ALA A O 1
ATOM 3855 N N . CYS A 1 479 ? -2.199 22.038 -15.150 1.00 95.81 479 CYS A N 1
ATOM 3856 C CA . CYS A 1 479 ? -2.582 23.017 -14.137 1.00 95.81 479 CYS A CA 1
ATOM 3857 C C . CYS A 1 479 ? -4.107 23.115 -13.969 1.00 95.81 479 CYS A C 1
ATOM 3859 O O . CYS A 1 479 ? -4.606 23.048 -12.846 1.00 95.81 479 CYS A O 1
ATOM 3861 N N . ALA A 1 480 ? -4.869 23.177 -15.068 1.00 94.25 480 ALA A N 1
ATOM 3862 C CA . ALA A 1 480 ? -6.330 23.152 -15.011 1.00 94.25 480 ALA A CA 1
ATOM 3863 C C . ALA A 1 480 ? -6.869 21.847 -14.401 1.00 94.25 480 ALA A C 1
ATOM 3865 O O . ALA A 1 480 ? -7.797 21.885 -13.594 1.00 94.25 480 ALA A O 1
ATOM 3866 N N . GLU A 1 481 ? -6.272 20.698 -14.735 1.00 90.44 481 GLU A N 1
ATOM 3867 C CA . GLU A 1 481 ? -6.638 19.415 -14.131 1.00 90.44 481 GLU A CA 1
ATOM 3868 C C . GLU A 1 481 ? -6.381 19.383 -12.621 1.00 90.44 481 GLU A C 1
ATOM 3870 O O . GLU A 1 481 ? -7.243 18.909 -11.883 1.00 90.44 481 GLU A O 1
ATOM 3875 N N . TRP A 1 482 ? -5.240 19.898 -12.152 1.00 94.12 482 TRP A N 1
ATOM 3876 C CA . TRP A 1 482 ? -4.939 20.033 -10.723 1.00 94.12 482 TRP A CA 1
ATOM 3877 C C . TRP A 1 482 ? -5.940 20.948 -10.007 1.00 94.12 482 TRP A C 1
ATOM 3879 O O . TRP A 1 482 ? -6.520 20.545 -8.995 1.00 94.12 482 TRP A O 1
ATOM 3889 N N . LEU A 1 483 ? -6.181 22.148 -10.539 1.00 91.69 483 LEU A N 1
ATOM 3890 C CA . LEU A 1 483 ? -7.078 23.136 -9.935 1.00 91.69 483 LEU A CA 1
ATOM 3891 C C . LEU A 1 483 ? -8.504 22.582 -9.796 1.00 91.69 483 LEU A C 1
ATOM 3893 O O . LEU A 1 483 ? -9.056 22.578 -8.695 1.00 91.69 483 LEU A O 1
ATOM 3897 N N . LEU A 1 484 ? -9.057 22.018 -10.874 1.00 84.06 484 LEU A N 1
ATOM 3898 C CA . LEU A 1 484 ? -10.404 21.436 -10.883 1.00 84.06 484 LEU A CA 1
ATOM 3899 C C . LEU A 1 484 ? -10.526 20.220 -9.948 1.00 84.06 484 LEU A C 1
ATOM 3901 O O . LEU A 1 484 ? -11.524 20.100 -9.239 1.00 84.06 484 LEU A O 1
ATOM 3905 N N . LYS A 1 485 ? -9.503 19.350 -9.870 1.00 78.88 485 LYS A N 1
ATOM 3906 C CA . LYS A 1 485 ? -9.466 18.216 -8.918 1.00 78.88 485 LYS A CA 1
ATOM 3907 C C . LYS A 1 485 ? -9.495 18.660 -7.449 1.00 78.88 485 LYS A C 1
ATOM 3909 O O . LYS A 1 485 ? -9.949 17.896 -6.604 1.00 78.88 485 LYS A O 1
ATOM 3914 N N . ASN A 1 486 ? -9.035 19.875 -7.142 1.00 77.44 486 ASN A N 1
ATOM 3915 C CA . ASN A 1 486 ? -9.013 20.436 -5.785 1.00 77.44 486 ASN A CA 1
ATOM 3916 C C . ASN A 1 486 ? -10.190 21.393 -5.498 1.00 77.44 486 ASN A C 1
ATOM 3918 O O . ASN A 1 486 ? -10.211 22.032 -4.446 1.00 77.44 486 ASN A O 1
ATOM 3922 N N . GLY A 1 487 ? -11.170 21.499 -6.405 1.00 71.44 487 GLY A N 1
ATOM 3923 C CA . GLY A 1 487 ? -12.351 22.358 -6.248 1.00 71.44 487 GLY A CA 1
ATOM 3924 C C . GLY A 1 487 ? -12.138 23.832 -6.613 1.00 71.44 487 GLY A C 1
ATOM 3925 O O . GLY A 1 487 ? -13.046 24.637 -6.425 1.00 71.44 487 GLY A O 1
ATOM 3926 N N . ALA A 1 488 ? -10.968 24.197 -7.145 1.00 90.50 488 ALA A N 1
ATOM 3927 C CA . ALA A 1 488 ? -10.748 25.505 -7.757 1.00 90.50 488 ALA A CA 1
ATOM 3928 C C . ALA A 1 488 ? -11.338 25.547 -9.180 1.00 90.50 488 ALA A C 1
ATOM 3930 O O . ALA A 1 488 ? -11.745 24.533 -9.746 1.00 90.50 488 ALA A O 1
ATOM 3931 N N . SER A 1 489 ? -11.372 26.735 -9.779 1.00 94.00 489 SER A N 1
ATOM 3932 C CA . SER A 1 489 ? -11.926 26.973 -11.112 1.00 94.00 489 SER A CA 1
ATOM 3933 C C . SER A 1 489 ? -10.980 27.766 -12.005 1.00 94.00 489 SER A C 1
ATOM 3935 O O . SER A 1 489 ? -10.195 28.587 -11.525 1.00 94.00 489 SER A O 1
ATOM 3937 N N . VAL A 1 490 ? -11.079 27.541 -13.316 1.00 97.38 490 VAL A N 1
ATOM 3938 C CA . VAL A 1 490 ? -10.220 28.177 -14.326 1.00 97.38 490 VAL A CA 1
ATOM 3939 C C . VAL A 1 490 ? -11.042 28.848 -15.416 1.00 97.38 490 VAL A C 1
ATOM 3941 O O . VAL A 1 490 ? -12.032 28.295 -15.890 1.00 97.38 490 VAL A O 1
ATOM 3944 N N . ARG A 1 491 ? -10.606 30.023 -15.865 1.00 97.62 491 ARG A N 1
ATOM 3945 C CA . ARG A 1 491 ? -11.139 30.696 -17.054 1.00 97.62 491 ARG A CA 1
ATOM 3946 C C . ARG A 1 491 ? -10.085 30.670 -18.146 1.00 97.62 491 ARG A C 1
ATOM 3948 O O . ARG A 1 491 ? -8.973 31.172 -17.963 1.00 97.62 491 ARG A O 1
ATOM 3955 N N . TRP A 1 492 ? -10.431 30.062 -19.274 1.00 96.62 492 TRP A N 1
ATOM 3956 C CA . TRP A 1 492 ? -9.560 29.994 -20.443 1.00 96.62 492 TRP A CA 1
ATOM 3957 C C . TRP A 1 492 ? -9.454 31.365 -21.122 1.00 96.62 492 TRP A C 1
ATOM 3959 O O . TRP A 1 492 ? -10.405 32.147 -21.145 1.00 96.62 492 TRP A O 1
ATOM 3969 N N . LYS A 1 493 ? -8.297 31.656 -21.712 1.00 95.38 493 LYS A N 1
ATOM 3970 C CA . LYS A 1 493 ? -8.046 32.895 -22.450 1.00 95.38 493 LYS A CA 1
ATOM 3971 C C . LYS A 1 493 ? -9.036 33.052 -23.607 1.00 95.38 493 LYS A C 1
ATOM 3973 O O . LYS A 1 493 ? -9.082 32.212 -24.502 1.00 95.38 493 LYS A O 1
ATOM 3978 N N . GLY A 1 494 ? -9.801 34.144 -23.590 1.00 92.44 494 GLY A N 1
ATOM 3979 C CA . GLY A 1 494 ? -10.863 34.419 -24.568 1.00 92.44 494 GLY A CA 1
ATOM 3980 C C . GLY A 1 494 ? -12.248 33.863 -24.205 1.00 92.44 494 GLY A C 1
ATOM 3981 O O . GLY A 1 494 ? -13.185 34.067 -24.970 1.00 92.44 494 GLY A O 1
ATOM 3982 N N . PHE A 1 495 ? -12.402 33.206 -23.051 1.00 92.00 495 PHE A N 1
ATOM 3983 C CA . PHE A 1 495 ? -13.692 32.754 -22.520 1.00 92.00 495 PHE A CA 1
ATOM 3984 C C . PHE A 1 495 ? -14.178 33.716 -21.422 1.00 92.00 495 PHE A C 1
ATOM 3986 O O . PHE A 1 495 ? -13.374 34.240 -20.645 1.00 92.00 495 PHE A O 1
ATOM 3993 N N . SER A 1 496 ? -15.496 33.934 -21.340 1.00 91.25 496 SER A N 1
ATOM 3994 C CA . SER A 1 496 ? -16.125 34.738 -20.279 1.00 91.25 496 SER A CA 1
ATOM 3995 C C . SER A 1 496 ? -16.295 33.962 -18.970 1.00 91.25 496 SER A C 1
ATOM 3997 O O . SER A 1 496 ? -16.072 34.514 -17.897 1.00 91.25 496 SER A O 1
ATOM 3999 N N . GLU A 1 497 ? -16.653 32.679 -19.059 1.00 92.94 497 GLU A N 1
ATOM 4000 C CA . GLU A 1 497 ? -17.043 31.858 -17.909 1.00 92.94 497 GLU A CA 1
ATOM 4001 C C . GLU A 1 497 ? -15.884 31.084 -17.271 1.00 92.94 497 GLU A C 1
ATOM 4003 O O . GLU A 1 497 ? -14.954 30.631 -17.943 1.00 92.94 497 GLU A O 1
ATOM 4008 N N . HIS A 1 498 ? -15.992 30.860 -15.959 1.00 94.94 498 HIS A N 1
ATOM 4009 C CA . HIS A 1 498 ? -15.129 29.935 -15.226 1.00 94.94 498 HIS A CA 1
ATOM 4010 C C . HIS A 1 498 ? -15.615 28.488 -15.382 1.00 94.94 498 HIS A C 1
ATOM 4012 O O . HIS A 1 498 ? -16.727 28.135 -14.985 1.00 94.94 498 HIS A O 1
ATOM 4018 N N . LEU A 1 499 ? -14.737 27.617 -15.872 1.00 93.00 499 LEU A N 1
ATOM 4019 C CA . LEU A 1 499 ? -14.899 26.172 -15.798 1.00 93.00 499 LEU A CA 1
ATOM 4020 C C . LEU A 1 499 ? -14.733 25.723 -14.336 1.00 93.00 499 LEU A C 1
ATOM 4022 O O . LEU A 1 499 ? -13.691 25.968 -13.729 1.00 93.00 499 LEU A O 1
ATOM 4026 N N . LYS A 1 500 ? -15.762 25.062 -13.787 1.00 85.81 500 LYS A N 1
ATOM 4027 C CA . LYS A 1 500 ? -15.779 24.491 -12.419 1.00 85.81 500 LYS A CA 1
ATOM 4028 C C . LYS A 1 500 ? -15.942 22.965 -12.376 1.00 85.81 500 LYS A C 1
ATOM 4030 O O . LYS A 1 500 ? -15.826 22.366 -11.316 1.00 85.81 500 LYS A O 1
ATOM 4035 N N . ASP A 1 501 ? -16.241 22.336 -13.512 1.00 77.12 501 ASP A N 1
ATOM 4036 C CA . ASP A 1 501 ? -16.520 20.901 -13.622 1.00 77.12 501 ASP A CA 1
ATOM 4037 C C . ASP A 1 501 ? -15.395 20.214 -14.397 1.00 77.12 501 ASP A C 1
ATOM 4039 O O . ASP A 1 501 ? -15.191 20.495 -15.580 1.00 77.12 501 ASP A O 1
ATOM 4043 N N . TYR A 1 502 ? -14.684 19.298 -13.738 1.00 69.19 502 TYR A N 1
ATOM 4044 C CA . TYR A 1 502 ? -13.598 18.522 -14.338 1.00 69.19 502 TYR A CA 1
ATOM 4045 C C . TYR A 1 502 ? -14.035 17.779 -15.611 1.00 69.19 502 TYR A C 1
ATOM 4047 O O . TYR A 1 502 ? -13.283 17.701 -16.578 1.00 69.19 502 TYR A O 1
ATOM 4055 N N . ASN A 1 503 ? -15.276 17.289 -15.658 1.00 70.31 503 ASN A N 1
ATOM 4056 C CA . ASN A 1 503 ? -15.798 16.503 -16.780 1.00 70.31 503 ASN A CA 1
ATOM 4057 C C . ASN A 1 503 ? -16.161 17.366 -18.001 1.00 70.31 503 ASN A C 1
ATOM 4059 O O . ASN A 1 503 ? -16.461 16.831 -19.064 1.00 70.31 503 ASN A O 1
ATOM 4063 N N . LYS A 1 504 ? -16.131 18.700 -17.857 1.00 83.06 504 LYS A N 1
ATOM 4064 C CA . LYS A 1 504 ? -16.299 19.674 -18.947 1.00 83.06 504 LYS A CA 1
ATOM 4065 C C . LYS A 1 504 ? -14.962 20.253 -19.437 1.00 83.06 504 LYS A C 1
ATOM 4067 O O . LYS A 1 504 ? -14.951 21.228 -20.188 1.00 83.06 504 LYS A O 1
ATOM 4072 N N . LEU A 1 505 ? -13.832 19.662 -19.035 1.00 82.88 505 LEU A N 1
ATOM 4073 C CA . LEU A 1 505 ? -12.546 19.888 -19.692 1.00 82.88 505 LEU A CA 1
ATOM 4074 C C . LEU A 1 505 ? -12.637 19.504 -21.178 1.00 82.88 505 LEU A C 1
ATOM 4076 O O . LEU A 1 505 ? -13.153 18.446 -21.528 1.00 82.88 505 LEU A O 1
ATOM 4080 N N . LEU A 1 506 ? -12.108 20.365 -22.051 1.00 79.19 506 LEU A N 1
ATOM 4081 C CA . LEU A 1 506 ? -12.084 20.147 -23.503 1.00 79.19 506 LEU A CA 1
ATOM 4082 C C . LEU A 1 506 ? -11.230 18.916 -23.874 1.00 79.19 506 LEU A C 1
ATOM 4084 O O . LEU A 1 506 ? -10.427 18.449 -23.067 1.00 79.19 506 LEU A O 1
ATOM 4088 N N . LEU A 1 507 ? -11.359 18.388 -25.095 1.00 75.12 507 LEU A N 1
ATOM 4089 C CA . LEU A 1 507 ? -10.489 17.293 -25.563 1.00 75.12 507 LEU A CA 1
ATOM 4090 C C . LEU A 1 507 ? -9.021 17.749 -25.602 1.00 75.12 507 LEU A C 1
ATOM 4092 O O . LEU A 1 507 ? -8.764 18.908 -25.928 1.00 75.12 507 LEU A O 1
ATOM 4096 N N . GLU A 1 508 ? -8.076 16.853 -25.296 1.00 74.50 508 GLU A N 1
ATOM 4097 C CA . GLU A 1 508 ? -6.644 17.172 -25.094 1.00 74.50 508 GLU A CA 1
ATOM 4098 C C . GLU A 1 508 ? -5.962 17.812 -26.318 1.00 74.50 508 GLU A C 1
ATOM 4100 O O . GLU A 1 508 ? -5.012 18.578 -26.174 1.00 74.50 508 GLU A O 1
ATOM 4105 N N . GLU A 1 509 ? -6.493 17.567 -27.516 1.00 69.69 509 GLU A N 1
ATOM 4106 C CA . GLU A 1 509 ? -6.070 18.192 -28.777 1.00 69.69 509 GLU A CA 1
ATOM 4107 C C . GLU A 1 509 ? -6.281 19.723 -28.795 1.00 69.69 509 GLU A C 1
ATOM 4109 O O . GLU A 1 509 ? -5.583 20.449 -29.509 1.00 69.69 509 GLU A O 1
ATOM 4114 N N . ASN A 1 510 ? -7.214 20.243 -27.987 1.00 74.12 510 ASN A N 1
ATOM 4115 C CA . ASN A 1 510 ? -7.518 21.671 -27.902 1.00 74.12 510 ASN A CA 1
ATOM 4116 C C . ASN A 1 510 ? -6.529 22.387 -26.977 1.00 74.12 510 ASN A C 1
ATOM 4118 O O . ASN A 1 510 ? -6.665 22.379 -25.752 1.00 74.12 510 ASN A O 1
ATOM 4122 N N . ARG A 1 511 ? -5.555 23.083 -27.573 1.00 79.56 511 ARG A N 1
ATOM 4123 C CA . ARG A 1 511 ? -4.634 23.959 -26.836 1.00 79.56 511 ARG A CA 1
ATOM 4124 C C . ARG A 1 511 ? -5.352 25.208 -26.326 1.00 79.56 511 ARG A C 1
ATOM 4126 O O . ARG A 1 511 ? -5.520 26.183 -27.057 1.00 79.56 511 ARG A O 1
ATOM 4133 N N . CYS A 1 512 ? -5.721 25.187 -25.051 1.00 88.38 512 CYS A N 1
ATOM 4134 C CA . CYS A 1 512 ? -6.229 26.342 -24.318 1.00 88.38 512 CYS A CA 1
ATOM 4135 C C . CYS A 1 512 ? -5.219 26.803 -23.260 1.00 88.38 512 CYS A C 1
ATOM 4137 O O . CYS A 1 512 ? -4.443 26.008 -22.736 1.00 88.38 512 CYS A O 1
ATOM 4139 N N . TYR A 1 513 ? -5.247 28.099 -22.952 1.00 96.31 513 TYR A N 1
ATOM 4140 C CA . TYR A 1 513 ? -4.352 28.742 -21.989 1.00 96.31 513 TYR A CA 1
ATOM 4141 C C . TYR A 1 513 ? -5.153 29.291 -20.815 1.00 96.31 513 TYR A C 1
ATOM 4143 O O . TYR A 1 513 ? -6.207 29.893 -21.045 1.00 96.31 513 TYR A O 1
ATOM 4151 N N . ILE A 1 514 ? -4.691 29.105 -19.580 1.00 97.88 514 ILE A N 1
ATOM 4152 C CA . ILE A 1 514 ? -5.375 29.665 -18.408 1.00 97.88 514 ILE A CA 1
ATOM 4153 C C . ILE A 1 514 ? -5.151 31.180 -18.405 1.00 97.88 514 ILE A C 1
ATOM 4155 O O . ILE A 1 514 ? -4.021 31.644 -18.557 1.00 97.88 514 ILE A O 1
ATOM 4159 N N . GLN A 1 515 ? -6.229 31.945 -18.228 1.00 98.12 515 GLN A N 1
ATOM 4160 C CA . GLN A 1 515 ? -6.172 33.391 -18.020 1.00 98.12 515 GLN A CA 1
ATOM 4161 C C . GLN A 1 515 ? -6.446 33.763 -16.560 1.00 98.12 515 GLN A C 1
ATOM 4163 O O . GLN A 1 515 ? -5.685 34.530 -15.979 1.00 98.12 515 GLN A O 1
ATOM 4168 N N . ALA A 1 516 ? -7.481 33.184 -15.947 1.00 98.31 516 ALA A N 1
ATOM 4169 C CA . ALA A 1 516 ? -7.783 33.423 -14.538 1.00 98.31 516 ALA A CA 1
ATOM 4170 C C . ALA A 1 516 ? -7.973 32.136 -13.743 1.00 98.31 516 ALA A C 1
ATOM 4172 O O . ALA A 1 516 ? -8.492 31.140 -14.256 1.00 98.31 516 ALA A O 1
ATOM 4173 N N . VAL A 1 517 ? -7.595 32.198 -12.468 1.00 98.56 517 VAL A N 1
ATOM 4174 C CA . VAL A 1 517 ? -7.805 31.146 -11.472 1.00 98.56 517 VAL A CA 1
ATOM 4175 C C . VAL A 1 517 ? -8.619 31.715 -10.318 1.00 98.56 517 VAL A C 1
ATOM 4177 O O . VAL A 1 517 ? -8.208 32.682 -9.682 1.00 98.56 517 VAL A O 1
ATOM 4180 N N . ASP A 1 518 ? -9.753 31.091 -10.015 1.00 97.50 518 ASP A N 1
ATOM 4181 C CA . ASP A 1 518 ? -10.512 31.355 -8.792 1.00 97.50 518 ASP A CA 1
ATOM 4182 C C . ASP A 1 518 ? -10.514 30.088 -7.936 1.00 97.50 518 ASP A C 1
ATOM 4184 O O . ASP A 1 518 ? -11.161 29.093 -8.275 1.00 97.50 518 ASP A O 1
ATOM 4188 N N . ALA A 1 519 ? -9.741 30.137 -6.850 1.00 95.31 519 ALA A N 1
ATOM 4189 C CA . ALA A 1 519 ? -9.511 29.050 -5.908 1.00 95.31 519 ALA A CA 1
ATOM 4190 C C . ALA A 1 519 ? -10.337 29.189 -4.613 1.00 95.31 519 ALA A C 1
ATOM 4192 O O . ALA A 1 519 ? -9.979 28.600 -3.588 1.00 95.31 519 ALA A O 1
ATOM 4193 N N . THR A 1 520 ? -11.425 29.967 -4.646 1.00 92.06 520 THR A N 1
ATOM 4194 C CA . THR A 1 520 ? -12.342 30.157 -3.512 1.00 92.06 520 THR A CA 1
ATOM 4195 C C . THR A 1 520 ? -12.808 28.822 -2.917 1.00 92.06 520 THR A C 1
ATOM 4197 O O . THR A 1 520 ? -13.284 27.958 -3.647 1.00 92.06 520 THR A O 1
ATOM 4200 N N . ASP A 1 521 ? -12.658 28.660 -1.597 1.00 76.25 521 ASP A N 1
ATOM 4201 C CA . ASP A 1 521 ? -13.006 27.457 -0.809 1.00 76.25 521 ASP A CA 1
ATOM 4202 C C . ASP A 1 521 ? -12.305 26.145 -1.241 1.00 76.25 521 ASP A C 1
ATOM 4204 O O . ASP A 1 521 ? -12.650 25.060 -0.771 1.00 76.25 521 ASP A O 1
ATOM 4208 N N . SER A 1 522 ? -11.293 26.220 -2.112 1.00 82.62 522 SER A N 1
ATOM 4209 C CA . SER A 1 522 ? -10.617 25.041 -2.667 1.00 82.62 522 SER A CA 1
ATOM 4210 C C . SER A 1 522 ? -9.548 24.435 -1.746 1.00 82.62 522 SER A C 1
ATOM 4212 O O . SER A 1 522 ? -8.929 25.105 -0.914 1.00 82.62 522 SER A O 1
ATOM 4214 N N . GLY A 1 523 ? -9.271 23.145 -1.951 1.00 73.62 523 GLY A N 1
ATOM 4215 C CA . GLY A 1 523 ? -8.270 22.367 -1.216 1.00 73.62 523 GLY A CA 1
ATOM 4216 C C . GLY A 1 523 ? -6.820 22.566 -1.677 1.00 73.62 523 GLY A C 1
ATOM 4217 O O . GLY A 1 523 ? -5.995 21.684 -1.445 1.00 73.62 523 GLY A O 1
ATOM 4218 N N . ILE A 1 524 ? -6.484 23.660 -2.369 1.00 84.88 524 ILE A N 1
ATOM 4219 C CA . ILE A 1 524 ? -5.134 23.833 -2.928 1.00 84.88 524 ILE A CA 1
ATOM 4220 C C . ILE A 1 524 ? -4.064 24.097 -1.856 1.00 84.88 524 ILE A C 1
ATOM 4222 O O . ILE A 1 524 ? -4.318 24.705 -0.815 1.00 84.88 524 ILE A O 1
ATOM 4226 N N . THR A 1 525 ? -2.829 23.675 -2.136 1.00 81.94 525 THR A N 1
ATOM 4227 C CA . THR A 1 525 ? -1.652 23.913 -1.283 1.00 81.94 525 THR A CA 1
ATOM 4228 C C . THR A 1 525 ? -0.439 24.342 -2.098 1.00 81.94 525 THR A C 1
ATOM 4230 O O . THR A 1 525 ? -0.364 24.115 -3.305 1.00 81.94 525 THR A O 1
ATOM 4233 N N . HIS A 1 526 ? 0.563 24.896 -1.407 1.00 85.00 526 HIS A N 1
ATOM 4234 C CA . HIS A 1 526 ? 1.867 25.262 -1.970 1.00 85.00 526 HIS A CA 1
ATOM 4235 C C . HIS A 1 526 ? 2.550 24.133 -2.770 1.00 85.00 526 HIS A C 1
ATOM 4237 O O . HIS A 1 526 ? 3.316 24.425 -3.682 1.00 85.00 526 HIS A O 1
ATOM 4243 N N . VAL A 1 527 ? 2.258 22.858 -2.474 1.00 82.44 527 VAL A N 1
ATOM 4244 C CA . VAL A 1 527 ? 2.832 21.705 -3.190 1.00 82.44 527 VAL A CA 1
ATOM 4245 C C . VAL A 1 527 ? 2.413 21.674 -4.661 1.00 82.44 527 VAL A C 1
ATOM 4247 O O . VAL A 1 527 ? 3.219 21.267 -5.489 1.00 82.44 527 VAL A O 1
ATOM 4250 N N . GLY A 1 528 ? 1.209 22.152 -4.994 1.00 85.62 528 GLY A N 1
ATOM 4251 C CA . GLY A 1 528 ? 0.710 22.189 -6.372 1.00 85.62 528 GLY A CA 1
ATOM 4252 C C . GLY A 1 528 ? 1.132 23.428 -7.165 1.00 85.62 528 GLY A C 1
ATOM 4253 O O . GLY A 1 528 ? 1.047 23.433 -8.388 1.00 85.62 528 GLY A O 1
ATOM 4254 N N . PHE A 1 529 ? 1.659 24.471 -6.517 1.00 93.75 529 PHE A N 1
ATOM 4255 C CA . PHE A 1 529 ? 2.013 25.721 -7.201 1.00 93.75 529 PHE A CA 1
ATOM 4256 C C . PHE A 1 529 ? 3.049 25.573 -8.343 1.00 93.75 529 PHE A C 1
ATOM 4258 O O . PHE A 1 529 ? 2.991 26.386 -9.266 1.00 93.75 529 PHE A O 1
ATOM 4265 N N . PRO A 1 530 ? 3.943 24.558 -8.401 1.00 95.69 530 PRO A N 1
ATOM 4266 C CA . PRO A 1 530 ? 4.776 24.337 -9.584 1.00 95.69 530 PRO A CA 1
ATOM 4267 C C . PRO A 1 530 ? 4.000 23.980 -10.866 1.00 95.69 530 PRO A C 1
ATOM 4269 O O . PRO A 1 530 ? 4.565 24.144 -11.942 1.00 95.69 530 PRO A O 1
ATOM 4272 N N . TYR A 1 531 ? 2.715 23.593 -10.810 1.00 96.00 531 TYR A N 1
ATOM 4273 C CA . TYR A 1 531 ? 1.871 23.500 -12.017 1.00 96.00 531 TYR A CA 1
ATOM 4274 C C . TYR A 1 531 ? 1.726 24.850 -12.747 1.00 96.00 531 TYR A C 1
ATOM 4276 O O . TYR A 1 531 ? 1.487 24.873 -13.953 1.00 96.00 531 TYR A O 1
ATOM 4284 N N . PHE A 1 532 ? 1.913 25.984 -12.059 1.00 97.38 532 PHE A N 1
ATOM 4285 C CA . PHE A 1 532 ? 1.939 27.303 -12.699 1.00 97.38 532 PHE A CA 1
ATOM 4286 C C . PHE A 1 532 ? 3.178 27.524 -13.587 1.00 97.38 532 PHE A C 1
ATOM 4288 O O . PHE A 1 532 ? 3.171 28.430 -14.424 1.00 97.38 532 PHE A O 1
ATOM 4295 N N . VAL A 1 533 ? 4.235 26.710 -13.459 1.00 96.12 533 VAL A N 1
ATOM 4296 C CA . VAL A 1 533 ? 5.448 26.833 -14.281 1.00 96.12 533 VAL A CA 1
ATOM 4297 C C . VAL A 1 533 ? 5.110 26.556 -15.746 1.00 96.12 533 VAL A C 1
ATOM 4299 O O . VAL A 1 533 ? 4.758 25.447 -16.134 1.00 96.12 533 VAL A O 1
ATOM 4302 N N . GLY A 1 534 ? 5.237 27.591 -16.576 1.00 93.56 534 GLY A N 1
ATOM 4303 C CA . GLY A 1 534 ? 4.928 27.528 -18.005 1.00 93.56 534 GLY A CA 1
ATOM 4304 C C . GLY A 1 534 ? 3.520 27.995 -18.389 1.00 93.56 534 GLY A C 1
ATOM 4305 O O . GLY A 1 534 ? 3.279 28.143 -19.585 1.00 93.56 534 GLY A O 1
ATOM 4306 N N . CYS A 1 535 ? 2.636 28.309 -17.435 1.00 97.06 535 CYS A N 1
ATOM 4307 C CA . CYS A 1 535 ? 1.309 28.886 -17.696 1.00 97.06 535 CYS A CA 1
ATOM 4308 C C . CYS A 1 535 ? 1.416 30.392 -18.029 1.00 97.06 535 CYS A C 1
ATOM 4310 O O . CYS A 1 535 ? 1.174 31.254 -17.186 1.00 97.06 535 CYS A O 1
ATOM 4312 N N . ARG A 1 536 ? 1.827 30.735 -19.259 1.00 96.00 536 ARG A N 1
ATOM 4313 C CA . ARG A 1 536 ? 2.312 32.091 -19.634 1.00 96.00 536 ARG A CA 1
ATOM 4314 C C . ARG A 1 536 ? 1.253 33.201 -19.731 1.00 96.00 536 ARG A C 1
ATOM 4316 O O . ARG A 1 536 ? 1.588 34.304 -20.161 1.00 96.00 536 ARG A O 1
ATOM 4323 N N . TYR A 1 537 ? -0.010 32.918 -19.423 1.00 97.62 537 TYR A N 1
ATOM 4324 C CA . TYR A 1 537 ? -1.127 33.838 -19.674 1.00 97.62 537 TYR A CA 1
ATOM 4325 C C . TYR A 1 537 ? -2.025 34.102 -18.463 1.00 97.62 537 TYR A C 1
ATOM 4327 O O . TYR A 1 537 ? -3.013 34.817 -18.616 1.00 97.62 537 TYR A O 1
ATOM 4335 N N . ILE A 1 538 ? -1.675 33.587 -17.279 1.00 98.44 538 ILE A N 1
ATOM 4336 C CA . ILE A 1 538 ? -2.454 33.823 -16.061 1.00 98.44 538 ILE A CA 1
ATOM 4337 C C . ILE A 1 538 ? -2.273 35.282 -15.624 1.00 98.44 538 ILE A C 1
ATOM 4339 O O . ILE A 1 538 ? -1.188 35.658 -15.180 1.00 98.44 538 ILE A O 1
ATOM 4343 N N . ASP A 1 539 ? -3.319 36.096 -15.763 1.00 98.06 539 ASP A N 1
ATOM 4344 C CA . ASP A 1 539 ? -3.327 37.523 -15.421 1.00 98.06 539 ASP A CA 1
ATOM 4345 C C . ASP A 1 539 ? -4.096 37.841 -14.125 1.00 98.06 539 ASP A C 1
ATOM 4347 O O . ASP A 1 539 ? -3.860 38.899 -13.527 1.00 98.06 539 ASP A O 1
ATOM 4351 N N . GLU A 1 540 ? -4.916 36.902 -13.642 1.00 98.56 540 GLU A N 1
ATOM 4352 C CA . GLU A 1 540 ? -5.779 37.015 -12.461 1.00 98.56 540 GLU A CA 1
ATOM 4353 C C . GLU A 1 540 ? -5.729 35.741 -11.586 1.00 98.56 540 GLU A C 1
ATOM 4355 O O . GLU A 1 540 ? -5.964 34.631 -12.068 1.00 98.56 540 GLU A O 1
ATOM 4360 N N . ILE A 1 541 ? -5.477 35.888 -10.277 1.00 98.62 541 ILE A N 1
ATOM 4361 C CA . ILE A 1 541 ? -5.580 34.799 -9.286 1.00 98.62 541 ILE A CA 1
ATOM 4362 C C . ILE A 1 541 ? -6.363 35.270 -8.050 1.00 98.62 541 ILE A C 1
ATOM 4364 O O . ILE A 1 541 ? -6.021 36.288 -7.445 1.00 98.62 541 ILE A O 1
ATOM 4368 N N . LYS A 1 542 ? -7.363 34.485 -7.625 1.00 98.44 542 LYS A N 1
ATOM 4369 C CA . LYS A 1 542 ? -8.072 34.641 -6.344 1.00 98.44 542 LYS A CA 1
ATOM 4370 C C . LYS A 1 542 ? -7.804 33.463 -5.404 1.00 98.44 542 LYS A C 1
ATOM 4372 O O . LYS A 1 542 ? -8.058 32.314 -5.761 1.00 98.44 542 LYS A O 1
ATOM 4377 N N . LEU A 1 543 ? -7.333 33.760 -4.193 1.00 97.50 543 LEU A N 1
ATOM 4378 C CA . LEU A 1 543 ? -7.037 32.828 -3.100 1.00 97.50 543 LEU A CA 1
ATOM 4379 C C . LEU A 1 543 ? -7.926 33.171 -1.893 1.00 97.50 543 LEU A C 1
ATOM 4381 O O . LEU A 1 543 ? -7.518 33.913 -0.996 1.00 97.50 543 LEU A O 1
ATOM 4385 N N . ILE A 1 544 ? -9.165 32.675 -1.891 1.00 95.25 544 ILE A N 1
ATOM 4386 C CA . ILE A 1 544 ? -10.190 33.031 -0.898 1.00 95.25 544 ILE A CA 1
ATOM 4387 C C . ILE A 1 544 ? -10.536 31.804 -0.044 1.00 95.25 544 ILE A C 1
ATOM 4389 O O . ILE A 1 544 ? -10.918 30.767 -0.579 1.00 95.25 544 ILE A O 1
ATOM 4393 N N . ARG A 1 545 ? -10.409 31.909 1.286 1.00 89.56 545 ARG A N 1
ATOM 4394 C CA . ARG A 1 545 ? -10.660 30.815 2.256 1.00 89.56 545 ARG A CA 1
ATOM 4395 C C . ARG A 1 545 ? -9.865 29.522 1.988 1.00 89.56 545 ARG A C 1
ATOM 4397 O O . ARG A 1 545 ? -10.254 28.445 2.430 1.00 89.56 545 ARG A O 1
ATOM 4404 N N . CYS A 1 546 ? -8.708 29.610 1.329 1.00 85.12 546 CYS A N 1
ATOM 4405 C CA . CYS A 1 546 ? -7.823 28.467 1.081 1.00 85.12 546 CYS A CA 1
ATOM 4406 C C . CYS A 1 546 ? -7.132 28.019 2.391 1.00 85.12 546 CYS A C 1
ATOM 4408 O O . CYS A 1 546 ? -5.996 28.397 2.675 1.00 85.12 546 CYS A O 1
ATOM 4410 N N . TYR A 1 547 ? -7.817 27.232 3.228 1.00 75.69 547 TYR A N 1
ATOM 4411 C CA . TYR A 1 547 ? -7.394 26.941 4.610 1.00 75.69 547 TYR A CA 1
ATOM 4412 C C . TYR A 1 547 ? -6.080 26.152 4.765 1.00 75.69 547 TYR A C 1
ATOM 4414 O O . TYR A 1 547 ? -5.536 26.097 5.866 1.00 75.69 547 TYR A O 1
ATOM 4422 N N . TYR A 1 548 ? -5.549 25.568 3.687 1.00 73.69 548 TYR A N 1
ATOM 4423 C CA . TYR A 1 548 ? -4.281 24.821 3.676 1.00 73.69 548 TYR A CA 1
ATOM 4424 C C . TYR A 1 548 ? -3.110 25.613 3.051 1.00 73.69 548 TYR A C 1
ATOM 4426 O O . TYR A 1 548 ? -2.073 25.042 2.694 1.00 73.69 548 TYR A O 1
ATOM 4434 N N . LEU A 1 549 ? -3.277 26.929 2.891 1.00 84.00 549 LEU A N 1
ATOM 4435 C CA . LEU A 1 549 ? -2.353 27.818 2.191 1.00 84.00 549 LEU A CA 1
ATOM 4436 C C . LEU A 1 549 ? -1.517 28.629 3.203 1.00 84.00 549 LEU A C 1
ATOM 4438 O O . LEU A 1 549 ? -2.042 29.419 3.986 1.00 84.00 549 LEU A O 1
ATOM 4442 N N . TYR A 1 550 ? -0.203 28.390 3.186 1.00 85.12 550 TYR A N 1
ATOM 4443 C CA . TYR A 1 550 ? 0.793 28.928 4.125 1.00 85.12 550 TYR A CA 1
ATOM 4444 C C . TYR A 1 550 ? 1.745 29.915 3.432 1.00 85.12 550 TYR A C 1
ATOM 4446 O O . TYR A 1 550 ? 1.798 29.955 2.201 1.00 85.12 550 TYR A O 1
ATOM 4454 N N . ASN A 1 551 ? 2.558 30.651 4.205 1.00 88.69 551 ASN A N 1
ATOM 4455 C CA . ASN A 1 551 ? 3.573 31.593 3.696 1.00 88.69 551 ASN A CA 1
ATOM 4456 C C . ASN A 1 551 ? 4.438 31.025 2.553 1.00 88.69 551 ASN A C 1
ATOM 4458 O O . ASN A 1 551 ? 4.773 31.755 1.624 1.00 88.69 551 ASN A O 1
ATOM 4462 N N . THR A 1 552 ? 4.740 29.722 2.569 1.00 86.44 552 THR A N 1
ATOM 4463 C CA . THR A 1 552 ? 5.512 29.014 1.530 1.00 86.44 552 THR A CA 1
ATOM 4464 C C . THR A 1 552 ? 4.877 29.021 0.134 1.00 86.44 552 THR A C 1
ATOM 4466 O O . THR A 1 552 ? 5.587 28.800 -0.843 1.00 86.44 552 THR A O 1
ATOM 4469 N N . ALA A 1 553 ? 3.573 29.281 0.005 1.00 89.31 553 ALA A N 1
ATOM 4470 C CA . ALA A 1 553 ? 2.883 29.344 -1.285 1.00 89.31 553 ALA A CA 1
ATOM 4471 C C . ALA A 1 553 ? 3.178 30.640 -2.058 1.00 89.31 553 ALA A C 1
ATOM 4473 O O . ALA A 1 553 ? 3.324 30.627 -3.279 1.00 89.31 553 ALA A O 1
ATOM 4474 N N . LEU A 1 554 ? 3.262 31.772 -1.355 1.00 94.69 554 LEU A N 1
ATOM 4475 C CA . LEU A 1 554 ? 3.284 33.098 -1.979 1.00 94.69 554 LEU A CA 1
ATOM 4476 C C . LEU A 1 554 ? 4.570 33.398 -2.783 1.00 94.69 554 LEU A C 1
ATOM 4478 O O . LEU A 1 554 ? 4.441 33.945 -3.881 1.00 94.69 554 LEU A O 1
ATOM 4482 N N . PRO A 1 555 ? 5.778 32.946 -2.378 1.00 94.56 555 PRO A N 1
ATOM 4483 C CA . PRO A 1 555 ? 6.968 33.006 -3.228 1.00 94.56 555 PRO A CA 1
ATOM 4484 C C . PRO A 1 555 ? 6.830 32.228 -4.547 1.00 94.56 555 PRO A C 1
ATOM 4486 O O . PRO A 1 555 ? 7.432 32.610 -5.551 1.00 94.56 555 PRO A O 1
ATOM 4489 N N . LEU A 1 556 ? 6.040 31.146 -4.575 1.00 95.56 556 LEU A N 1
ATOM 4490 C CA . LEU A 1 556 ? 5.900 30.268 -5.745 1.00 95.56 556 LEU A CA 1
ATOM 4491 C C . LEU A 1 556 ? 5.031 30.886 -6.854 1.00 95.56 556 LEU A C 1
ATOM 4493 O O . LEU A 1 556 ? 5.161 30.500 -8.014 1.00 95.56 556 LEU A O 1
ATOM 4497 N N . LEU A 1 557 ? 4.244 31.926 -6.544 1.00 96.31 557 LEU A N 1
ATOM 4498 C CA . LEU A 1 557 ? 3.579 32.768 -7.552 1.00 96.31 557 LEU A CA 1
ATOM 4499 C C . LEU A 1 557 ? 4.578 33.467 -8.494 1.00 96.31 557 LEU A C 1
ATOM 4501 O O . LEU A 1 557 ? 4.194 33.938 -9.564 1.00 96.31 557 LEU A O 1
ATOM 4505 N N . SER A 1 558 ? 5.874 33.488 -8.155 1.00 94.12 558 SER A N 1
ATOM 4506 C CA . SER A 1 558 ? 6.932 33.935 -9.068 1.00 94.12 558 SER A CA 1
ATOM 4507 C C . SER A 1 558 ? 6.988 33.152 -10.391 1.00 94.12 558 SER A C 1
ATOM 4509 O O . SER A 1 558 ? 7.486 33.693 -11.378 1.00 94.12 558 SER A O 1
ATOM 4511 N N . ALA A 1 559 ? 6.406 31.945 -10.457 1.00 95.00 559 ALA A N 1
ATOM 4512 C CA . ALA A 1 559 ? 6.221 31.175 -11.691 1.00 95.00 559 ALA A CA 1
ATOM 4513 C C . ALA A 1 559 ? 5.366 31.894 -12.759 1.00 95.00 559 ALA A C 1
ATOM 4515 O O . ALA A 1 559 ? 5.532 31.625 -13.947 1.00 95.00 559 ALA A O 1
ATOM 4516 N N . VAL A 1 560 ? 4.493 32.825 -12.347 1.00 96.88 560 VAL A N 1
ATOM 4517 C CA . VAL A 1 560 ? 3.619 33.639 -13.220 1.00 96.88 560 VAL A CA 1
ATOM 4518 C C . VAL A 1 560 ? 3.883 35.145 -13.082 1.00 96.88 560 VAL A C 1
ATOM 4520 O O . VAL A 1 560 ? 3.080 35.964 -13.522 1.00 96.88 560 VAL A O 1
ATOM 4523 N N . LYS A 1 561 ? 5.032 35.547 -12.514 1.00 95.69 561 LYS A N 1
ATOM 4524 C CA . LYS A 1 561 ? 5.407 36.964 -12.297 1.00 95.69 561 LYS A CA 1
ATOM 4525 C C . LYS A 1 561 ? 5.336 37.830 -13.565 1.00 95.69 561 LYS A C 1
ATOM 4527 O O . LYS A 1 561 ? 5.176 39.043 -13.466 1.00 95.69 561 LYS A O 1
ATOM 4532 N N . ASP A 1 562 ? 5.520 37.210 -14.732 1.00 95.69 562 ASP A N 1
ATOM 4533 C CA . ASP A 1 562 ? 5.623 37.868 -16.036 1.00 95.69 562 ASP A CA 1
ATOM 4534 C C . ASP A 1 562 ? 4.246 38.074 -16.701 1.00 95.69 562 ASP A C 1
ATOM 4536 O O . ASP A 1 562 ? 4.152 38.819 -17.673 1.00 95.69 562 ASP A O 1
ATOM 4540 N N . SER A 1 563 ? 3.178 37.457 -16.170 1.00 97.50 563 SER A N 1
ATOM 4541 C CA . SER A 1 563 ? 1.796 37.610 -16.655 1.00 97.50 563 SER A CA 1
ATOM 4542 C C . SER A 1 563 ? 0.815 38.130 -15.596 1.00 97.50 563 SER A C 1
ATOM 4544 O O . SER A 1 563 ? -0.133 38.827 -15.950 1.00 97.50 563 SER A O 1
ATOM 4546 N N . LEU A 1 564 ? 1.027 37.821 -14.311 1.00 98.31 564 LEU A N 1
ATOM 4547 C CA . LEU A 1 564 ? 0.074 38.096 -13.235 1.00 98.31 564 LEU A CA 1
ATOM 4548 C C . LEU A 1 564 ? -0.060 39.601 -12.946 1.00 98.31 564 LEU A C 1
ATOM 4550 O O . LEU A 1 564 ? 0.909 40.256 -12.561 1.00 98.31 564 LEU A O 1
ATOM 4554 N N . THR A 1 565 ? -1.281 40.132 -13.076 1.00 98.31 565 THR A N 1
ATOM 4555 C CA . THR A 1 565 ? -1.596 41.558 -12.853 1.00 98.31 565 THR A CA 1
ATOM 4556 C C . THR A 1 565 ? -2.564 41.805 -11.695 1.00 98.31 565 THR A C 1
ATOM 4558 O O . THR A 1 565 ? -2.479 42.858 -11.060 1.00 98.31 565 THR A O 1
ATOM 4561 N N . THR A 1 566 ? -3.436 40.844 -11.383 1.00 98.50 566 THR A N 1
ATOM 4562 C CA . THR A 1 566 ? -4.421 40.932 -10.296 1.00 98.50 566 THR A CA 1
ATOM 4563 C C . THR A 1 566 ? -4.266 39.747 -9.349 1.00 98.50 566 THR A C 1
ATOM 4565 O O . THR A 1 566 ? -4.378 38.597 -9.773 1.00 98.50 566 THR A O 1
ATOM 4568 N N . LEU A 1 567 ? -4.045 40.025 -8.063 1.00 98.44 567 LEU A N 1
ATOM 4569 C CA . LEU A 1 567 ? -3.980 39.017 -7.005 1.00 98.44 567 LEU A CA 1
ATOM 4570 C C . LEU A 1 567 ? -4.893 39.409 -5.838 1.00 98.44 567 LEU A C 1
ATOM 4572 O O . LEU A 1 567 ? -4.736 40.477 -5.247 1.00 98.44 567 LEU A O 1
ATOM 4576 N N . GLU A 1 568 ? -5.824 38.528 -5.488 1.00 98.31 568 GLU A N 1
ATOM 4577 C CA . GLU A 1 568 ? -6.688 38.653 -4.312 1.00 98.31 568 GLU A CA 1
ATOM 4578 C C . GLU A 1 568 ? -6.387 37.516 -3.332 1.00 98.31 568 GLU A C 1
ATOM 4580 O O . GLU A 1 568 ? -6.419 36.346 -3.712 1.00 98.31 568 GLU A O 1
ATOM 4585 N N . ILE A 1 569 ? -6.098 37.846 -2.071 1.00 97.06 569 ILE A N 1
ATOM 4586 C CA . ILE A 1 569 ? -5.920 36.881 -0.982 1.00 97.06 569 ILE A CA 1
ATOM 4587 C C . ILE A 1 569 ? -6.849 37.282 0.161 1.00 97.06 569 ILE A C 1
ATOM 4589 O O . ILE A 1 569 ? -6.685 38.348 0.760 1.00 97.06 569 ILE A O 1
ATOM 4593 N N . LYS A 1 570 ? -7.824 36.427 0.477 1.00 96.12 570 LYS A N 1
ATOM 4594 C CA . LYS A 1 570 ? -8.856 36.733 1.470 1.00 96.12 570 LYS A CA 1
ATOM 4595 C C . LYS A 1 570 ? -9.153 35.559 2.392 1.00 96.12 570 LYS A C 1
ATOM 4597 O O . LYS A 1 570 ? -9.204 34.416 1.951 1.00 96.12 570 LYS A O 1
ATOM 4602 N N . ASP A 1 571 ? -9.338 35.835 3.681 1.00 92.00 571 ASP A N 1
ATOM 4603 C CA . ASP A 1 571 ? -9.664 34.848 4.727 1.00 92.00 571 ASP A CA 1
ATOM 4604 C C . ASP A 1 571 ? -8.662 33.666 4.843 1.00 92.00 571 ASP A C 1
ATOM 4606 O O . ASP A 1 571 ? -8.950 32.643 5.472 1.00 92.00 571 ASP A O 1
ATOM 4610 N N . CYS A 1 572 ? -7.468 33.778 4.248 1.00 88.00 572 CYS A N 1
ATOM 4611 C CA . CYS A 1 572 ? -6.420 32.753 4.257 1.00 88.00 572 CYS A CA 1
ATOM 4612 C C . CYS A 1 572 ? -5.658 32.776 5.593 1.00 88.00 572 CYS A C 1
ATOM 4614 O O . CYS A 1 572 ? -4.564 33.329 5.705 1.00 88.00 572 CYS A O 1
ATOM 4616 N N . LYS A 1 573 ? -6.264 32.171 6.624 1.00 81.50 573 LYS A N 1
ATOM 4617 C CA . LYS A 1 573 ? -5.866 32.253 8.047 1.00 81.50 573 LYS A CA 1
ATOM 4618 C C . LYS A 1 573 ? -4.457 31.752 8.411 1.00 81.50 573 LYS A C 1
ATOM 4620 O O . LYS A 1 573 ? -4.111 31.784 9.585 1.00 81.50 573 LYS A O 1
ATOM 4625 N N . SER A 1 574 ? -3.651 31.259 7.473 1.00 84.62 574 SER A N 1
ATOM 4626 C CA . SER A 1 574 ? -2.266 30.813 7.722 1.00 84.62 574 SER A CA 1
ATOM 4627 C C . SER A 1 574 ? -1.212 31.582 6.914 1.00 84.62 574 SER A C 1
ATOM 4629 O O . SER A 1 574 ? -0.069 31.136 6.802 1.00 84.62 574 SER A O 1
ATOM 4631 N N . ILE A 1 575 ? -1.590 32.755 6.395 1.00 89.62 575 ILE A N 1
ATOM 4632 C CA . ILE A 1 575 ? -0.678 33.777 5.874 1.00 89.62 575 ILE A CA 1
ATOM 4633 C C . ILE A 1 575 ? -0.349 34.796 6.974 1.00 89.62 575 ILE A C 1
ATOM 4635 O O . ILE A 1 575 ? -1.237 35.203 7.724 1.00 89.62 575 ILE A O 1
ATOM 4639 N N . THR A 1 576 ? 0.915 35.222 7.037 1.00 91.25 576 THR A N 1
ATOM 4640 C CA . THR A 1 576 ? 1.408 36.307 7.905 1.00 91.25 576 THR A CA 1
ATOM 4641 C C . THR A 1 576 ? 2.168 37.371 7.100 1.00 91.25 576 THR A C 1
ATOM 4643 O O . THR A 1 576 ? 2.363 37.220 5.888 1.00 91.25 576 THR A O 1
ATOM 4646 N N . ASP A 1 577 ? 2.634 38.444 7.753 1.00 88.88 577 ASP A N 1
ATOM 4647 C CA . ASP A 1 577 ? 3.382 39.528 7.097 1.00 88.88 577 ASP A CA 1
ATOM 4648 C C . ASP A 1 577 ? 4.634 39.036 6.340 1.00 88.88 577 ASP A C 1
ATOM 4650 O O . ASP A 1 577 ? 5.017 39.625 5.330 1.00 88.88 577 ASP A O 1
ATOM 4654 N N . GLU A 1 578 ? 5.275 37.948 6.784 1.00 89.12 578 GLU A N 1
ATOM 4655 C CA . GLU A 1 578 ? 6.394 37.300 6.074 1.00 89.12 578 GLU A CA 1
ATOM 4656 C C . GLU A 1 578 ? 5.957 36.799 4.687 1.00 89.12 578 GLU A C 1
ATOM 4658 O O . GLU A 1 578 ? 6.576 37.134 3.673 1.00 89.12 578 GLU A O 1
ATOM 4663 N N . GLY A 1 579 ? 4.859 36.037 4.630 1.00 89.88 579 GLY A N 1
ATOM 4664 C CA . GLY A 1 579 ? 4.310 35.520 3.379 1.00 89.88 579 GLY A CA 1
ATOM 4665 C C . GLY A 1 579 ? 3.940 36.652 2.426 1.00 89.88 579 GLY A C 1
ATOM 4666 O O . GLY A 1 579 ? 4.306 36.614 1.250 1.00 89.88 579 GLY A O 1
ATOM 4667 N N . VAL A 1 580 ? 3.284 37.699 2.933 1.00 94.00 580 VAL A N 1
ATOM 4668 C CA . VAL A 1 580 ? 2.899 38.861 2.118 1.00 94.00 580 VAL A CA 1
ATOM 4669 C C . VAL A 1 580 ? 4.124 39.637 1.612 1.00 94.00 580 VAL A C 1
ATOM 4671 O O . VAL A 1 580 ? 4.148 40.031 0.444 1.00 94.00 580 VAL A O 1
ATOM 4674 N N . ARG A 1 581 ? 5.188 39.799 2.415 1.00 93.69 581 ARG A N 1
ATOM 4675 C CA . ARG A 1 581 ? 6.443 40.448 1.976 1.00 93.69 581 ARG A CA 1
ATOM 4676 C C . ARG A 1 581 ? 7.096 39.762 0.770 1.00 93.69 581 ARG A C 1
ATOM 4678 O O . ARG A 1 581 ? 7.813 40.432 0.028 1.00 93.69 581 ARG A O 1
ATOM 4685 N N . SER A 1 582 ? 6.834 38.477 0.516 1.00 94.06 582 SER A N 1
ATOM 4686 C CA . SER A 1 582 ? 7.349 37.783 -0.679 1.00 94.06 582 SER A CA 1
ATOM 4687 C C . SER A 1 582 ? 6.749 38.288 -2.004 1.00 94.06 582 SER A C 1
ATOM 4689 O O . SER A 1 582 ? 7.411 38.225 -3.046 1.00 94.06 582 SER A O 1
ATOM 4691 N N . LEU A 1 583 ? 5.537 38.864 -1.968 1.00 95.44 583 LEU A N 1
ATOM 4692 C CA . LEU A 1 583 ? 4.808 39.350 -3.148 1.00 95.44 583 LEU A CA 1
ATOM 4693 C C . LEU A 1 583 ? 5.488 40.555 -3.821 1.00 95.44 583 LEU A C 1
ATOM 4695 O O . LEU A 1 583 ? 5.236 40.826 -4.993 1.00 95.44 583 LEU A O 1
ATOM 4699 N N . LYS A 1 584 ? 6.430 41.220 -3.133 1.00 94.19 584 LYS A N 1
ATOM 4700 C CA . LYS A 1 584 ? 7.303 42.285 -3.670 1.00 94.19 584 LYS A CA 1
ATOM 4701 C C . LYS A 1 584 ? 8.030 41.912 -4.968 1.00 94.19 584 LYS A C 1
ATOM 4703 O O . LYS A 1 584 ? 8.503 42.805 -5.672 1.00 94.19 584 LYS A O 1
ATOM 4708 N N . ASN A 1 585 ? 8.161 40.622 -5.273 1.00 89.69 585 ASN A N 1
ATOM 4709 C CA . ASN A 1 585 ? 8.809 40.111 -6.483 1.00 89.69 585 ASN A CA 1
ATOM 4710 C C . ASN A 1 585 ? 7.894 40.108 -7.725 1.00 89.69 585 ASN A C 1
ATOM 4712 O O . ASN A 1 585 ? 8.388 40.004 -8.846 1.00 89.69 585 ASN A O 1
ATOM 4716 N N . LEU A 1 586 ? 6.577 40.253 -7.553 1.00 95.69 586 LEU A N 1
ATOM 4717 C CA . LEU A 1 586 ? 5.577 40.204 -8.626 1.00 95.69 586 LEU A CA 1
ATOM 4718 C C . LEU A 1 586 ? 5.413 41.587 -9.282 1.00 95.69 586 LEU A C 1
ATOM 4720 O O . LEU A 1 586 ? 4.378 42.238 -9.164 1.00 95.69 586 LEU A O 1
ATOM 4724 N N . LYS A 1 587 ? 6.471 42.063 -9.953 1.00 94.31 587 LYS A N 1
ATOM 4725 C CA . LYS A 1 587 ? 6.595 43.455 -10.440 1.00 94.31 587 LYS A CA 1
ATOM 4726 C C . LYS A 1 587 ? 5.521 43.917 -11.437 1.00 94.31 587 LYS A C 1
ATOM 4728 O O . LYS A 1 587 ? 5.384 45.121 -11.627 1.00 94.31 587 LYS A O 1
ATOM 4733 N N . ASN A 1 588 ? 4.773 42.995 -12.044 1.00 96.12 588 ASN A N 1
ATOM 4734 C CA . ASN A 1 588 ? 3.692 43.297 -12.989 1.00 96.12 588 ASN A CA 1
ATOM 4735 C C . ASN A 1 588 ? 2.298 43.408 -12.338 1.00 96.12 588 ASN A C 1
ATOM 4737 O O . ASN A 1 588 ? 1.329 43.705 -13.042 1.00 96.12 588 ASN A O 1
ATOM 4741 N N . LEU A 1 589 ? 2.181 43.218 -11.013 1.00 97.62 589 LEU A N 1
ATOM 4742 C CA . LEU A 1 589 ? 0.929 43.459 -10.296 1.00 97.62 589 LEU A CA 1
ATOM 4743 C C . LEU A 1 589 ? 0.480 44.920 -10.442 1.00 97.62 589 LEU A C 1
ATOM 4745 O O . LEU A 1 589 ? 1.238 45.855 -10.192 1.00 97.62 589 LEU A O 1
ATOM 4749 N N . LYS A 1 590 ? -0.791 45.079 -10.812 1.00 97.88 590 LYS A N 1
ATOM 4750 C CA . LYS A 1 590 ? -1.542 46.339 -10.880 1.00 97.88 590 LYS A CA 1
ATOM 4751 C C . LYS A 1 590 ? -2.559 46.446 -9.747 1.00 97.88 590 LYS A C 1
ATOM 4753 O O . LYS A 1 590 ? -2.890 47.555 -9.340 1.00 97.88 590 LYS A O 1
ATOM 4758 N N . THR A 1 591 ? -3.028 45.306 -9.239 1.00 98.19 591 THR A N 1
ATOM 4759 C CA . THR A 1 591 ? -3.998 45.215 -8.146 1.00 98.19 591 THR A CA 1
ATOM 4760 C C . THR A 1 591 ? -3.597 44.093 -7.192 1.00 98.19 591 THR A C 1
ATOM 4762 O O . THR A 1 591 ? -3.480 42.937 -7.603 1.00 98.19 591 THR A O 1
ATOM 4765 N N . LEU A 1 592 ? -3.433 44.431 -5.914 1.00 97.81 592 LEU A N 1
ATOM 4766 C CA . LEU A 1 592 ? -3.219 43.488 -4.820 1.00 97.81 592 LEU A CA 1
ATOM 4767 C C . LEU A 1 592 ? -4.271 43.742 -3.736 1.00 97.81 592 LEU A C 1
ATOM 4769 O O . LEU A 1 592 ? -4.268 44.804 -3.115 1.00 97.81 592 LEU A O 1
ATOM 4773 N N . LYS A 1 593 ? -5.159 42.770 -3.516 1.00 97.75 593 LYS A N 1
ATOM 4774 C CA . LYS A 1 593 ? -6.214 42.811 -2.492 1.00 97.75 593 LYS A CA 1
ATOM 4775 C C . LYS A 1 593 ? -5.894 41.820 -1.379 1.00 97.75 593 LYS A C 1
ATOM 4777 O O . LYS A 1 593 ? -5.724 40.632 -1.649 1.00 97.75 593 LYS A O 1
ATOM 4782 N N . LEU A 1 594 ? -5.814 42.303 -0.144 1.00 95.81 594 LEU A N 1
ATOM 4783 C CA . LEU A 1 594 ? -5.493 41.524 1.052 1.00 95.81 594 LEU A CA 1
ATOM 4784 C C . LEU A 1 594 ? -6.532 41.829 2.136 1.00 95.81 594 LEU A C 1
ATOM 4786 O O . LEU A 1 594 ? -6.567 42.950 2.630 1.00 95.81 594 LEU A O 1
ATOM 4790 N N . ALA A 1 595 ? -7.374 40.864 2.509 1.00 94.00 595 ALA A N 1
ATOM 4791 C CA . ALA A 1 595 ? -8.474 41.109 3.451 1.00 94.00 595 ALA A CA 1
ATOM 4792 C C . ALA A 1 595 ? -8.721 39.930 4.403 1.00 94.00 595 ALA A C 1
ATOM 4794 O O . ALA A 1 595 ? -8.621 38.766 4.014 1.00 94.00 595 ALA A O 1
ATOM 4795 N N . GLY A 1 596 ? -9.076 40.209 5.660 1.00 87.19 596 GLY A N 1
ATOM 4796 C CA . GLY A 1 596 ? -9.473 39.158 6.614 1.00 87.19 596 GLY A CA 1
ATOM 4797 C C . GLY A 1 596 ? -8.345 38.186 6.999 1.00 87.19 596 GLY A C 1
ATOM 4798 O O . GLY A 1 596 ? -8.608 37.071 7.450 1.00 87.19 596 GLY A O 1
ATOM 4799 N N . ILE A 1 597 ? -7.084 38.590 6.813 1.00 89.38 597 ILE A N 1
ATOM 4800 C CA . ILE A 1 597 ? -5.898 37.823 7.212 1.00 89.38 597 ILE A CA 1
ATOM 4801 C C . ILE A 1 597 ? -5.549 38.227 8.661 1.00 89.38 597 ILE A C 1
ATOM 4803 O O . ILE A 1 597 ? -5.156 39.374 8.882 1.00 89.38 597 ILE A O 1
ATOM 4807 N N . PRO A 1 598 ? -5.724 37.340 9.663 1.00 80.38 598 PRO A N 1
ATOM 4808 C CA . PRO A 1 598 ? -5.709 37.728 11.078 1.00 80.38 598 PRO A CA 1
ATOM 4809 C C . PRO A 1 598 ? -4.305 37.920 11.671 1.00 80.38 598 PRO A C 1
ATOM 4811 O O . PRO A 1 598 ? -4.184 38.515 12.735 1.00 80.38 598 PRO A O 1
ATOM 4814 N N . TYR A 1 599 ? -3.260 37.430 10.997 1.00 83.12 599 TYR A N 1
ATOM 4815 C CA . TYR A 1 599 ? -1.864 37.476 11.450 1.00 83.12 599 TYR A CA 1
ATOM 4816 C C . TYR A 1 599 ? -1.022 38.464 10.622 1.00 83.12 599 TYR A C 1
ATOM 4818 O O . TYR A 1 599 ? 0.101 38.156 10.228 1.00 83.12 599 TYR A O 1
ATOM 4826 N N . LEU A 1 600 ? -1.605 39.626 10.304 1.00 85.00 600 LEU A N 1
ATOM 4827 C CA . LEU A 1 600 ? -0.885 40.780 9.758 1.00 85.00 600 LEU A CA 1
ATOM 4828 C C . LEU A 1 600 ? -0.743 41.823 10.868 1.00 85.00 600 LEU A C 1
ATOM 4830 O O . LEU A 1 600 ? -1.670 42.599 11.116 1.00 85.00 600 LEU A O 1
ATOM 4834 N N . GLU A 1 601 ? 0.381 41.773 11.579 1.00 80.06 601 GLU A N 1
ATOM 4835 C CA . GLU A 1 601 ? 0.600 42.500 12.835 1.00 80.06 601 GLU A CA 1
ATOM 4836 C C . GLU A 1 601 ? 0.968 43.972 12.595 1.00 80.06 601 GLU A C 1
ATOM 4838 O O . GLU A 1 601 ? 0.533 44.846 13.344 1.00 80.06 601 GLU A O 1
ATOM 4843 N N . ASP A 1 602 ? 1.695 44.269 11.511 1.00 81.94 602 ASP A N 1
ATOM 4844 C CA . ASP A 1 602 ? 2.077 45.634 11.122 1.00 81.94 602 ASP A CA 1
ATOM 4845 C C . ASP A 1 602 ? 1.643 45.950 9.684 1.00 81.94 602 ASP A C 1
ATOM 4847 O O . ASP A 1 602 ? 2.443 46.102 8.754 1.00 81.94 602 ASP A O 1
ATOM 4851 N N . LYS A 1 603 ? 0.324 46.097 9.513 1.00 86.12 603 LYS A N 1
ATOM 4852 C CA . LYS A 1 603 ? -0.298 46.513 8.246 1.00 86.12 603 LYS A CA 1
ATOM 4853 C C . LYS A 1 603 ? 0.242 47.852 7.719 1.00 86.12 603 LYS A C 1
ATOM 4855 O O . LYS A 1 603 ? 0.214 48.073 6.509 1.00 86.12 603 LYS A O 1
ATOM 4860 N N . ALA A 1 604 ? 0.731 48.747 8.582 1.00 85.56 604 ALA A N 1
ATOM 4861 C CA . ALA A 1 604 ? 1.218 50.065 8.177 1.00 85.56 604 ALA A CA 1
ATOM 4862 C C . ALA A 1 604 ? 2.601 49.979 7.513 1.00 85.56 604 ALA A C 1
ATOM 4864 O O . ALA A 1 604 ? 2.779 50.467 6.391 1.00 85.56 604 ALA A O 1
ATOM 4865 N N . SER A 1 605 ? 3.556 49.307 8.161 1.00 89.25 605 SER A N 1
ATOM 4866 C CA . SER A 1 605 ? 4.877 49.047 7.587 1.00 89.25 605 SER A CA 1
ATOM 4867 C C . SER A 1 605 ? 4.777 48.123 6.375 1.00 89.25 605 SER A C 1
ATOM 4869 O O . SER A 1 605 ? 5.331 48.441 5.325 1.00 89.25 605 SER A O 1
ATOM 4871 N N . LEU A 1 606 ? 3.966 47.059 6.445 1.00 91.38 606 LEU A N 1
ATOM 4872 C CA . LEU A 1 606 ? 3.732 46.147 5.322 1.00 91.38 606 LEU A CA 1
ATOM 4873 C C . LEU A 1 606 ? 3.207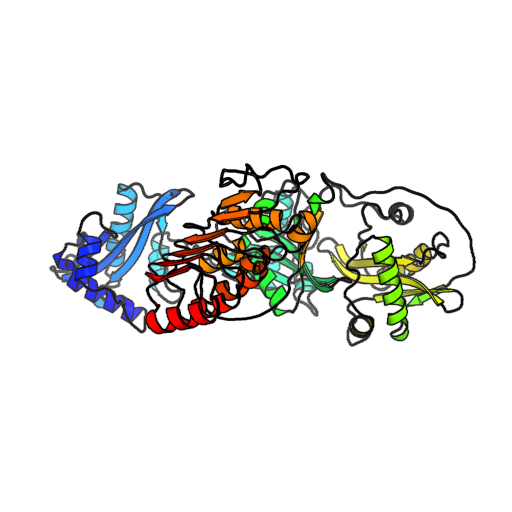 46.882 4.077 1.00 91.38 606 LEU A C 1
ATOM 4875 O O . LEU A 1 606 ? 3.700 46.651 2.972 1.00 91.38 606 LEU A O 1
ATOM 4879 N N . ARG A 1 607 ? 2.250 47.808 4.237 1.00 91.81 607 ARG A N 1
ATOM 4880 C CA . ARG A 1 607 ? 1.721 48.612 3.122 1.00 91.81 607 ARG A CA 1
ATOM 4881 C C . ARG A 1 607 ? 2.785 49.522 2.511 1.00 91.81 607 ARG A C 1
ATOM 4883 O O . ARG A 1 607 ? 2.862 49.605 1.287 1.00 91.81 607 ARG A O 1
ATOM 4890 N N . LYS A 1 608 ? 3.617 50.166 3.338 1.00 92.31 608 LYS A N 1
ATOM 4891 C CA . LYS A 1 608 ? 4.749 50.986 2.877 1.00 92.31 608 LYS A CA 1
ATOM 4892 C C . LYS A 1 608 ? 5.773 50.135 2.115 1.00 92.31 608 LYS A C 1
ATOM 4894 O O . LYS A 1 608 ? 6.099 50.442 0.973 1.00 92.31 608 LYS A O 1
ATOM 4899 N N . GLU A 1 609 ? 6.212 49.034 2.718 1.00 94.12 609 GLU A N 1
ATOM 4900 C CA . GLU A 1 609 ? 7.167 48.077 2.153 1.00 94.12 609 GLU A CA 1
ATOM 4901 C C . GLU A 1 609 ? 6.720 47.481 0.808 1.00 94.12 609 GLU A C 1
ATOM 4903 O O . GLU A 1 609 ? 7.557 47.183 -0.049 1.00 94.12 609 GLU A O 1
ATOM 4908 N N . LEU A 1 610 ? 5.415 47.249 0.631 1.00 94.56 610 LEU A N 1
ATOM 4909 C CA . LEU A 1 610 ? 4.840 46.793 -0.634 1.00 94.56 610 LEU A CA 1
ATOM 4910 C C . LEU A 1 610 ? 4.771 47.928 -1.661 1.00 94.56 610 LEU A C 1
ATOM 4912 O O . LEU A 1 610 ? 5.149 47.703 -2.806 1.00 94.56 610 LEU A O 1
ATOM 4916 N N . ALA A 1 611 ? 4.337 49.130 -1.272 1.00 94.56 611 ALA A N 1
ATOM 4917 C CA . ALA A 1 611 ? 4.219 50.275 -2.177 1.00 94.56 611 ALA A CA 1
ATOM 4918 C C . ALA A 1 611 ? 5.582 50.734 -2.730 1.00 94.56 611 ALA A C 1
ATOM 4920 O O . ALA A 1 611 ? 5.701 51.006 -3.921 1.00 94.56 611 ALA A O 1
ATOM 4921 N N . GLU A 1 612 ? 6.631 50.738 -1.901 1.00 95.38 612 GLU A N 1
ATOM 4922 C CA . GLU A 1 612 ? 8.011 51.012 -2.335 1.00 95.38 612 GLU A CA 1
ATOM 4923 C C . GLU A 1 612 ? 8.526 49.959 -3.334 1.00 95.38 612 GLU A C 1
ATOM 4925 O O . GLU A 1 612 ? 9.275 50.275 -4.258 1.00 95.38 612 GLU A O 1
ATOM 4930 N N . ALA A 1 613 ? 8.111 48.697 -3.181 1.00 94.75 613 ALA A N 1
ATOM 4931 C CA . ALA A 1 613 ? 8.541 47.598 -4.042 1.00 94.75 613 ALA A CA 1
ATOM 4932 C C . ALA A 1 613 ? 7.687 47.420 -5.312 1.00 94.75 613 ALA A C 1
ATOM 4934 O O . ALA A 1 613 ? 8.183 46.854 -6.293 1.00 94.75 613 ALA A O 1
ATOM 4935 N N . LEU A 1 614 ? 6.425 47.851 -5.290 1.00 96.25 614 LEU A N 1
ATOM 4936 C CA . LEU A 1 614 ? 5.415 47.688 -6.339 1.00 96.25 614 LEU A CA 1
ATOM 4937 C C . LEU A 1 614 ? 4.732 49.045 -6.640 1.00 96.25 614 LEU A C 1
ATOM 4939 O O . LEU A 1 614 ? 3.517 49.163 -6.483 1.00 96.25 614 LEU A O 1
ATOM 4943 N N . PRO A 1 615 ? 5.472 50.080 -7.087 1.00 93.06 615 PRO A N 1
ATOM 4944 C CA . PRO A 1 615 ? 4.967 51.459 -7.178 1.00 93.06 615 PRO A CA 1
ATOM 4945 C C . PRO A 1 615 ? 3.824 51.669 -8.187 1.00 93.06 615 PRO A C 1
ATOM 4947 O O . PRO A 1 615 ? 3.164 52.702 -8.153 1.00 93.06 615 PRO A O 1
ATOM 4950 N N . ASN A 1 616 ? 3.575 50.695 -9.069 1.00 93.19 616 ASN A N 1
ATOM 4951 C CA . ASN A 1 616 ? 2.484 50.707 -10.051 1.00 93.19 616 ASN A CA 1
ATOM 4952 C C . ASN A 1 616 ? 1.276 49.840 -9.627 1.00 93.19 616 ASN A C 1
ATOM 4954 O O . ASN A 1 616 ? 0.390 49.592 -10.444 1.00 93.19 616 ASN A O 1
ATOM 4958 N N . CYS A 1 617 ? 1.253 49.344 -8.383 1.00 96.94 617 CYS A N 1
ATOM 4959 C CA . CYS A 1 617 ? 0.221 48.448 -7.867 1.00 96.94 617 CYS A CA 1
ATOM 4960 C C . CYS A 1 617 ? -0.722 49.164 -6.889 1.00 96.94 617 CYS A C 1
ATOM 4962 O O . CYS A 1 617 ? -0.292 49.717 -5.875 1.00 96.94 617 CYS A O 1
ATOM 4964 N N . THR A 1 618 ? -2.026 49.087 -7.147 1.00 96.94 618 THR A N 1
ATOM 4965 C CA . THR A 1 618 ? -3.070 49.460 -6.189 1.00 96.94 618 THR A CA 1
ATOM 4966 C C . THR A 1 618 ? -3.138 48.400 -5.093 1.00 96.94 618 THR A C 1
ATOM 4968 O O . THR A 1 618 ? -3.598 47.282 -5.328 1.00 96.94 618 THR A O 1
ATOM 4971 N N . ILE A 1 619 ? -2.668 48.753 -3.894 1.00 95.75 619 ILE A N 1
ATOM 4972 C CA . ILE A 1 619 ? -2.646 47.865 -2.725 1.00 95.75 619 ILE A CA 1
ATOM 4973 C C . ILE A 1 619 ? -3.821 48.203 -1.802 1.00 95.75 619 ILE A C 1
ATOM 4975 O O . ILE A 1 619 ? -3.826 49.240 -1.123 1.00 95.75 619 ILE A O 1
ATOM 4979 N N . GLU A 1 620 ? -4.791 47.298 -1.758 1.00 94.31 620 GLU A N 1
ATOM 4980 C CA . GLU A 1 620 ? -5.894 47.262 -0.800 1.00 94.31 620 GLU A CA 1
ATOM 4981 C C . GLU A 1 620 ? -5.536 46.273 0.319 1.00 94.31 620 GLU A C 1
ATOM 4983 O O . GLU A 1 620 ? -5.189 45.121 0.052 1.00 94.31 620 GLU A O 1
ATOM 4988 N N . LEU A 1 621 ? -5.575 46.738 1.569 1.00 89.69 621 LEU A N 1
ATOM 4989 C CA . LEU A 1 621 ? -5.179 45.973 2.752 1.00 89.69 621 LEU A CA 1
ATOM 4990 C C . LEU A 1 621 ? -6.159 46.272 3.892 1.00 89.69 621 LEU A C 1
ATOM 4992 O O . LEU A 1 621 ? -6.139 47.384 4.426 1.00 89.69 621 LEU A O 1
ATOM 4996 N N . GLU A 1 622 ? -6.999 45.289 4.225 1.00 81.00 622 GLU A N 1
ATOM 4997 C CA . GLU A 1 622 ? -8.138 45.383 5.159 1.00 81.00 622 GLU A CA 1
ATOM 4998 C C . GLU A 1 622 ? -7.973 44.487 6.396 1.00 81.00 622 GLU A C 1
ATOM 5000 O O . GLU A 1 622 ? -7.753 43.254 6.288 1.00 81.00 622 GLU A O 1
#

Mean predicted aligned error: 20.76 Å

InterPro domains:
  IPR000182 GNAT domain [PF00583] (34-135)
  IPR000182 GNAT domain [PF00583] (172-271)
  IPR000182 GNAT domain [PF00583] (329-428)
  IPR000182 GNAT domain [PS51186] (4-150)
  IPR000182 GNAT domain [PS51186] (141-290)
  IP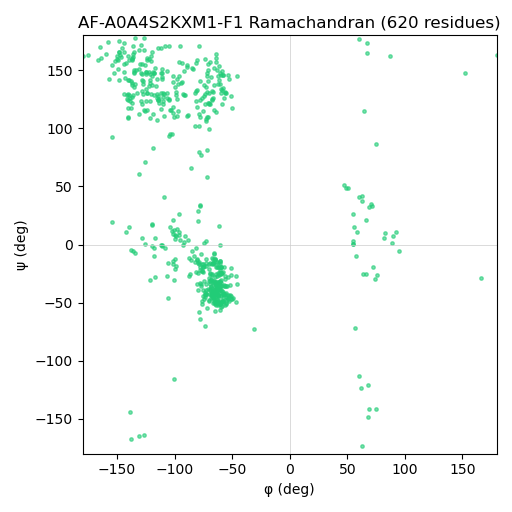R000182 GNAT domain [PS51186] (297-461)
  IPR016181 Acyl-CoA N-acyltransferase [SSF55729] (4-139)
  IPR016181 Acyl-CoA N-acyltransferase [SSF55729] (141-276)
  IPR016181 Acyl-CoA N-acyltransferase [SSF55729] (297-431)
  IPR032675 Leucine-rich repeat domain superfamily [G3DSA:3.80.10.10] (453-622)
  IPR051016 Diverse Substrate Acetyltransferase [PTHR10545] (297-435)

Solvent-accessible surface area (backbone atoms only — not comparable to full-atom values): 35003 Å² total; per-residue (Å²): 131,75,68,74,5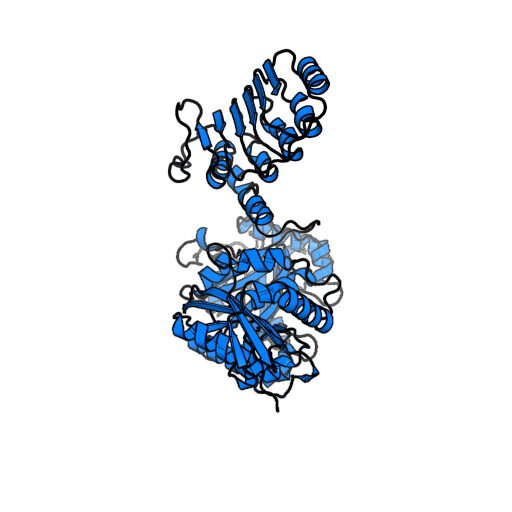0,72,44,72,60,54,73,87,44,25,59,62,50,47,52,50,52,42,57,47,27,62,72,71,62,47,92,84,54,72,86,74,51,38,66,56,50,33,45,42,46,70,42,96,75,51,69,39,49,46,39,32,30,31,44,83,83,44,77,48,28,41,35,38,29,33,83,43,78,40,98,87,63,41,46,26,27,33,46,70,46,78,48,58,44,77,94,47,56,92,70,54,51,67,62,53,52,52,48,52,55,54,46,52,30,54,80,70,63,26,74,48,78,48,71,79,75,62,95,81,50,75,62,58,70,59,43,43,76,72,72,52,72,72,80,61,74,47,75,43,72,61,54,70,90,42,28,60,59,50,51,53,51,46,33,55,46,19,63,74,72,72,51,79,61,72,72,55,54,43,64,56,50,30,44,45,46,70,42,92,78,54,67,40,48,44,39,33,31,26,41,82,84,42,76,48,27,41,37,36,30,33,80,44,76,38,80,57,64,45,48,23,31,35,37,67,47,76,48,63,43,78,94,44,54,92,69,54,50,68,63,54,52,52,51,52,53,56,44,52,33,55,78,71,64,29,34,29,49,30,35,59,56,49,91,81,50,75,60,57,65,57,42,44,75,72,68,52,72,78,78,50,82,87,53,80,84,83,81,68,59,66,76,76,88,88,81,74,79,90,82,76,79,49,75,46,73,59,56,66,89,44,26,59,62,49,50,50,49,52,42,59,46,28,60,74,70,68,43,89,85,51,59,71,59,51,38,67,58,46,32,42,44,46,68,46,91,74,54,72,39,47,48,36,35,27,33,40,92,87,41,77,46,29,40,36,38,29,34,81,42,72,37,80,72,68,40,49,24,30,35,41,73,45,77,50,56,46,76,87,46,43,86,65,54,49,69,60,55,50,50,49,53,52,55,47,54,34,55,80,70,63,32,72,50,77,49,68,75,74,56,38,64,50,63,56,55,67,58,41,45,76,71,69,53,75,88,82,62,90,70,64,52,77,51,67,52,76,67,85,85,89,89,87,87,84,94,64,77,66,62,58,53,53,42,52,57,66,20,56,74,57,65,68,51,27,70,74,62,32,29,33,48,40,31,48,52,43,37,29,75,30,58,12,27,40,18,43,65,95,52,90,59,68,50,65,54,66,90,72,60,73,64,83,87,63,88,62,46,42,22,34,38,46,28,52,72,11,58,52,35,47,69,31,44,66,36,39,48,74,29,80,50,30,31,36,41,36,40,27,46,20,76,65,34,41,38,80,31,46,55,47,52,57,52,30,26,91,38,29,27,35,42,38,43,28,46,25,71,51,37,35,56,71,22,59,60,44,50,47,71,38,67,51,31,44,34,38,40,40,32,63,43,81,50,51,88,54,61,67,60,52,50,49,60,39,40,77,50,28,77,73,33,52,75,47,80,92